Protein AF-A0A166M5W1-F1 (afdb_monomer)

Foldseek 3Di:
DDDPLVVLQVQLVVCVVVVVLVSNLVSLVVSCVRPVLDLVSLLSNLVSCVSVVVLVSSLVSLVSSCVSPVPPLSSLVSNLSSVVSVCVVVPDDDPNVVSVVVNVVVVCVVVLLVDQPRLQWHWDQPDPQGIFIFGQAKDFQLDWRHWFAFQDKDDDDQVVSLVPGDPVSVVLLLPADQLPPDPDSSVSSQLQAWDDQPPRIITGTSVNSRAAADLQFQKEWYHFVVVNIIIIFGLHIHHGGGTHHYHPPDDLQSNLAALVVVQVCCCVRNNDGDPHPLNVDDPVVSVVLNVLSVLLNVLSVCLVPDDLVCLQVNLVSLVSSVVSCVVSNHRADNLVSLVSQLLSCQLQQQLVSNLQSLVVNLVRCCSHPNCPGPSNVVSVCCNPPVCPDPNHNNGHHDHDPRDD

InterPro domains:
  IPR001214 SET domain [PF00856] (130-248)
  IPR001214 SET domain [PS50280] (119-249)
  IPR001214 SET domain [SM00317] (119-255)
  IPR011990 Tetratricopeptide-like helical domain superfamily [G3DSA:1.25.40.10] (1-96)
  IPR011990 Tetratricopeptide-like helical domain superfamily [SSF48452] (5-93)
  IPR046341 SET domain superfamily [G3DSA:2.170.270.10] (120-282)
  IPR046341 SET domain superfamily [SSF82199] (119-277)
  IPR053185 SET domain-containing protein [PTHR47332] (108-391)

pLDDT: mean 87.74, std 13.63, range [34.38, 98.0]

Secondary structure (DSSP, 8-state):
---HHHHHHHHHHHHHHTT-HHHHHHHHHHHHHH-TT-THHHHHHHHHHHHTT-HHHHHHHHHHHHHHSTT-HHHHHHHHHHHHHHHHHHT--STHHHHHHHHHHHHHHHHHTTSTTSSSEEEEE-GGGSEEEEESS-B-TT-EEEEE--SEEESS-HHHHHHTS-HHHHHHHHTS-----SS-HHHHHHHHHEEEEETTEEEE-TTGGGS-B-SS-SEEEEEETTTTEEEEEESS-B-TT-B--B-SS-STTSTTS-HHHHHHHHHHHHS----SGGGSS-HHHHHHHHHHHHHHHHHHHHGGG--GGGHHHHHHHHHHHHHHHHHTT--S-HHHHHHHHHHHHHHTT-HHHHHHHHHHHHHHHHHHH-TTSHHHHTTHHHHH-GGGSTTTT-S---------

Nearest PDB structures (foldseek):
  6q3q-assembly1_B  TM=8.457E-01  e=7.563E-05  Arabidopsis
  6hpg-assembly1_A  TM=8.171E-01  e=1.097E-04  Arabidopsis thaliana
  5lyn-assembly1_B  TM=7.325E-01  e=9.108E-05  Saccharomyces cerevisiae
  5lyp-assembly1_A  TM=7.314E-01  e=1.047E-04  Saccharomyces cerevisiae
  3fp4-assembly1_A  TM=2.334E-01  e=1.916E-04  Saccharomyces cerevisiae

Organism: NCBI:txid1759441

Sequence (404 aa):
MSSAAEIEKEKGNDAFKTADFEAAHSHYTQAMLMDPLDYRFPLNRSIANLKLKRWKEAEEDATLALTLAPGEVKAYFRRSTARKELDDFAGARAGDRIETKKMAAMIDAAEAANSTSSNGFAVEDATSKGLGAFATRPFHRGDLILAERPLYILRLNILAAVENLSEDDRGQFHSLKNGQRCGSAIISIHETNAFAAGDGEIILCPIASRFNHSCSPNARYSWHAPSGHLRIFCLRDIAVGEEICVCYIAARRVYGSPRSDRQKRLETSHGFVCACTACTLPGSLQNISDTRRSLVNKIWESIPYFPPNQTTNRLREIVRGIHLLEEDGYAADADDFTNDAAAICAGHSDWESVKYWATKTYQTRVAEFGKDSPRAAEVLPILTNPRKTEYAGVLRKQIFSIRL

Radius of gyration: 24.98 Å; Cα contacts (8 Å, |Δi|>4): 655; chains: 1; bounding box: 70×50×60 Å

Solvent-accessible surface area (backbone atoms only — not comparable to full-atom values): 21495 Å² total; per-residue (Å²): 133,80,52,74,32,53,54,29,38,50,54,12,51,53,28,43,73,72,67,37,36,67,58,13,33,52,26,15,49,52,15,33,72,69,41,77,73,54,33,65,30,35,35,54,27,16,56,27,24,52,75,70,68,36,30,68,60,7,29,53,22,10,48,51,15,36,72,63,36,80,79,50,63,69,25,55,52,47,23,52,52,19,47,51,55,50,38,74,74,64,72,77,89,72,69,64,67,60,51,51,50,52,48,47,55,48,48,50,51,57,51,42,58,73,41,96,80,65,56,45,45,45,80,43,82,50,68,94,73,42,59,23,27,25,24,72,36,72,46,46,58,38,38,79,51,44,60,40,63,47,86,43,75,56,85,87,53,71,67,63,56,56,68,72,42,53,74,67,58,39,50,53,58,70,70,45,66,64,65,70,76,50,98,42,66,69,57,15,25,46,74,61,42,51,42,76,53,56,98,86,34,36,31,34,36,78,72,67,55,30,41,38,73,22,88,47,34,45,28,34,74,46,58,39,73,95,79,55,26,43,32,29,16,21,42,38,73,39,52,62,70,39,73,45,17,24,60,82,74,77,54,104,53,45,73,23,40,34,59,70,57,52,38,54,48,36,35,76,74,69,71,44,80,68,77,32,73,76,60,60,44,58,71,72,57,36,54,50,46,30,50,39,21,42,50,36,33,54,52,60,69,45,65,90,71,70,59,89,92,45,55,72,61,50,50,52,48,42,43,49,37,48,51,42,32,54,78,65,55,39,62,68,76,59,29,65,50,25,45,50,47,14,44,54,25,20,17,17,59,19,62,67,52,21,44,55,25,34,50,52,18,32,54,44,29,23,27,53,62,34,74,86,25,70,74,23,52,68,37,48,56,52,62,76,43,46,77,75,42,96,44,36,56,78,41,76,78,51,80,75,91,83,71,128

Structure (mmCIF, N/CA/C/O backbone):
data_AF-A0A166M5W1-F1
#
_entry.id   AF-A0A166M5W1-F1
#
loop_
_atom_site.group_PDB
_atom_site.id
_atom_site.type_symbol
_atom_site.label_atom_id
_atom_site.label_alt_id
_atom_site.label_comp_id
_atom_site.label_asym_id
_atom_site.label_entity_id
_atom_site.label_seq_id
_atom_site.pdbx_PDB_ins_code
_atom_site.Cartn_x
_atom_site.Cartn_y
_atom_site.Cartn_z
_atom_site.occupancy
_atom_site.B_iso_or_equiv
_atom_site.auth_seq_id
_atom_site.auth_comp_id
_atom_site.auth_asym_id
_atom_site.auth_atom_id
_atom_site.pdbx_PDB_model_num
ATOM 1 N N . MET A 1 1 ? 4.770 23.031 -17.023 1.00 48.44 1 MET A N 1
ATOM 2 C CA . MET A 1 1 ? 3.817 23.722 -17.918 1.00 48.44 1 MET A CA 1
ATOM 3 C C . MET A 1 1 ? 2.749 22.718 -18.308 1.00 48.44 1 MET A C 1
ATOM 5 O O . MET A 1 1 ? 3.120 21.590 -18.613 1.00 48.44 1 MET A O 1
ATOM 9 N N . SER A 1 2 ? 1.467 23.080 -18.236 1.00 67.06 2 SER A N 1
ATOM 10 C CA . SER A 1 2 ? 0.364 22.202 -18.658 1.00 67.06 2 SER A CA 1
ATOM 11 C C . SER A 1 2 ? 0.471 21.891 -20.154 1.00 67.06 2 SER A C 1
ATOM 13 O O . SER A 1 2 ? 0.902 22.751 -20.924 1.00 67.06 2 SER A O 1
ATOM 15 N N . SER A 1 3 ? 0.120 20.671 -20.569 1.00 86.31 3 SER A N 1
ATOM 16 C CA . SER A 1 3 ? 0.118 20.300 -21.989 1.00 86.31 3 SER A CA 1
ATOM 17 C C . SER A 1 3 ? -0.916 21.128 -22.763 1.00 86.31 3 SER A C 1
ATOM 19 O O . SER A 1 3 ? -1.868 21.648 -22.180 1.00 86.31 3 SER A O 1
ATOM 21 N N . ALA A 1 4 ? -0.754 21.240 -24.084 1.00 87.75 4 ALA A N 1
ATOM 22 C CA . ALA A 1 4 ? -1.721 21.947 -24.929 1.00 87.75 4 ALA A CA 1
ATOM 23 C C . ALA A 1 4 ? -3.150 21.382 -24.777 1.00 87.75 4 ALA A C 1
ATOM 25 O O . ALA A 1 4 ? -4.102 22.154 -24.697 1.00 87.75 4 ALA A O 1
ATOM 26 N N . ALA A 1 5 ? -3.283 20.057 -24.627 1.00 86.81 5 ALA A N 1
ATOM 27 C CA . ALA A 1 5 ? -4.559 19.386 -24.375 1.00 86.81 5 ALA A CA 1
ATOM 28 C C . ALA A 1 5 ? -5.163 19.755 -23.006 1.00 86.81 5 ALA A C 1
ATOM 30 O O . ALA A 1 5 ? -6.360 20.017 -22.906 1.00 86.81 5 ALA A O 1
ATOM 31 N N . GLU A 1 6 ? -4.342 19.847 -21.953 1.00 87.44 6 GLU A N 1
ATOM 32 C CA . GLU A 1 6 ? -4.806 20.258 -20.621 1.00 87.44 6 GLU A CA 1
ATOM 33 C C . GLU A 1 6 ? -5.250 21.722 -20.586 1.00 87.44 6 GLU A C 1
ATOM 35 O O . GLU A 1 6 ? -6.264 22.037 -19.966 1.00 87.44 6 GLU A O 1
ATOM 40 N N . ILE A 1 7 ? -4.536 22.611 -21.285 1.00 92.12 7 ILE A N 1
ATOM 41 C CA . ILE A 1 7 ? -4.936 24.019 -21.431 1.00 92.12 7 ILE A CA 1
ATOM 42 C C . ILE A 1 7 ? -6.315 24.103 -22.088 1.00 92.12 7 ILE A C 1
ATOM 44 O O . ILE A 1 7 ? -7.175 24.863 -21.647 1.00 92.12 7 ILE A O 1
ATOM 48 N N . GLU A 1 8 ? -6.537 23.305 -23.126 1.00 95.69 8 GLU A N 1
ATOM 49 C CA . GLU A 1 8 ? -7.800 23.299 -23.847 1.00 95.69 8 GLU A CA 1
ATOM 50 C C . GLU A 1 8 ? -8.942 22.689 -23.019 1.00 95.69 8 GLU A C 1
ATOM 52 O O . GLU A 1 8 ? -10.045 23.233 -22.999 1.00 95.69 8 GLU A O 1
ATOM 57 N N . LYS A 1 9 ? -8.674 21.640 -22.228 1.00 95.44 9 LYS A N 1
ATOM 58 C CA . LYS A 1 9 ? -9.634 21.129 -21.237 1.00 95.44 9 LYS A CA 1
ATOM 59 C C . LYS A 1 9 ? -10.035 22.206 -20.232 1.00 95.44 9 LYS A C 1
ATOM 61 O O . LYS A 1 9 ? -11.218 22.299 -19.911 1.00 95.44 9 LYS A O 1
ATOM 66 N N . GLU A 1 10 ? -9.094 23.000 -19.720 1.00 96.25 10 GLU A N 1
ATOM 67 C CA . GLU A 1 10 ? -9.431 24.065 -18.767 1.00 96.25 10 GLU A CA 1
ATOM 68 C C . GLU A 1 10 ? -10.287 25.164 -19.397 1.00 96.25 10 GLU A C 1
ATOM 70 O O . GLU A 1 10 ? -11.285 25.556 -18.796 1.00 96.25 10 GLU A O 1
ATOM 75 N N . LYS A 1 11 ? -10.012 25.573 -20.644 1.00 96.19 11 LYS A N 1
ATOM 76 C CA . LYS A 1 11 ? -10.923 26.475 -21.374 1.00 96.19 11 LYS A CA 1
ATOM 77 C C . LYS A 1 11 ? -12.322 25.876 -21.514 1.00 96.19 11 LYS A C 1
ATOM 79 O O . LYS A 1 11 ? -13.314 26.575 -21.322 1.00 96.19 11 LYS A O 1
ATOM 84 N N . GLY A 1 12 ? -12.408 24.574 -21.796 1.00 96.06 12 GLY A N 1
ATOM 85 C CA . GLY A 1 12 ? -13.679 23.854 -21.834 1.00 96.06 12 GLY A CA 1
ATOM 86 C C . GLY A 1 12 ? -14.401 23.859 -20.485 1.00 96.06 12 GLY A C 1
ATOM 87 O O . GLY A 1 12 ? -15.607 24.088 -20.438 1.00 96.06 12 GLY A O 1
ATOM 88 N N . ASN A 1 13 ? -13.670 23.680 -19.381 1.00 93.75 13 ASN A N 1
ATOM 89 C CA . ASN A 1 13 ? -14.220 23.761 -18.027 1.00 93.75 13 ASN A CA 1
ATOM 90 C C . ASN A 1 13 ? -14.744 25.162 -17.705 1.00 93.75 13 ASN A C 1
ATOM 92 O O . ASN A 1 13 ? -15.800 25.286 -17.086 1.00 93.75 13 ASN A O 1
ATOM 96 N N . ASP A 1 14 ? -14.024 26.206 -18.104 1.00 96.06 14 ASP A N 1
ATOM 97 C CA . ASP A 1 14 ? -14.431 27.587 -17.858 1.00 96.06 14 ASP A CA 1
ATOM 98 C C . ASP A 1 14 ? -15.669 27.962 -18.678 1.00 96.06 14 ASP A C 1
ATOM 100 O O . ASP A 1 14 ? -16.634 28.470 -18.106 1.00 96.06 14 ASP A O 1
ATOM 104 N N . ALA A 1 15 ? -15.714 27.587 -19.960 1.00 93.94 15 ALA A N 1
ATOM 105 C CA . ALA A 1 15 ? -16.911 27.722 -20.792 1.00 93.94 15 ALA A CA 1
ATOM 106 C C . ALA A 1 15 ? -18.113 26.952 -20.209 1.00 93.94 15 ALA A C 1
ATOM 108 O O . ALA A 1 15 ? -19.237 27.457 -20.165 1.00 93.94 15 ALA A O 1
ATOM 109 N N . PHE A 1 16 ? -17.880 25.745 -19.681 1.00 94.50 16 PHE A N 1
ATOM 110 C CA . PHE A 1 16 ? -18.926 24.951 -19.040 1.00 94.50 16 PHE A CA 1
ATOM 111 C C . PHE A 1 16 ? -19.474 25.632 -17.773 1.00 94.50 16 PHE A C 1
ATOM 113 O O . PHE A 1 16 ? -20.686 25.622 -17.550 1.00 94.50 16 PHE A O 1
ATOM 120 N N . LYS A 1 17 ? -18.613 26.253 -16.949 1.00 93.81 17 LYS A N 1
ATOM 121 C CA . LYS A 1 17 ? -19.031 27.013 -15.752 1.00 93.81 17 LYS A CA 1
ATOM 122 C C . LYS A 1 17 ? -19.894 28.219 -16.115 1.00 93.81 17 LYS A C 1
ATOM 124 O O . LYS A 1 17 ? -20.832 28.524 -15.383 1.00 93.81 17 LYS A O 1
ATOM 129 N N . THR A 1 18 ? -19.605 28.881 -17.234 1.00 93.69 18 THR A N 1
ATOM 130 C CA . THR A 1 18 ? -20.403 30.005 -17.749 1.00 93.69 18 THR A CA 1
ATOM 131 C C . THR A 1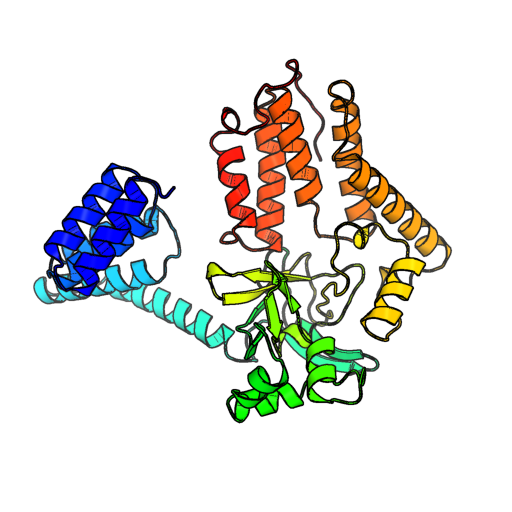 18 ? -21.629 29.559 -18.551 1.00 93.69 18 THR A C 1
ATOM 133 O O . THR A 1 18 ? -22.278 30.394 -19.172 1.00 93.69 18 THR A O 1
ATOM 136 N N . ALA A 1 19 ? -21.959 28.262 -18.534 1.00 93.94 19 ALA A N 1
ATOM 137 C CA . ALA A 1 19 ? -23.058 27.647 -19.278 1.00 93.94 19 ALA A CA 1
ATOM 138 C C . ALA A 1 19 ? -22.980 27.805 -20.813 1.00 93.94 19 ALA A C 1
ATOM 140 O O . ALA A 1 19 ? -23.973 27.581 -21.506 1.00 93.94 19 ALA A O 1
ATOM 141 N N . ASP A 1 20 ? -21.801 28.122 -21.357 1.00 96.56 20 ASP A N 1
ATOM 142 C CA . ASP A 1 20 ? -21.543 28.092 -22.797 1.00 96.56 20 ASP A CA 1
ATOM 143 C C . ASP A 1 20 ? -21.131 26.672 -23.202 1.00 96.56 20 ASP A C 1
ATOM 145 O O . ASP A 1 20 ? -19.955 26.312 -23.312 1.00 96.56 20 ASP A O 1
ATOM 149 N N . PHE A 1 21 ? -22.139 25.815 -23.346 1.00 94.50 21 PHE A N 1
ATOM 150 C CA . PHE A 1 21 ? -21.917 24.392 -23.573 1.00 94.50 21 PHE A CA 1
ATOM 151 C C . PHE A 1 21 ? -21.389 24.080 -24.982 1.00 94.50 21 PHE A C 1
ATOM 153 O O . PHE A 1 21 ? -20.732 23.053 -25.153 1.00 94.50 21 PHE A O 1
ATOM 160 N N . GLU A 1 22 ? -21.613 24.952 -25.970 1.00 97.62 22 GLU A N 1
ATOM 161 C CA . GLU A 1 22 ? -21.052 24.796 -27.322 1.00 97.62 22 GLU A CA 1
ATOM 162 C C . GLU A 1 22 ? -19.560 25.122 -27.361 1.00 97.62 22 GLU A C 1
ATOM 164 O O . GLU A 1 22 ? -18.769 24.372 -27.949 1.00 97.62 22 GLU A O 1
ATOM 169 N N . ALA A 1 23 ? -19.147 26.199 -26.687 1.00 93.62 23 ALA A N 1
ATOM 170 C CA . ALA A 1 23 ? -17.730 26.490 -26.513 1.00 93.62 23 ALA A CA 1
ATOM 171 C C . ALA A 1 23 ? -17.049 25.382 -25.694 1.00 93.62 23 ALA A C 1
ATOM 173 O O . ALA A 1 23 ? -15.986 24.894 -26.086 1.00 93.62 23 ALA A O 1
ATOM 174 N N . ALA A 1 24 ? -17.693 24.897 -24.624 1.00 96.25 24 ALA A N 1
ATOM 175 C CA . ALA A 1 24 ? -17.187 23.771 -23.841 1.00 96.25 24 ALA A CA 1
ATOM 176 C C . ALA A 1 24 ? -16.997 22.510 -24.702 1.00 96.25 24 ALA A C 1
ATOM 178 O O . ALA A 1 24 ? -15.925 21.905 -24.691 1.00 96.25 24 ALA A O 1
ATOM 179 N N . HIS A 1 25 ? -18.005 22.143 -25.500 1.00 97.88 25 HIS A N 1
ATOM 180 C CA . HIS A 1 25 ? -17.932 21.026 -26.442 1.00 97.88 25 HIS A CA 1
ATOM 181 C C . HIS A 1 25 ? -16.759 21.171 -27.424 1.00 97.88 25 HIS A C 1
ATOM 183 O O . HIS A 1 25 ? -16.014 20.214 -27.661 1.00 97.88 25 HIS A O 1
ATOM 189 N N . SER A 1 26 ? -16.579 22.369 -27.981 1.00 97.06 26 SER A N 1
ATOM 190 C CA . SER A 1 26 ? -15.521 22.664 -28.950 1.00 97.06 26 SER A CA 1
ATOM 191 C C . SER A 1 26 ? -14.133 22.517 -28.330 1.00 97.06 26 SER A C 1
ATOM 193 O O . SER A 1 26 ? -13.282 21.824 -28.888 1.00 97.06 26 SER A O 1
ATOM 195 N N . HIS A 1 27 ? -13.925 23.077 -27.139 1.00 97.56 27 HIS A N 1
ATOM 196 C CA . HIS A 1 27 ? -12.666 22.963 -26.407 1.00 97.56 27 HIS A CA 1
ATOM 197 C C . HIS A 1 27 ? -12.357 21.512 -26.008 1.00 97.56 27 HIS A C 1
ATOM 199 O O . HIS A 1 27 ? -11.257 21.020 -26.254 1.00 97.56 27 HIS A O 1
ATOM 205 N N . TYR A 1 28 ? -13.329 20.757 -25.487 1.00 97.38 28 TYR A N 1
ATOM 206 C CA . TYR A 1 28 ? -13.098 19.338 -25.194 1.00 97.38 28 TYR A CA 1
ATOM 207 C C . TYR A 1 28 ? -12.799 18.520 -26.456 1.00 97.38 28 TYR A C 1
ATOM 209 O O . TYR A 1 28 ? -11.959 17.626 -26.414 1.00 97.38 28 TYR A O 1
ATOM 217 N N . THR A 1 29 ? -13.413 18.854 -27.593 1.00 96.69 29 THR A N 1
ATOM 218 C CA . THR A 1 29 ? -13.096 18.224 -28.884 1.00 96.69 29 THR A CA 1
ATOM 219 C C . THR A 1 29 ? -11.652 18.494 -29.301 1.00 96.69 29 THR A C 1
ATOM 221 O O . THR A 1 29 ? -10.952 17.572 -29.711 1.00 96.69 29 THR A O 1
ATOM 224 N N . GLN A 1 30 ? -11.177 19.732 -29.158 1.00 95.19 30 GLN A N 1
ATOM 225 C CA . GLN A 1 30 ? -9.781 20.072 -29.437 1.00 95.19 30 GLN A CA 1
ATOM 226 C C . GLN A 1 30 ? -8.821 19.334 -28.492 1.00 95.19 30 GLN A C 1
ATOM 228 O O . GLN A 1 30 ? -7.829 18.775 -28.956 1.00 95.19 30 GLN A O 1
ATOM 233 N N . ALA A 1 31 ? -9.152 19.227 -27.201 1.00 93.38 31 ALA A N 1
ATOM 234 C CA . ALA A 1 31 ? -8.375 18.429 -26.251 1.00 93.38 31 ALA A CA 1
ATOM 235 C C . ALA A 1 31 ? -8.292 16.946 -26.670 1.00 93.38 31 ALA A C 1
ATOM 237 O O . ALA A 1 31 ? -7.205 16.374 -26.667 1.00 93.38 31 ALA A O 1
ATOM 238 N N . MET A 1 32 ? -9.403 16.354 -27.129 1.00 94.69 32 MET A N 1
ATOM 239 C CA . MET A 1 32 ? -9.446 14.976 -27.647 1.00 94.69 32 MET A CA 1
ATOM 240 C C . MET A 1 32 ? -8.608 14.772 -28.914 1.00 94.69 32 MET A C 1
ATOM 242 O O . MET A 1 32 ? -8.038 13.701 -29.100 1.00 94.69 32 MET A O 1
ATOM 246 N N . LEU A 1 33 ? -8.537 15.770 -29.800 1.00 92.75 33 LEU A N 1
ATOM 247 C CA . LEU A 1 33 ? -7.689 15.699 -30.996 1.00 92.75 33 LEU A CA 1
ATOM 248 C C . LEU A 1 33 ? -6.198 15.778 -30.643 1.00 92.75 33 LEU A C 1
ATOM 250 O O . LEU A 1 33 ? -5.373 15.172 -31.324 1.00 92.75 33 LEU A O 1
ATOM 254 N N . MET A 1 34 ? -5.854 16.526 -29.592 1.00 91.19 34 MET A N 1
ATOM 255 C CA . MET A 1 34 ? -4.475 16.704 -29.133 1.00 91.19 34 MET A CA 1
ATOM 256 C C . MET A 1 34 ? -3.960 15.503 -28.335 1.00 91.19 34 MET A C 1
ATOM 258 O O . MET A 1 34 ? -2.790 15.147 -28.469 1.00 91.19 34 MET A O 1
ATOM 262 N N . ASP A 1 35 ? -4.812 14.885 -27.518 1.00 89.81 35 ASP A N 1
ATOM 263 C CA . ASP A 1 35 ? -4.493 13.663 -26.784 1.00 89.81 35 ASP A CA 1
ATOM 264 C C . ASP A 1 35 ? -5.718 12.724 -26.733 1.00 89.81 35 ASP A C 1
ATOM 266 O O . ASP A 1 35 ? -6.586 12.853 -25.865 1.00 89.81 35 ASP A O 1
ATOM 270 N N . PRO A 1 36 ? -5.808 11.768 -27.679 1.00 88.56 36 PRO A N 1
ATOM 271 C CA . PRO A 1 36 ? -6.970 10.894 -27.824 1.00 88.56 36 PRO A CA 1
ATOM 272 C C . PRO A 1 36 ? -7.037 9.765 -26.786 1.00 88.56 36 PRO A C 1
ATOM 274 O O . PRO A 1 36 ? -8.006 9.005 -26.794 1.00 88.56 36 PRO A O 1
ATOM 277 N N . LEU A 1 37 ? -6.021 9.602 -25.928 1.00 87.38 37 LEU A N 1
ATOM 278 C CA . LEU A 1 37 ? -5.966 8.511 -24.947 1.00 87.38 37 LEU A CA 1
ATOM 279 C C . LEU A 1 37 ? -6.445 8.924 -23.551 1.00 87.38 37 LEU A C 1
ATOM 281 O O . LEU A 1 37 ? -6.677 8.055 -22.708 1.00 87.38 37 LEU A O 1
ATOM 285 N N . ASP A 1 38 ? -6.633 10.217 -23.294 1.00 88.19 38 ASP A N 1
ATOM 286 C CA . ASP A 1 38 ? -7.145 10.693 -22.013 1.00 88.19 38 ASP A CA 1
ATOM 287 C C . ASP A 1 38 ? -8.677 10.614 -21.956 1.00 88.19 38 ASP A C 1
ATOM 289 O O . ASP A 1 38 ? -9.399 11.341 -22.641 1.00 88.19 38 ASP A O 1
ATOM 293 N N . TYR A 1 39 ? -9.194 9.750 -21.080 1.00 94.00 39 TYR A N 1
ATOM 294 C CA . TYR A 1 39 ? -10.632 9.537 -20.906 1.00 94.00 39 TYR A CA 1
ATOM 295 C C . TYR A 1 39 ? -11.387 10.769 -20.377 1.00 94.00 39 TYR A C 1
ATOM 297 O O . TYR A 1 39 ? -12.610 10.849 -20.527 1.00 94.00 39 TYR A O 1
ATOM 305 N N . ARG A 1 40 ? -10.698 11.731 -19.745 1.00 95.12 40 ARG A N 1
ATOM 306 C CA . ARG A 1 40 ? -11.327 12.897 -19.105 1.00 95.12 40 ARG A CA 1
ATOM 307 C C . ARG A 1 40 ? -11.933 13.846 -20.131 1.00 95.12 40 ARG A C 1
ATOM 309 O O . ARG A 1 40 ? -12.936 14.490 -19.825 1.00 95.12 40 ARG A O 1
ATOM 316 N N . PHE A 1 41 ? -11.374 13.927 -21.338 1.00 95.31 41 PHE A N 1
ATOM 317 C CA . PHE A 1 41 ? -11.895 14.799 -22.393 1.00 95.31 41 PHE A CA 1
ATOM 318 C C . PHE A 1 41 ? -13.227 14.303 -22.978 1.00 95.31 41 PHE A C 1
ATOM 320 O O . PHE A 1 41 ? -14.189 15.071 -22.904 1.00 95.31 41 PHE A O 1
ATOM 327 N N . PRO A 1 42 ? -13.369 13.047 -23.462 1.00 95.69 42 PRO A N 1
ATOM 328 C CA . PRO A 1 42 ? -14.675 12.533 -23.868 1.00 95.69 42 PRO A CA 1
ATOM 329 C C . PRO A 1 42 ? -15.643 12.479 -22.682 1.00 95.69 42 PRO A C 1
ATOM 331 O O . PRO A 1 42 ? -16.815 12.818 -22.828 1.00 95.69 42 PRO A O 1
ATOM 334 N N . LEU A 1 43 ? -15.167 12.183 -21.465 1.00 95.81 43 LEU A N 1
ATOM 335 C CA . LEU A 1 43 ? -16.011 12.274 -20.276 1.00 95.81 43 LEU A CA 1
ATOM 336 C C . LEU A 1 43 ? -16.590 13.687 -20.125 1.00 95.81 43 LEU A C 1
ATOM 338 O O . LEU A 1 43 ? -17.804 13.832 -20.012 1.00 95.81 43 LEU A O 1
ATOM 342 N N . ASN A 1 44 ? -15.774 14.737 -20.140 1.00 96.69 44 ASN A N 1
ATOM 343 C CA . ASN A 1 44 ? -16.244 16.115 -19.993 1.00 96.69 44 ASN A CA 1
ATOM 344 C C . ASN A 1 44 ? -17.086 16.597 -21.185 1.00 96.69 44 ASN A C 1
ATOM 346 O O . ASN A 1 44 ? -18.077 17.302 -20.984 1.00 96.69 44 ASN A O 1
ATOM 350 N N . ARG A 1 45 ? -16.784 16.149 -22.406 1.00 98.00 45 ARG A N 1
ATOM 351 C CA . ARG A 1 45 ? -17.622 16.437 -23.574 1.00 98.00 45 ARG A CA 1
ATOM 352 C C . ARG A 1 45 ? -19.003 15.790 -23.469 1.00 98.00 45 ARG A C 1
ATOM 354 O O . ARG A 1 45 ? -19.992 16.456 -23.766 1.00 98.00 45 ARG A O 1
ATOM 361 N N . SER A 1 46 ? -19.104 14.578 -22.912 1.00 97.12 46 SER A N 1
ATOM 362 C CA . SER A 1 46 ? -20.401 13.908 -22.725 1.00 97.12 46 SER A CA 1
ATOM 363 C C . SER A 1 46 ? -21.376 14.716 -21.859 1.00 97.12 46 SER A C 1
ATOM 365 O O . SER A 1 46 ? -22.564 14.764 -22.163 1.00 97.12 46 SER A O 1
ATOM 367 N N . ILE A 1 47 ? -20.908 15.417 -20.814 1.00 96.50 47 ILE A N 1
ATOM 368 C CA . ILE A 1 47 ? -21.802 16.251 -19.990 1.00 96.50 47 ILE A CA 1
ATOM 369 C C . ILE A 1 47 ? -22.191 17.557 -20.687 1.00 96.50 47 ILE A C 1
ATOM 371 O O . ILE A 1 47 ? -23.319 18.012 -20.509 1.00 96.50 47 ILE A O 1
ATOM 375 N N . ALA A 1 48 ? -21.309 18.137 -21.507 1.00 96.69 48 ALA A N 1
ATOM 376 C CA . ALA A 1 48 ? -21.670 19.264 -22.368 1.00 96.69 48 ALA A CA 1
ATOM 377 C C . ALA A 1 48 ? -22.750 18.844 -23.377 1.00 96.69 48 ALA A C 1
ATOM 379 O O . ALA A 1 48 ? -23.771 19.517 -23.500 1.00 96.69 48 ALA A O 1
ATOM 380 N N . ASN A 1 49 ? -22.596 17.670 -23.995 1.00 97.19 49 ASN A N 1
ATOM 381 C CA . ASN A 1 49 ? -23.579 17.103 -24.916 1.00 97.19 49 ASN A CA 1
ATOM 382 C C . ASN A 1 49 ? -24.927 16.802 -24.241 1.00 97.19 49 ASN A C 1
ATOM 384 O O . ASN A 1 49 ? -25.969 17.124 -24.809 1.00 97.19 49 ASN A O 1
ATOM 388 N N . LEU A 1 50 ? -24.940 16.315 -22.993 1.00 93.62 50 LEU A N 1
ATOM 389 C CA . LEU A 1 50 ? -26.183 16.198 -22.216 1.00 93.62 50 LEU A CA 1
ATOM 390 C C . LEU A 1 50 ? -26.862 17.559 -21.995 1.00 93.62 50 LEU A C 1
ATOM 392 O O . LEU A 1 50 ? -28.078 17.673 -22.113 1.00 93.62 50 LEU A O 1
ATOM 396 N N . LYS A 1 51 ? -26.101 18.616 -21.688 1.00 95.81 51 LYS A N 1
ATOM 397 C CA . LYS A 1 51 ? -26.667 19.966 -21.515 1.00 95.81 51 LYS A CA 1
ATOM 398 C C . LYS A 1 51 ? -27.208 20.549 -22.822 1.00 95.81 51 LYS A C 1
ATOM 400 O O . LYS A 1 51 ? -28.211 21.257 -22.792 1.00 95.81 51 LYS A O 1
ATOM 405 N N . LEU A 1 52 ? -26.592 20.197 -23.948 1.00 96.12 52 LEU A N 1
ATOM 406 C CA . LEU A 1 52 ? -27.014 20.571 -25.301 1.00 96.12 52 LEU A CA 1
ATOM 407 C C . LEU A 1 52 ? -28.132 19.695 -25.872 1.00 96.12 52 LEU A C 1
ATOM 409 O O . LEU A 1 52 ? -28.584 19.948 -26.986 1.00 96.12 52 LEU A O 1
ATOM 413 N N . LYS A 1 53 ? -28.582 18.671 -25.138 1.00 94.69 53 LYS A N 1
ATOM 414 C CA . LYS A 1 53 ? -29.564 17.692 -25.621 1.00 94.69 53 LYS A CA 1
ATOM 415 C C . LYS A 1 53 ? -29.101 16.875 -26.837 1.00 94.69 53 LYS A C 1
ATOM 417 O O . LYS A 1 53 ? -29.913 16.360 -27.600 1.00 94.69 53 LYS A O 1
ATOM 422 N N . ARG A 1 54 ? -27.784 16.732 -26.998 1.00 95.25 54 ARG A N 1
ATOM 423 C CA . ARG A 1 54 ? -27.114 15.884 -27.995 1.00 95.25 54 ARG A CA 1
ATOM 424 C C . ARG A 1 54 ? -26.921 14.487 -27.425 1.00 95.25 54 ARG A C 1
ATOM 426 O O . ARG A 1 54 ? -25.838 14.110 -26.980 1.00 95.25 54 ARG A O 1
ATOM 433 N N . TRP A 1 55 ? -28.026 13.763 -27.307 1.00 92.00 55 TRP A N 1
ATOM 434 C CA . TRP A 1 55 ? -28.076 12.532 -26.521 1.00 92.00 55 TRP A CA 1
ATOM 435 C C . TRP A 1 55 ? -27.206 11.423 -27.103 1.00 92.00 55 TRP A C 1
ATOM 437 O O . TRP A 1 55 ? -26.490 10.752 -26.366 1.00 92.00 55 TRP A O 1
ATOM 447 N N . LYS A 1 56 ? -27.209 11.267 -28.427 1.00 92.62 56 LYS A N 1
ATOM 448 C CA . LYS A 1 56 ? -26.418 10.237 -29.100 1.00 92.62 56 LYS A CA 1
ATOM 449 C C . LYS A 1 56 ? -24.920 10.484 -28.924 1.00 92.62 56 LYS A C 1
ATOM 451 O O . LYS A 1 56 ? -24.183 9.587 -28.534 1.00 92.62 56 LYS A O 1
ATOM 456 N N . GLU A 1 57 ? -24.490 11.723 -29.107 1.00 93.75 57 GLU A N 1
ATOM 457 C CA . GLU A 1 57 ? -23.104 12.146 -28.938 1.00 93.75 57 GLU A CA 1
ATOM 458 C C . GLU A 1 57 ? -22.660 12.040 -27.472 1.00 93.75 57 GLU A C 1
ATOM 460 O O . GLU A 1 57 ? -21.532 11.643 -27.188 1.00 93.75 57 GLU A O 1
ATOM 465 N N . ALA A 1 58 ? -23.554 12.322 -26.516 1.00 95.06 58 ALA A N 1
ATOM 466 C CA . ALA A 1 58 ? -23.290 12.092 -25.098 1.00 95.06 58 ALA A CA 1
ATOM 467 C C . ALA A 1 58 ? -23.100 10.601 -24.768 1.00 95.06 58 ALA A C 1
ATOM 469 O O . ALA A 1 58 ? -22.225 10.260 -23.967 1.00 95.06 58 ALA A O 1
ATOM 470 N N . GLU A 1 59 ? -23.894 9.711 -25.373 1.00 94.00 59 GLU A N 1
ATOM 471 C CA . GLU A 1 59 ? -23.751 8.260 -25.217 1.00 94.00 59 GLU A CA 1
ATOM 472 C C . GLU A 1 59 ? -22.425 7.753 -25.803 1.00 94.00 59 GLU A C 1
ATOM 474 O O . GLU A 1 59 ? -21.718 6.970 -25.156 1.00 94.00 59 GLU A O 1
ATOM 479 N N . GLU A 1 60 ? -22.082 8.204 -27.011 1.00 93.31 60 GLU A N 1
ATOM 480 C CA . GLU A 1 60 ? -20.842 7.859 -27.712 1.00 93.31 60 GLU A CA 1
ATOM 481 C C . GLU A 1 60 ? -19.619 8.308 -26.904 1.00 93.31 60 GLU A C 1
ATOM 483 O O . GLU A 1 60 ? -18.729 7.501 -26.627 1.00 93.31 60 GLU A O 1
ATOM 488 N N . ASP A 1 61 ? -19.618 9.552 -26.425 1.00 96.38 61 ASP A N 1
ATOM 489 C CA . ASP A 1 61 ? -18.541 10.113 -25.610 1.00 96.38 61 ASP A CA 1
ATOM 490 C C . ASP A 1 61 ? -18.384 9.396 -24.265 1.00 96.38 61 ASP A C 1
ATOM 492 O O . ASP A 1 61 ? -17.273 9.069 -23.842 1.00 96.38 61 ASP A O 1
ATOM 496 N N . ALA A 1 62 ? -19.492 9.096 -23.588 1.00 90.94 62 ALA A N 1
ATOM 497 C CA . ALA A 1 62 ? -19.451 8.349 -22.338 1.00 90.94 62 ALA A CA 1
ATOM 498 C C . ALA A 1 62 ? -18.995 6.893 -22.555 1.00 90.94 62 ALA A C 1
ATOM 500 O O . ALA A 1 62 ? -18.286 6.325 -21.723 1.00 90.94 62 ALA A O 1
ATOM 501 N N . THR A 1 63 ? -19.341 6.286 -23.693 1.00 91.81 63 THR A N 1
ATOM 502 C CA . THR A 1 63 ? -18.857 4.952 -24.079 1.00 91.81 63 THR A CA 1
ATOM 503 C C . THR A 1 63 ? -17.369 4.957 -24.399 1.00 91.81 63 THR A C 1
ATOM 505 O O . THR A 1 63 ? -16.650 4.050 -23.975 1.00 91.81 63 THR A O 1
ATOM 508 N N . LEU A 1 64 ? -16.887 5.986 -25.093 1.00 91.31 64 LEU A N 1
ATOM 509 C CA . LEU A 1 64 ? -15.467 6.170 -25.357 1.00 91.31 64 LEU A CA 1
ATOM 510 C C . LEU A 1 64 ? -14.690 6.361 -24.048 1.00 91.31 64 LEU A C 1
ATOM 512 O O . LEU A 1 64 ? -13.694 5.675 -23.829 1.00 91.31 64 LEU A O 1
ATOM 516 N N . ALA A 1 65 ? -15.190 7.192 -23.129 1.00 91.06 65 ALA A N 1
ATOM 517 C CA . ALA A 1 65 ? -14.596 7.360 -21.804 1.00 91.06 65 ALA A CA 1
ATOM 518 C C . ALA A 1 65 ? -14.517 6.033 -21.026 1.00 91.06 65 ALA A C 1
ATOM 520 O O . ALA A 1 65 ? -13.497 5.754 -20.405 1.00 91.06 65 ALA A O 1
ATOM 521 N N . LEU A 1 66 ? -15.543 5.176 -21.105 1.00 84.69 66 LEU A N 1
ATOM 522 C CA . LEU A 1 66 ? -15.532 3.842 -20.483 1.00 84.69 66 LEU A CA 1
ATOM 523 C C . LEU A 1 66 ? -14.606 2.841 -21.177 1.00 84.69 66 LEU A C 1
ATOM 525 O O . LEU A 1 66 ? -14.116 1.918 -20.530 1.00 84.69 66 LEU A O 1
ATOM 529 N N . THR A 1 67 ? -14.375 3.010 -22.477 1.00 87.81 67 THR A N 1
ATOM 530 C CA . THR A 1 67 ? -13.408 2.205 -23.233 1.00 87.81 67 THR A CA 1
ATOM 531 C C . THR A 1 67 ? -11.981 2.553 -22.807 1.00 87.81 67 THR A C 1
ATOM 533 O O . THR A 1 67 ? -11.162 1.657 -22.622 1.00 87.81 67 THR A O 1
ATOM 536 N N . LEU A 1 68 ? -11.702 3.845 -22.599 1.00 78.69 68 LEU A N 1
ATOM 537 C CA . LEU A 1 68 ? -10.400 4.355 -22.158 1.00 78.69 68 LEU A CA 1
ATOM 538 C C . LEU A 1 68 ? -10.156 4.142 -20.652 1.00 78.69 68 LEU A C 1
ATOM 540 O O . LEU A 1 68 ? -9.035 3.844 -20.249 1.00 78.69 68 LEU A O 1
ATOM 544 N N . ALA A 1 69 ? -11.198 4.244 -19.821 1.00 83.62 69 ALA A N 1
ATOM 545 C CA . ALA A 1 69 ? -11.146 4.029 -18.374 1.00 83.62 69 ALA A CA 1
ATOM 546 C C . ALA A 1 69 ? -12.294 3.117 -17.886 1.00 83.62 69 ALA A C 1
ATOM 548 O O . ALA A 1 69 ? -13.324 3.596 -17.389 1.00 83.62 69 ALA A O 1
ATOM 549 N N . PRO A 1 70 ? -12.128 1.781 -17.985 1.00 81.38 70 PRO A N 1
ATOM 550 C CA . PRO A 1 70 ? -13.127 0.824 -17.515 1.00 81.38 70 PRO A CA 1
ATOM 551 C C . PRO A 1 70 ? -13.368 0.940 -16.000 1.00 81.38 70 PRO A C 1
ATOM 553 O O . PRO A 1 70 ? -12.562 0.477 -15.189 1.00 81.38 70 PRO A O 1
ATOM 556 N N . GLY A 1 71 ? -14.501 1.534 -15.612 1.00 74.38 71 GLY A N 1
ATOM 557 C CA . GLY A 1 71 ? -14.884 1.748 -14.208 1.00 74.38 71 GLY A CA 1
ATOM 558 C C . GLY A 1 71 ? -15.224 3.194 -13.838 1.00 74.38 71 GLY A C 1
ATOM 559 O O . GLY A 1 71 ? -15.63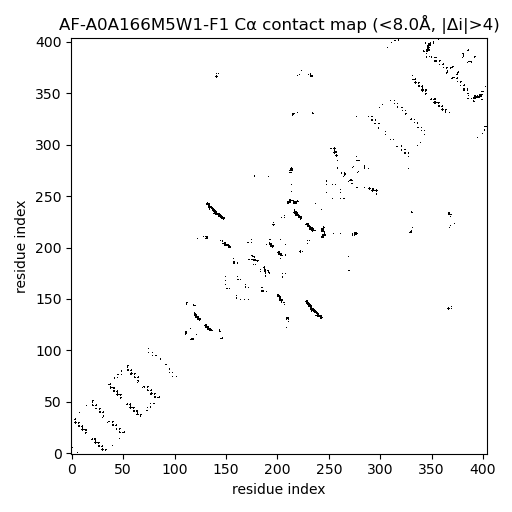3 3.428 -12.706 1.00 74.38 71 GLY A O 1
ATOM 560 N N . GLU A 1 72 ? -15.098 4.151 -14.763 1.00 84.56 72 GLU A N 1
ATOM 561 C CA . GLU A 1 72 ? -15.447 5.554 -14.508 1.00 84.56 72 GLU A CA 1
ATOM 562 C C . GLU A 1 72 ? -16.958 5.737 -14.265 1.00 84.56 72 GLU A C 1
ATOM 564 O O . GLU A 1 72 ? -17.785 5.700 -15.181 1.00 84.56 72 GLU A O 1
ATOM 569 N N . VAL A 1 73 ? -17.323 5.955 -13.001 1.00 79.31 73 VAL A N 1
ATOM 570 C CA . VAL A 1 73 ? -18.716 6.010 -12.531 1.00 79.31 73 VAL A CA 1
ATOM 571 C C . VAL A 1 73 ? -19.494 7.148 -13.198 1.00 79.31 73 VAL A C 1
ATOM 573 O O . VAL A 1 73 ? -20.653 6.967 -13.580 1.00 79.31 73 VAL A O 1
ATOM 576 N N . LYS A 1 74 ? -18.863 8.313 -13.417 1.00 81.69 74 LYS A N 1
ATOM 577 C CA . LYS A 1 74 ? -19.531 9.452 -14.070 1.00 81.69 74 LYS A CA 1
ATOM 578 C C . LYS A 1 74 ? -19.870 9.145 -15.524 1.00 81.69 74 LYS A C 1
ATOM 580 O O . LYS A 1 74 ? -20.883 9.636 -16.015 1.00 81.69 74 LYS A O 1
ATOM 585 N N . ALA A 1 75 ? -19.059 8.335 -16.204 1.00 82.88 75 ALA A N 1
ATOM 586 C CA . ALA A 1 75 ? -19.326 7.931 -17.577 1.00 82.88 75 ALA A CA 1
ATOM 587 C C . ALA A 1 75 ? -20.542 6.995 -17.649 1.00 82.88 75 ALA A C 1
ATOM 589 O O . ALA A 1 75 ? -21.420 7.212 -18.479 1.00 82.88 75 ALA A O 1
ATOM 590 N N . TYR A 1 76 ? -20.672 6.030 -16.728 1.00 80.38 76 TYR A N 1
ATOM 591 C CA . TYR A 1 76 ? -21.883 5.202 -16.632 1.00 80.38 76 TYR A CA 1
ATOM 592 C C . TYR A 1 76 ? -23.143 6.040 -16.400 1.00 80.38 76 TYR A C 1
ATOM 594 O O . TYR A 1 76 ? -24.145 5.846 -17.086 1.00 80.38 76 TYR A O 1
ATOM 602 N N . PHE A 1 77 ? -23.083 7.006 -15.479 1.00 79.81 77 PHE A N 1
ATOM 603 C CA . PHE A 1 77 ? -24.216 7.888 -15.192 1.00 79.81 77 PHE A CA 1
ATOM 604 C C . PHE A 1 77 ? -24.617 8.730 -16.410 1.00 79.81 77 PHE A C 1
ATOM 606 O O . PHE A 1 77 ? -25.794 8.807 -16.765 1.00 79.81 77 PHE A O 1
ATOM 613 N N . ARG A 1 78 ? -23.635 9.341 -17.083 1.00 89.56 78 ARG A N 1
ATOM 614 C CA . ARG A 1 78 ? -23.875 10.183 -18.263 1.00 89.56 78 ARG A CA 1
ATOM 615 C C . ARG A 1 78 ? -24.409 9.369 -19.441 1.00 89.56 78 ARG A C 1
ATOM 617 O O . ARG A 1 78 ? -25.348 9.815 -20.092 1.00 89.56 78 ARG A O 1
ATOM 624 N N . ARG A 1 79 ? -23.887 8.155 -19.655 1.00 87.25 79 ARG A N 1
ATOM 625 C CA . ARG A 1 79 ? -24.377 7.230 -20.685 1.00 87.25 79 ARG A CA 1
ATOM 626 C C . ARG A 1 79 ? -25.813 6.784 -20.431 1.00 87.25 79 ARG A C 1
ATOM 628 O O . ARG A 1 79 ? -26.620 6.821 -21.349 1.00 87.25 79 ARG A O 1
ATOM 635 N N . SER A 1 80 ? -26.139 6.394 -19.198 1.00 80.56 80 SER A N 1
ATOM 636 C CA . SER A 1 80 ? -27.506 5.996 -18.840 1.00 80.56 80 SER A CA 1
ATOM 637 C C . SER A 1 80 ? -28.482 7.168 -18.971 1.00 80.56 80 SER A C 1
ATOM 639 O O . SER A 1 80 ? -29.562 6.997 -19.521 1.00 80.56 80 SER A O 1
ATOM 641 N N . THR A 1 81 ? -28.077 8.379 -18.569 1.00 83.19 81 THR A N 1
ATOM 642 C CA . THR A 1 81 ? -28.888 9.592 -18.776 1.00 83.19 81 THR A CA 1
ATOM 643 C C . THR A 1 81 ? -29.154 9.826 -20.265 1.00 83.19 81 THR A C 1
ATOM 645 O O . THR A 1 81 ? -30.295 10.033 -20.654 1.00 83.19 81 THR A O 1
ATOM 648 N N . ALA A 1 82 ? -28.122 9.737 -21.109 1.00 86.50 82 ALA A N 1
ATOM 649 C CA . ALA A 1 82 ? -28.260 9.882 -22.556 1.00 86.50 82 ALA A CA 1
ATOM 650 C C . ALA A 1 82 ? -29.201 8.830 -23.170 1.00 86.50 82 ALA A C 1
ATOM 652 O O . ALA A 1 82 ? -30.062 9.173 -23.974 1.00 86.50 82 ALA A O 1
ATOM 653 N N . ARG A 1 83 ? -29.065 7.563 -22.762 1.00 84.00 83 ARG A N 1
ATOM 654 C CA . ARG A 1 83 ? -29.906 6.452 -23.232 1.00 84.00 83 ARG A CA 1
ATOM 655 C C . ARG A 1 83 ? -31.354 6.590 -22.818 1.00 84.00 83 ARG A C 1
ATOM 657 O O . ARG A 1 83 ? -32.221 6.361 -23.645 1.00 84.00 83 ARG A O 1
ATOM 664 N N . LYS A 1 84 ? -31.606 6.998 -21.575 1.00 81.31 84 LYS A N 1
ATOM 665 C CA . LYS A 1 84 ? -32.960 7.255 -21.096 1.00 81.31 84 LYS A CA 1
ATOM 666 C C . LYS A 1 84 ? -33.643 8.319 -21.951 1.00 81.31 84 LYS A C 1
ATOM 668 O O . LYS A 1 84 ? -34.762 8.105 -22.396 1.00 81.31 84 LYS A O 1
ATOM 673 N N . GLU A 1 85 ? -32.958 9.432 -22.214 1.00 84.38 85 GLU A N 1
ATOM 674 C CA . GLU A 1 85 ? -33.504 10.486 -23.072 1.00 84.38 85 GLU A CA 1
ATOM 675 C C . GLU A 1 85 ? -33.733 9.956 -24.500 1.00 84.38 85 GLU A C 1
ATOM 677 O O . GLU A 1 85 ? -34.805 10.164 -25.055 1.00 84.38 85 GLU A O 1
ATOM 682 N N . LEU A 1 86 ? -32.793 9.195 -25.080 1.00 82.06 86 LEU A N 1
ATOM 683 C CA . LEU A 1 86 ? -32.970 8.552 -26.394 1.00 82.06 86 LEU A CA 1
ATOM 684 C C . LEU A 1 86 ? -34.155 7.571 -26.438 1.00 82.06 86 LEU A C 1
ATOM 686 O O . LEU A 1 86 ? -34.888 7.564 -27.425 1.00 82.06 86 LEU A O 1
ATOM 690 N N . ASP A 1 87 ? -34.361 6.773 -25.389 1.00 72.44 87 ASP A N 1
ATOM 691 C CA . ASP A 1 87 ? -35.463 5.811 -25.260 1.00 72.44 87 ASP A CA 1
ATOM 692 C C . ASP A 1 87 ? -36.818 6.512 -25.054 1.00 72.44 87 ASP A C 1
ATOM 694 O O . ASP A 1 87 ? -37.826 6.055 -25.604 1.00 72.44 87 ASP A O 1
ATOM 698 N N . ASP A 1 88 ? -36.850 7.639 -24.331 1.00 61.62 88 ASP A N 1
ATOM 699 C CA . ASP A 1 88 ? -38.033 8.503 -24.197 1.00 61.62 88 ASP A CA 1
ATOM 700 C C . ASP A 1 88 ? -38.417 9.144 -25.550 1.00 61.62 88 ASP A C 1
ATOM 702 O O . ASP A 1 88 ? -39.600 9.384 -25.806 1.00 61.62 88 ASP A O 1
ATOM 706 N N . PHE A 1 89 ? -37.454 9.340 -26.464 1.00 58.28 89 PHE A N 1
ATOM 707 C CA . PHE A 1 89 ? -37.714 9.737 -27.858 1.00 58.28 89 PHE A CA 1
ATOM 708 C C . PHE A 1 89 ? -38.045 8.557 -28.795 1.00 58.28 89 PHE A C 1
ATOM 710 O O . PHE A 1 89 ? -38.720 8.769 -29.804 1.00 58.28 89 PHE A O 1
ATOM 717 N N . ALA A 1 90 ? -37.589 7.334 -28.497 1.00 52.59 90 ALA A N 1
ATOM 718 C CA . ALA A 1 90 ? -37.658 6.187 -29.413 1.00 52.59 90 ALA A CA 1
ATOM 719 C C . ALA A 1 90 ? -38.708 5.114 -29.066 1.00 52.59 90 ALA A C 1
ATOM 721 O O . ALA A 1 90 ? -38.961 4.240 -29.890 1.00 52.59 90 ALA A O 1
ATOM 722 N N . GLY A 1 91 ? -39.362 5.165 -27.903 1.00 46.56 91 GLY A N 1
ATOM 723 C CA . GLY A 1 91 ? -40.434 4.228 -27.563 1.00 46.56 91 GLY A CA 1
ATOM 724 C C . GLY A 1 91 ? -39.970 2.767 -27.413 1.00 46.56 91 GLY A C 1
ATOM 725 O O . GLY A 1 91 ? -40.251 1.930 -28.263 1.00 46.56 91 GLY A O 1
ATOM 726 N N . ALA A 1 92 ? -39.399 2.463 -26.239 1.00 40.19 92 ALA A N 1
ATOM 727 C CA . ALA A 1 92 ? -39.297 1.154 -25.558 1.00 40.19 92 ALA A CA 1
ATOM 728 C C . ALA A 1 92 ? -38.089 0.191 -25.788 1.00 40.19 92 ALA A C 1
ATOM 730 O O . ALA A 1 92 ? -38.010 -0.523 -26.781 1.00 40.19 92 ALA A O 1
ATOM 731 N N . ARG A 1 93 ? -37.376 -0.026 -24.654 1.00 51.81 93 ARG A N 1
ATOM 732 C CA . ARG A 1 93 ? -36.896 -1.277 -23.986 1.00 51.81 93 ARG A CA 1
ATOM 733 C C . ARG A 1 93 ? -35.616 -1.990 -24.474 1.00 51.81 93 ARG A C 1
ATOM 735 O O . ARG A 1 93 ? -35.634 -2.702 -25.466 1.00 51.81 93 ARG A O 1
ATOM 742 N N . ALA A 1 94 ? -34.605 -2.034 -23.586 1.00 46.22 94 ALA A N 1
ATOM 743 C CA . ALA A 1 94 ? -34.088 -3.244 -22.885 1.00 46.22 94 ALA A CA 1
ATOM 744 C C . ALA A 1 94 ? -32.695 -3.021 -22.240 1.00 46.22 94 ALA A C 1
ATOM 746 O O . ALA A 1 94 ? -32.346 -3.719 -21.284 1.00 46.22 94 ALA A O 1
ATOM 747 N N . GLY A 1 95 ? -31.917 -2.045 -22.726 1.00 49.72 95 GLY A N 1
ATOM 748 C CA . GLY A 1 95 ? -30.529 -1.796 -22.298 1.00 49.72 95 GLY A CA 1
ATOM 749 C C . GLY A 1 95 ? -30.382 -1.253 -20.871 1.00 49.72 95 GLY A C 1
ATOM 750 O O . GLY A 1 95 ? -29.503 -1.695 -20.126 1.00 49.72 95 GLY A O 1
ATOM 751 N N . ASP A 1 96 ? -31.303 -0.385 -20.444 1.00 48.47 96 ASP A N 1
ATOM 752 C CA . ASP A 1 96 ? -31.240 0.296 -19.143 1.00 48.47 96 ASP A CA 1
ATOM 753 C C . ASP A 1 96 ? -31.320 -0.652 -17.941 1.00 48.47 96 ASP A C 1
ATOM 755 O O . ASP A 1 96 ? -30.764 -0.371 -16.882 1.00 48.47 96 ASP A O 1
ATOM 759 N N . ARG A 1 97 ? -31.948 -1.826 -18.084 1.00 48.19 97 ARG A N 1
ATOM 760 C CA . ARG A 1 97 ? -32.132 -2.786 -16.979 1.00 48.19 97 ARG A CA 1
ATOM 761 C C . ARG A 1 97 ? -30.837 -3.478 -16.540 1.00 48.19 97 ARG A C 1
ATOM 763 O O . ARG A 1 97 ? -30.756 -3.952 -15.408 1.00 48.19 97 ARG A O 1
ATOM 770 N N . ILE A 1 98 ? -29.840 -3.566 -17.423 1.00 53.09 98 ILE A N 1
ATOM 771 C CA . ILE A 1 98 ? -28.533 -4.169 -17.115 1.00 53.09 98 ILE A CA 1
ATOM 772 C C . ILE A 1 98 ? -27.610 -3.123 -16.479 1.00 53.09 98 ILE A C 1
ATOM 774 O O . ILE A 1 98 ? -26.894 -3.437 -15.529 1.00 53.09 98 ILE A O 1
ATOM 778 N N . GLU A 1 99 ? -27.650 -1.877 -16.953 1.00 53.44 99 GLU A N 1
ATOM 779 C CA . GLU A 1 99 ? -26.847 -0.788 -16.388 1.00 53.44 99 GLU A CA 1
ATOM 780 C C . GLU A 1 99 ? -27.393 -0.276 -15.060 1.00 53.44 99 GLU A C 1
ATOM 782 O O . GLU A 1 99 ? -26.600 -0.065 -14.153 1.00 53.44 99 GLU A O 1
ATOM 787 N N . THR A 1 100 ? -28.713 -0.187 -14.876 1.00 52.59 100 THR A N 1
ATOM 788 C CA . THR A 1 100 ? -29.313 0.124 -13.564 1.00 52.59 100 THR A CA 1
ATOM 789 C C . THR A 1 100 ? -29.036 -0.960 -12.530 1.00 52.59 100 THR A C 1
ATOM 791 O O . THR A 1 100 ? -28.794 -0.628 -11.380 1.00 52.59 100 THR A O 1
ATOM 794 N N . LYS A 1 101 ? -28.969 -2.244 -12.916 1.00 54.41 101 LYS A N 1
ATOM 795 C CA . LYS A 1 101 ? -28.510 -3.320 -12.019 1.00 54.41 101 LYS A CA 1
ATOM 796 C C . LYS A 1 101 ? -27.019 -3.236 -11.697 1.00 54.41 101 LYS A C 1
ATOM 798 O O . LYS A 1 101 ? -26.641 -3.525 -10.570 1.00 54.41 101 LYS A O 1
ATOM 803 N N . LYS A 1 102 ? -26.171 -2.839 -12.653 1.00 55.56 102 LYS A N 1
ATOM 804 C CA . LYS A 1 102 ? -24.739 -2.593 -12.399 1.00 55.56 102 LYS A CA 1
ATOM 805 C C . LYS A 1 102 ? -24.516 -1.346 -11.541 1.00 55.56 102 LYS A C 1
ATOM 807 O O . LYS A 1 102 ? -23.653 -1.374 -10.679 1.00 55.56 102 LYS A O 1
ATOM 812 N N . MET A 1 103 ? -25.308 -0.296 -11.747 1.00 51.09 103 MET A N 1
ATOM 813 C CA . MET A 1 103 ? -25.298 0.932 -10.955 1.00 51.09 103 MET A CA 1
ATOM 814 C C . MET A 1 103 ? -25.828 0.671 -9.546 1.00 51.09 103 MET A C 1
ATOM 816 O O . MET A 1 103 ? -25.179 1.078 -8.601 1.00 51.09 103 MET A O 1
ATOM 820 N N . ALA A 1 104 ? -26.936 -0.063 -9.396 1.00 52.47 104 ALA A N 1
ATOM 821 C CA . ALA A 1 104 ? -27.442 -0.508 -8.099 1.00 52.47 104 ALA A CA 1
ATOM 822 C C . ALA A 1 104 ? -26.399 -1.371 -7.389 1.00 52.47 104 ALA A C 1
ATOM 824 O O . ALA A 1 104 ? -26.034 -1.041 -6.282 1.00 52.47 104 ALA A O 1
ATOM 825 N N . ALA A 1 105 ? -25.778 -2.347 -8.058 1.00 52.44 105 ALA A N 1
ATOM 826 C CA . ALA A 1 105 ? -24.690 -3.126 -7.461 1.00 52.44 105 ALA A CA 1
ATOM 827 C C . ALA A 1 105 ? -23.441 -2.287 -7.107 1.00 52.44 105 ALA A C 1
ATOM 829 O O . ALA A 1 105 ? -22.700 -2.654 -6.203 1.00 52.44 105 ALA A O 1
ATOM 830 N N . MET A 1 106 ? -23.181 -1.178 -7.808 1.00 52.94 106 MET A N 1
ATOM 831 C CA . MET A 1 106 ? -22.071 -0.259 -7.517 1.00 52.94 106 MET A CA 1
ATOM 832 C C . MET A 1 106 ? -22.403 0.751 -6.412 1.00 52.94 106 MET A C 1
ATOM 834 O O . MET A 1 106 ? -21.513 1.094 -5.643 1.00 52.94 106 MET A O 1
ATOM 838 N N . ILE A 1 107 ? -23.653 1.213 -6.329 1.00 49.00 107 ILE A N 1
ATOM 839 C CA . ILE A 1 107 ? -24.177 2.041 -5.237 1.00 49.00 107 ILE A CA 1
ATOM 840 C C . ILE A 1 107 ? -24.280 1.179 -3.985 1.00 49.00 107 ILE A C 1
ATOM 842 O O . ILE A 1 107 ? -23.714 1.563 -2.978 1.00 49.00 107 ILE A O 1
ATOM 846 N N . ASP A 1 108 ? -24.835 -0.028 -4.082 1.00 43.84 108 ASP A N 1
ATOM 847 C CA . ASP A 1 108 ? -24.821 -1.038 -3.028 1.00 43.84 108 ASP A CA 1
ATOM 848 C C . ASP A 1 108 ? -23.382 -1.344 -2.612 1.00 43.84 108 ASP A C 1
ATOM 850 O O . ASP A 1 108 ? -23.119 -1.404 -1.428 1.00 43.84 108 ASP A O 1
ATOM 854 N N . ALA A 1 109 ? -22.410 -1.462 -3.527 1.00 44.25 109 ALA A N 1
ATOM 855 C CA . ALA A 1 109 ? -21.000 -1.636 -3.152 1.00 44.25 109 ALA A CA 1
ATOM 856 C C . ALA A 1 109 ? -20.379 -0.388 -2.491 1.00 44.25 109 ALA A C 1
ATOM 858 O O . ALA A 1 109 ? -19.508 -0.523 -1.634 1.00 44.25 109 ALA A O 1
ATOM 859 N N . ALA A 1 110 ? -20.806 0.820 -2.868 1.00 40.81 110 ALA A N 1
ATOM 860 C CA . ALA A 1 110 ? -20.329 2.081 -2.295 1.00 40.81 110 ALA A CA 1
ATOM 861 C C . ALA A 1 110 ? -20.996 2.418 -0.946 1.00 40.81 110 ALA A C 1
ATOM 863 O O . ALA A 1 110 ? -20.361 3.019 -0.083 1.00 40.81 110 ALA A O 1
ATOM 864 N N . GLU A 1 111 ? -22.248 2.008 -0.748 1.00 36.22 111 GLU A N 1
ATOM 865 C CA . GLU A 1 111 ? -23.023 2.128 0.490 1.00 36.22 111 GLU A CA 1
ATOM 866 C C . GLU A 1 111 ? -22.689 0.981 1.456 1.00 36.22 111 GLU A C 1
ATOM 868 O O . GLU A 1 111 ? -22.529 1.213 2.653 1.00 36.22 111 GLU A O 1
ATOM 873 N N . ALA A 1 112 ? -22.448 -0.234 0.949 1.00 34.38 112 ALA A N 1
ATOM 874 C CA . ALA A 1 112 ? -21.912 -1.367 1.707 1.00 34.38 112 ALA A CA 1
ATOM 875 C C . ALA A 1 112 ? -20.498 -1.084 2.228 1.00 34.38 112 ALA A C 1
ATOM 877 O O . ALA A 1 112 ? -20.202 -1.440 3.367 1.00 34.38 112 ALA A O 1
ATOM 878 N N . ALA A 1 113 ? -19.672 -0.356 1.465 1.00 39.34 113 ALA A N 1
ATOM 879 C CA . ALA A 1 113 ? -18.381 0.151 1.934 1.00 39.34 113 ALA A CA 1
ATOM 880 C C . ALA A 1 113 ? -18.505 1.156 3.099 1.00 39.34 113 ALA A C 1
ATOM 882 O O . ALA A 1 113 ? -17.523 1.383 3.804 1.00 39.34 113 ALA A O 1
ATOM 883 N N . ASN A 1 114 ? -19.696 1.721 3.329 1.00 37.19 114 ASN A N 1
ATOM 884 C CA . ASN A 1 114 ? -19.979 2.706 4.375 1.00 37.19 114 ASN A CA 1
ATOM 885 C C . ASN A 1 114 ? -20.812 2.140 5.547 1.00 37.19 114 ASN A C 1
ATOM 887 O O . ASN A 1 114 ? -21.127 2.873 6.481 1.00 37.19 114 ASN A O 1
ATOM 891 N N . SER A 1 115 ? -21.161 0.845 5.524 1.00 35.28 115 SER A N 1
ATOM 892 C CA . SER A 1 115 ? -21.826 0.154 6.637 1.00 35.28 115 SER A CA 1
ATOM 893 C C . SER A 1 115 ? -20.909 -0.931 7.207 1.00 35.28 115 SER A C 1
ATOM 895 O O . SER A 1 115 ? -20.393 -1.799 6.503 1.00 35.28 115 SER A O 1
ATOM 897 N N . THR A 1 116 ? -20.683 -0.871 8.513 1.00 39.91 116 THR A N 1
ATOM 898 C CA . THR A 1 116 ? -19.708 -1.642 9.301 1.00 39.91 116 THR A CA 1
ATOM 899 C C . THR A 1 116 ? -19.962 -3.159 9.382 1.00 39.91 116 THR A C 1
ATOM 901 O O . THR A 1 116 ? -19.376 -3.823 10.231 1.00 39.91 116 THR A O 1
ATOM 904 N N . SER A 1 117 ? -20.782 -3.749 8.504 1.00 38.12 117 SER A N 1
ATOM 905 C CA . SER A 1 117 ? -21.165 -5.170 8.572 1.00 38.12 117 SER A CA 1
ATOM 906 C C . SER A 1 117 ? -20.974 -5.992 7.288 1.00 38.12 117 SER A C 1
ATOM 908 O O . SER A 1 117 ? -21.326 -7.170 7.289 1.00 38.12 117 SER A O 1
ATOM 910 N N . SER A 1 118 ? -20.377 -5.454 6.214 1.00 49.19 118 SER A N 1
ATOM 911 C CA . SER A 1 118 ? -20.221 -6.214 4.951 1.00 49.19 118 SER A CA 1
ATOM 912 C C . SER A 1 118 ? -18.789 -6.389 4.419 1.00 49.19 118 SER A C 1
ATOM 914 O O . SER A 1 118 ? -18.578 -7.143 3.469 1.00 49.19 118 SER A O 1
ATOM 916 N N . ASN A 1 119 ? -17.773 -5.799 5.056 1.00 67.56 119 ASN A N 1
ATOM 917 C CA . ASN A 1 119 ? -16.391 -5.808 4.545 1.00 67.56 119 ASN A CA 1
ATOM 918 C C . ASN A 1 119 ? -15.624 -7.130 4.767 1.00 67.56 119 ASN A C 1
ATOM 920 O O . ASN A 1 119 ? -14.412 -7.193 4.574 1.00 67.56 119 ASN A O 1
ATOM 924 N N . GLY A 1 120 ? -16.305 -8.210 5.159 1.00 90.12 120 GLY A N 1
ATOM 925 C CA . GLY A 1 120 ? -15.678 -9.522 5.347 1.00 90.12 120 GLY A CA 1
ATOM 926 C C . GLY A 1 120 ? -14.731 -9.615 6.547 1.00 90.12 120 GLY A C 1
ATOM 927 O O . GLY A 1 120 ? -13.957 -10.566 6.630 1.00 90.12 120 GLY A O 1
ATOM 928 N N . PHE A 1 121 ? -14.785 -8.652 7.468 1.00 95.44 121 PHE A N 1
ATOM 929 C CA . PHE A 1 121 ? -14.102 -8.692 8.758 1.00 95.44 121 PHE A CA 1
ATOM 930 C C . PHE A 1 121 ? -15.006 -8.134 9.866 1.00 95.44 121 PHE A C 1
ATOM 932 O O . PHE A 1 121 ? -15.957 -7.404 9.583 1.00 95.44 121 PHE A O 1
ATOM 939 N N . ALA A 1 122 ? -14.701 -8.472 11.115 1.00 93.19 122 ALA A N 1
ATOM 940 C CA . ALA A 1 122 ? -15.332 -7.938 12.316 1.00 93.19 122 ALA A CA 1
ATOM 941 C C . ALA A 1 122 ? -14.271 -7.324 13.235 1.00 93.19 122 ALA A C 1
ATOM 943 O O . ALA A 1 122 ? -13.116 -7.750 13.230 1.00 93.19 122 ALA A O 1
ATOM 944 N N . VAL A 1 123 ? -14.653 -6.306 14.006 1.00 92.31 123 VAL A N 1
ATOM 945 C CA . VAL A 1 123 ? -13.796 -5.748 15.057 1.00 92.31 123 VAL A CA 1
ATOM 946 C C . VAL A 1 123 ? -14.165 -6.418 16.373 1.00 92.31 123 VAL A C 1
ATOM 948 O O . VAL A 1 123 ? -15.295 -6.289 16.836 1.00 92.31 123 VAL A O 1
ATOM 951 N N . GLU A 1 124 ? -13.209 -7.118 16.968 1.00 92.62 124 GLU A N 1
ATOM 952 C CA . GLU A 1 124 ? -13.401 -7.921 18.176 1.00 92.62 124 GLU A CA 1
ATOM 953 C C . GLU A 1 124 ? -12.337 -7.583 19.227 1.00 92.62 124 GLU A C 1
ATOM 955 O O . GLU A 1 124 ? -11.356 -6.892 18.944 1.00 92.62 124 GLU A O 1
ATOM 960 N N . ASP A 1 125 ? -12.531 -8.056 20.459 1.00 89.31 125 ASP A N 1
ATOM 961 C CA . ASP A 1 125 ? -11.532 -7.935 21.520 1.00 89.31 125 ASP A CA 1
ATOM 962 C C . ASP A 1 125 ? -10.340 -8.866 21.232 1.00 89.31 125 ASP A C 1
ATOM 964 O O . ASP A 1 125 ? -10.435 -10.090 21.293 1.00 89.31 125 ASP A O 1
ATOM 968 N N . ALA A 1 126 ? -9.191 -8.268 20.929 1.00 86.06 126 ALA A N 1
ATOM 969 C CA . ALA A 1 126 ? -7.904 -8.922 20.733 1.00 86.06 126 ALA A CA 1
ATOM 970 C C . ALA A 1 126 ? -7.129 -9.083 22.056 1.00 86.06 126 ALA A C 1
ATOM 972 O O . ALA A 1 126 ? -5.893 -9.151 22.068 1.00 86.06 126 ALA A O 1
ATOM 973 N N . THR A 1 127 ? -7.839 -9.175 23.181 1.00 82.12 127 THR A N 1
ATOM 974 C CA . THR A 1 127 ? -7.332 -9.403 24.538 1.00 82.12 127 THR A CA 1
ATOM 975 C C . THR A 1 127 ? -6.353 -8.311 24.985 1.00 82.12 127 THR A C 1
ATOM 977 O O . THR A 1 127 ? -6.732 -7.174 25.251 1.00 82.12 127 THR A O 1
ATOM 980 N N . SER A 1 128 ? -5.055 -8.611 25.042 1.00 75.44 128 SER A N 1
ATOM 981 C CA . SER A 1 128 ? -4.014 -7.682 25.494 1.00 75.44 128 SER A CA 1
ATOM 982 C C . SER A 1 128 ? -3.759 -6.510 24.538 1.00 75.44 128 SER A C 1
ATOM 984 O O . SER A 1 128 ? -3.119 -5.533 24.930 1.00 75.44 128 SER A O 1
ATOM 986 N N . LYS A 1 129 ? -4.249 -6.577 23.294 1.00 79.81 129 LYS A N 1
ATOM 987 C CA . LYS A 1 129 ? -4.055 -5.522 22.285 1.00 79.81 129 LYS A CA 1
ATOM 988 C C . LYS A 1 129 ? -5.178 -4.475 22.278 1.00 79.81 129 LYS A C 1
ATOM 990 O O . LYS A 1 129 ? -5.008 -3.416 21.669 1.00 79.81 129 LYS A O 1
ATOM 995 N N . GLY A 1 130 ? -6.275 -4.716 22.998 1.00 85.81 130 GLY A N 1
ATOM 996 C CA . GLY A 1 130 ? -7.519 -3.962 22.853 1.00 85.81 130 GLY A CA 1
ATOM 997 C C . GLY A 1 130 ? -8.332 -4.527 21.694 1.00 85.81 130 GLY A C 1
ATOM 998 O O . GLY A 1 130 ? -8.424 -5.735 21.560 1.00 85.81 130 GLY A O 1
ATOM 999 N N . LEU A 1 131 ? -8.896 -3.681 20.835 1.00 91.12 131 LEU A N 1
ATOM 1000 C CA . LEU A 1 131 ? -9.658 -4.149 19.672 1.00 91.12 131 LEU A CA 1
ATOM 1001 C C . LEU A 1 131 ? -8.742 -4.569 18.510 1.00 91.12 131 LEU A C 1
ATOM 1003 O O . LEU A 1 131 ? -7.663 -4.002 18.331 1.00 91.12 131 LEU A O 1
ATOM 1007 N N . GLY A 1 132 ? -9.186 -5.539 17.714 1.00 93.50 132 GLY A N 1
ATOM 1008 C CA . GLY A 1 132 ? -8.518 -6.017 16.502 1.00 93.50 132 GLY A CA 1
ATOM 1009 C C . GLY A 1 132 ? -9.518 -6.346 15.396 1.00 93.50 132 GLY A C 1
ATOM 1010 O O . GLY A 1 132 ? -10.676 -6.644 15.677 1.00 93.50 132 GLY A O 1
ATOM 1011 N N . ALA A 1 133 ? -9.084 -6.284 14.138 1.00 96.12 133 ALA A N 1
ATOM 1012 C CA . ALA A 1 133 ? -9.880 -6.706 12.987 1.00 96.12 133 ALA A CA 1
ATOM 1013 C C . ALA A 1 133 ? -9.633 -8.192 12.681 1.00 96.12 133 ALA A C 1
ATOM 1015 O O . ALA A 1 133 ? -8.485 -8.595 12.514 1.00 96.12 133 ALA A O 1
ATOM 1016 N N . PHE A 1 134 ? -10.689 -8.994 12.561 1.00 96.31 134 PHE A N 1
ATOM 1017 C CA . PHE A 1 134 ? -10.626 -10.435 12.299 1.00 96.31 134 PHE A CA 1
ATOM 1018 C C . PHE A 1 134 ? -11.445 -10.797 11.068 1.00 96.31 134 PHE A C 1
ATOM 1020 O O . PHE A 1 134 ? -12.568 -10.326 10.897 1.00 96.31 134 PHE A O 1
ATOM 1027 N N . ALA A 1 135 ? -10.890 -11.632 10.194 1.00 97.31 135 ALA A N 1
ATOM 1028 C CA . ALA A 1 135 ? -11.555 -12.027 8.961 1.00 97.31 135 ALA A CA 1
ATOM 1029 C C . ALA A 1 135 ? -12.810 -12.876 9.241 1.00 97.31 135 ALA A C 1
ATOM 1031 O O . ALA A 1 135 ? -12.739 -13.903 9.909 1.00 97.31 135 ALA A O 1
ATOM 1032 N N . THR A 1 136 ? -13.959 -12.497 8.683 1.00 96.38 136 THR A N 1
ATOM 1033 C CA . THR A 1 136 ? -15.218 -13.270 8.756 1.00 96.38 136 THR A CA 1
ATOM 1034 C C . THR A 1 136 ? -15.487 -14.074 7.483 1.00 96.38 136 THR A C 1
ATOM 1036 O O . THR A 1 136 ? -16.428 -14.863 7.418 1.00 96.38 136 THR A O 1
ATOM 1039 N N . ARG A 1 137 ? -14.625 -13.917 6.473 1.00 95.00 137 ARG A N 1
ATOM 1040 C CA . ARG A 1 137 ? -14.560 -14.709 5.239 1.00 95.00 137 ARG A CA 1
ATOM 1041 C C . ARG A 1 137 ? -13.092 -14.910 4.834 1.00 95.00 137 ARG A C 1
ATOM 1043 O O . ARG A 1 137 ? -12.249 -14.137 5.286 1.00 95.00 137 ARG A O 1
ATOM 1050 N N . PRO A 1 138 ? -12.764 -15.884 3.969 1.00 96.75 138 PRO A N 1
ATOM 1051 C CA . PRO A 1 138 ? -11.433 -15.934 3.378 1.00 96.75 138 PRO A CA 1
ATOM 1052 C C . PRO A 1 138 ? -11.175 -14.696 2.505 1.00 96.75 138 PRO A C 1
ATOM 1054 O O . PRO A 1 138 ? -12.081 -14.216 1.813 1.00 96.75 138 PRO A O 1
ATOM 1057 N N . PHE A 1 139 ? -9.935 -14.210 2.522 1.00 97.12 139 PHE A N 1
ATOM 1058 C CA . PHE A 1 139 ? -9.424 -13.217 1.573 1.00 97.12 139 PHE A CA 1
ATOM 1059 C C . PHE A 1 139 ? -8.293 -13.816 0.751 1.00 97.12 139 PHE A C 1
ATOM 1061 O O . PHE A 1 139 ? -7.534 -14.644 1.259 1.00 97.12 139 PHE A O 1
ATOM 1068 N N . HIS A 1 140 ? -8.159 -13.347 -0.485 1.00 97.00 140 HIS A N 1
ATOM 1069 C CA . HIS A 1 140 ? -7.039 -13.675 -1.359 1.00 97.00 140 HIS A CA 1
ATOM 1070 C C . HIS A 1 140 ? -6.131 -12.468 -1.575 1.00 97.00 140 HIS A C 1
ATOM 1072 O O . HIS A 1 140 ? -6.569 -11.317 -1.491 1.00 97.00 140 HIS A O 1
ATOM 1078 N N . ARG A 1 141 ? -4.853 -12.720 -1.885 1.00 95.81 141 ARG A N 1
ATOM 1079 C CA . ARG A 1 141 ? -3.901 -11.644 -2.213 1.00 95.81 141 ARG A CA 1
ATOM 1080 C C . ARG A 1 141 ? -4.486 -10.700 -3.275 1.00 95.81 141 ARG A C 1
ATOM 1082 O O . ARG A 1 141 ? -4.846 -11.134 -4.367 1.00 95.81 141 ARG A O 1
ATOM 1089 N N . GLY A 1 142 ? -4.494 -9.403 -2.975 1.00 94.69 142 GLY A N 1
ATOM 1090 C CA . GLY A 1 142 ? -5.048 -8.356 -3.833 1.00 94.69 142 GLY A CA 1
ATOM 1091 C C . GLY A 1 142 ? -6.498 -7.973 -3.538 1.00 94.69 142 GLY A C 1
ATOM 1092 O O . GLY A 1 142 ? -6.971 -6.981 -4.093 1.00 94.69 142 GLY A O 1
ATOM 1093 N N . ASP A 1 143 ? -7.193 -8.693 -2.654 1.00 95.50 143 ASP A N 1
ATOM 1094 C CA . ASP A 1 143 ? -8.524 -8.294 -2.203 1.00 95.50 143 ASP A CA 1
ATOM 1095 C C . ASP A 1 143 ? -8.472 -6.944 -1.475 1.00 95.50 143 ASP A C 1
ATOM 1097 O O . ASP A 1 143 ? -7.621 -6.708 -0.611 1.00 95.50 143 ASP A O 1
ATOM 1101 N N . LEU A 1 144 ? -9.431 -6.070 -1.786 1.00 95.25 144 LEU A N 1
ATOM 1102 C CA . LEU A 1 144 ? -9.700 -4.869 -1.003 1.00 95.25 144 LEU A CA 1
ATOM 1103 C C . LEU A 1 144 ? -10.458 -5.268 0.271 1.00 95.25 144 LEU A C 1
ATOM 1105 O O . LEU A 1 144 ? -11.557 -5.815 0.196 1.00 95.25 144 LEU A O 1
ATOM 1109 N N . ILE A 1 145 ? -9.866 -4.983 1.429 1.00 96.31 145 ILE A N 1
ATOM 1110 C CA . ILE A 1 145 ? -10.428 -5.278 2.754 1.00 96.31 145 ILE A CA 1
ATOM 1111 C C . ILE A 1 145 ? -11.214 -4.076 3.283 1.00 96.31 145 ILE A C 1
ATOM 1113 O O . ILE A 1 145 ? -12.308 -4.232 3.814 1.00 96.31 145 ILE A O 1
ATOM 1117 N N . LEU A 1 146 ? -10.661 -2.870 3.146 1.00 96.25 146 LEU A N 1
ATOM 1118 C CA . LEU A 1 146 ? -11.274 -1.638 3.646 1.00 96.25 146 LEU A CA 1
ATOM 1119 C C . LEU A 1 146 ? -11.017 -0.495 2.669 1.00 96.25 146 LEU A C 1
ATOM 1121 O O . LEU A 1 146 ? -9.901 -0.356 2.176 1.00 96.25 146 LEU A O 1
ATOM 1125 N N . ALA A 1 147 ? -12.018 0.351 2.444 1.00 94.44 147 ALA A N 1
ATOM 1126 C CA . ALA A 1 147 ? -11.852 1.681 1.872 1.00 94.44 147 ALA A CA 1
ATOM 1127 C C . ALA A 1 147 ? -12.618 2.675 2.748 1.00 94.44 147 ALA A C 1
ATOM 1129 O O . ALA A 1 147 ? -13.841 2.647 2.787 1.00 94.44 147 ALA A O 1
ATOM 1130 N N . GLU A 1 148 ? -11.901 3.541 3.455 1.00 94.75 148 GLU A N 1
ATOM 1131 C CA . GLU A 1 148 ? -12.466 4.410 4.487 1.00 94.75 148 GLU A CA 1
ATOM 1132 C C . GLU A 1 148 ? -12.127 5.875 4.211 1.00 94.75 148 GLU A C 1
ATOM 1134 O O . GLU A 1 148 ? -10.982 6.215 3.893 1.00 94.75 148 GLU A O 1
ATOM 1139 N N . ARG A 1 149 ? -13.121 6.756 4.348 1.00 93.69 149 ARG A N 1
ATOM 1140 C CA . ARG A 1 149 ? -12.887 8.202 4.364 1.00 93.69 149 ARG A CA 1
ATOM 1141 C C . ARG A 1 149 ? -12.419 8.628 5.754 1.00 93.69 149 ARG A C 1
ATOM 1143 O O . ARG A 1 149 ? -13.007 8.186 6.736 1.00 93.69 149 ARG A O 1
ATOM 1150 N N . PRO A 1 150 ? -11.406 9.499 5.857 1.00 96.00 150 PRO A N 1
ATOM 1151 C CA . PRO A 1 150 ? -10.953 9.962 7.156 1.00 96.00 150 PRO A CA 1
ATOM 1152 C C . PRO A 1 150 ? -11.982 10.897 7.798 1.00 96.00 150 PRO A C 1
ATOM 1154 O O . PRO A 1 150 ? -12.652 11.650 7.090 1.00 96.00 150 PRO A O 1
ATOM 1157 N N . LEU A 1 151 ? -12.025 10.931 9.135 1.00 94.31 151 LEU A N 1
ATOM 1158 C CA . LEU A 1 151 ? -12.766 11.961 9.878 1.00 94.31 151 LEU A CA 1
ATOM 1159 C C . LEU A 1 151 ? -12.245 13.359 9.530 1.00 94.31 151 LEU A C 1
ATOM 1161 O O . LEU A 1 151 ? -13.004 14.317 9.421 1.00 94.31 151 LEU A O 1
ATOM 1165 N N . TYR A 1 152 ? -10.928 13.474 9.346 1.00 94.25 152 TYR A N 1
ATOM 1166 C CA . TYR A 1 152 ? -10.282 14.691 8.879 1.00 94.25 152 TYR A CA 1
ATOM 1167 C C . TYR A 1 152 ? -8.927 14.404 8.229 1.00 94.25 152 TYR A C 1
ATOM 1169 O O . TYR A 1 152 ? -8.250 13.420 8.538 1.00 94.25 152 TYR A O 1
ATOM 1177 N N . ILE A 1 153 ? -8.510 15.334 7.370 1.00 93.94 153 ILE A N 1
ATOM 1178 C CA . ILE A 1 153 ? -7.136 15.464 6.881 1.00 93.94 153 ILE A CA 1
ATOM 1179 C C . ILE A 1 153 ? -6.510 16.639 7.633 1.00 93.94 153 ILE A C 1
ATOM 1181 O O . ILE A 1 153 ? -6.955 17.783 7.513 1.00 93.94 153 ILE A O 1
ATOM 1185 N N . LEU A 1 154 ? -5.512 16.355 8.462 1.00 91.56 154 LEU A N 1
ATOM 1186 C CA . LEU A 1 154 ? -4.843 17.340 9.294 1.00 91.56 154 LEU A CA 1
ATOM 1187 C C . LEU A 1 154 ? -3.954 18.237 8.431 1.00 91.56 154 LEU A C 1
ATOM 1189 O O . LEU A 1 154 ? -3.010 17.767 7.802 1.00 91.56 154 LEU A O 1
ATOM 1193 N N . ARG A 1 155 ? -4.232 19.545 8.460 1.00 80.00 155 ARG A N 1
ATOM 1194 C CA . ARG A 1 155 ? -3.417 20.560 7.773 1.00 80.00 155 ARG A CA 1
ATOM 1195 C C . ARG A 1 155 ? -2.533 21.378 8.706 1.00 80.00 155 ARG A C 1
ATOM 1197 O O . ARG A 1 155 ? -1.422 21.719 8.327 1.00 80.00 155 ARG A O 1
ATOM 1204 N N . LEU A 1 156 ? -3.028 21.736 9.895 1.00 78.88 156 LEU A N 1
ATOM 1205 C CA . LEU A 1 156 ? -2.321 22.656 10.801 1.00 78.88 156 LEU A CA 1
ATOM 1206 C C . LEU A 1 156 ? -2.535 22.336 12.285 1.00 78.88 156 LEU A C 1
ATOM 1208 O O . LEU A 1 156 ? -1.567 22.211 13.025 1.00 78.88 156 LEU A O 1
ATOM 1212 N N . ASN A 1 157 ? -3.789 22.229 12.739 1.00 90.75 157 ASN A N 1
ATOM 1213 C CA . ASN A 1 157 ? -4.115 22.177 14.166 1.00 90.75 157 ASN A CA 1
ATOM 1214 C C . ASN A 1 157 ? -5.082 21.027 14.485 1.00 90.75 157 ASN A C 1
ATOM 1216 O O . ASN A 1 157 ? -6.192 20.978 13.956 1.00 90.75 157 ASN A O 1
ATOM 1220 N N . ILE A 1 158 ? -4.650 20.123 15.371 1.00 94.06 158 ILE A N 1
ATOM 1221 C CA . ILE A 1 158 ? -5.403 18.926 15.773 1.00 94.06 158 ILE A CA 1
ATOM 1222 C C . ILE A 1 158 ? -6.671 19.302 16.548 1.00 94.06 158 ILE A C 1
ATOM 1224 O O . ILE A 1 158 ? -7.729 18.734 16.294 1.00 94.06 158 ILE A O 1
ATOM 1228 N N . LEU A 1 159 ? -6.584 20.265 17.471 1.00 94.06 159 LEU A N 1
ATOM 1229 C CA . LEU A 1 159 ? -7.722 20.684 18.294 1.00 94.06 159 LEU A CA 1
ATOM 1230 C C . LEU A 1 159 ? -8.833 21.258 17.412 1.00 94.06 159 LEU A C 1
ATOM 1232 O O . LEU A 1 159 ? -9.966 20.797 17.483 1.00 94.06 159 LEU A O 1
ATOM 1236 N N . ALA A 1 160 ? -8.474 22.160 16.494 1.00 93.25 160 ALA A N 1
ATOM 1237 C CA . ALA A 1 160 ? -9.423 22.738 15.546 1.00 93.25 160 ALA A CA 1
ATOM 1238 C C . ALA A 1 160 ? -10.039 21.678 14.614 1.00 93.25 160 ALA A C 1
ATOM 1240 O O . ALA A 1 160 ? -11.216 21.761 14.273 1.00 93.25 160 ALA A O 1
ATOM 1241 N N . ALA A 1 161 ? -9.267 20.669 14.192 1.00 94.12 161 ALA A N 1
ATOM 1242 C CA . ALA A 1 161 ? -9.797 19.578 13.373 1.00 94.12 161 ALA A CA 1
ATOM 1243 C C . ALA A 1 161 ? -10.875 18.775 14.121 1.00 94.12 161 ALA A C 1
ATOM 1245 O O . ALA A 1 161 ? -11.908 18.465 13.537 1.00 94.12 161 ALA A O 1
ATOM 1246 N N . VAL A 1 162 ? -10.665 18.490 15.411 1.00 94.62 162 VAL A N 1
ATOM 1247 C CA . VAL A 1 162 ? -11.609 17.732 16.252 1.00 94.62 162 VAL A CA 1
ATOM 1248 C C . VAL A 1 162 ? -12.819 18.571 16.677 1.00 94.62 162 VAL A C 1
ATOM 1250 O O . VAL A 1 162 ? -13.936 18.057 16.750 1.00 94.62 162 VAL A O 1
ATOM 1253 N N . GLU A 1 163 ? -12.638 19.868 16.926 1.00 93.31 163 GLU A N 1
ATOM 1254 C CA . GLU A 1 163 ? -13.740 20.792 17.222 1.00 93.31 163 GLU A CA 1
ATOM 1255 C C . GLU A 1 163 ? -14.732 20.881 16.057 1.00 93.31 163 GLU A C 1
ATOM 1257 O O . GLU A 1 163 ? -15.939 20.845 16.288 1.00 93.31 163 GLU A O 1
ATOM 1262 N N . ASN A 1 164 ? -14.231 20.895 14.818 1.00 94.12 164 ASN A N 1
ATOM 1263 C CA . ASN A 1 164 ? -15.042 20.985 13.600 1.00 94.12 164 ASN A CA 1
ATOM 1264 C C . ASN A 1 164 ? -15.772 19.685 13.211 1.00 94.12 164 ASN A C 1
ATOM 1266 O O . ASN A 1 164 ? -16.519 19.686 12.233 1.00 94.12 164 ASN A O 1
ATOM 1270 N N . LEU A 1 165 ? -15.566 18.582 13.938 1.00 93.69 165 LEU A N 1
ATOM 1271 C CA . LEU A 1 165 ? -16.280 17.331 13.684 1.00 93.69 165 LEU A CA 1
ATOM 1272 C C . LEU A 1 165 ? -17.774 17.444 14.011 1.00 93.69 165 LEU A C 1
ATOM 1274 O O . LEU A 1 165 ? -18.190 18.210 14.887 1.00 93.69 165 LEU A O 1
ATOM 1278 N N . SER A 1 166 ? -18.586 16.629 13.336 1.00 94.00 166 SER A N 1
ATOM 1279 C CA . SER A 1 166 ? -19.966 16.399 13.764 1.00 94.00 166 SER A CA 1
ATOM 1280 C C . SER A 1 166 ? -19.995 15.746 15.155 1.00 94.00 166 SER A C 1
ATOM 1282 O O . SER A 1 166 ? -18.978 15.265 15.658 1.00 94.00 166 SER A O 1
ATOM 1284 N N . GLU A 1 167 ? -21.152 15.743 15.817 1.00 92.50 167 GLU A N 1
ATOM 1285 C CA . GLU A 1 167 ? -21.280 15.090 17.126 1.00 92.50 167 GLU A CA 1
ATOM 1286 C C . GLU A 1 167 ? -20.995 13.582 17.046 1.00 92.50 167 GLU A C 1
ATOM 1288 O O . GLU A 1 167 ? -20.266 13.061 17.891 1.00 92.50 167 GLU A O 1
ATOM 1293 N N . ASP A 1 168 ? -21.482 12.918 15.992 1.00 90.50 168 ASP A N 1
ATOM 1294 C CA . ASP A 1 168 ? -21.227 11.496 15.741 1.00 90.50 168 ASP A CA 1
ATOM 1295 C C . ASP A 1 168 ? -19.736 11.226 15.502 1.00 90.50 168 ASP A C 1
ATOM 1297 O O . ASP A 1 168 ? -19.125 10.428 16.213 1.00 90.50 168 ASP A O 1
ATOM 1301 N N . ASP A 1 169 ? -19.108 11.973 14.589 1.00 91.12 169 ASP A N 1
ATOM 1302 C CA . ASP A 1 169 ? -17.683 11.822 14.275 1.00 91.12 169 ASP A CA 1
ATOM 1303 C C . ASP A 1 169 ? -16.795 12.102 15.493 1.00 91.12 169 ASP A C 1
ATOM 1305 O O . ASP A 1 169 ? -15.770 11.448 15.703 1.00 91.12 169 ASP A O 1
ATOM 1309 N N . ARG A 1 170 ? -17.182 13.065 16.337 1.00 94.00 170 ARG A N 1
ATOM 1310 C CA . ARG A 1 170 ? -16.479 13.345 17.592 1.00 94.00 170 ARG A CA 1
ATOM 1311 C C . ARG A 1 170 ? -16.647 12.191 18.585 1.00 94.00 170 ARG A C 1
ATOM 1313 O O . ARG A 1 170 ? -15.686 11.839 19.271 1.00 94.00 170 ARG A O 1
ATOM 1320 N N . GLY A 1 171 ? -17.824 11.568 18.632 1.00 91.94 171 GLY A N 1
ATOM 1321 C CA . GLY A 1 171 ? -18.057 10.324 19.368 1.00 91.94 171 GLY A CA 1
ATOM 1322 C C . GLY A 1 171 ? -17.145 9.193 18.883 1.00 91.94 171 GLY A C 1
ATOM 1323 O O . GLY A 1 171 ? -16.459 8.561 19.692 1.00 91.94 171 GLY A O 1
ATOM 1324 N N . GLN A 1 172 ? -17.047 8.999 17.564 1.00 92.81 172 GLN A N 1
ATOM 1325 C CA . GLN A 1 172 ? -16.130 8.029 16.962 1.00 92.81 172 GLN A CA 1
ATOM 1326 C C . GLN A 1 172 ? -14.673 8.333 17.324 1.00 92.81 172 GLN A C 1
ATOM 1328 O O . GLN A 1 172 ? -13.960 7.433 17.771 1.00 92.81 172 GLN A O 1
ATOM 1333 N N . PHE A 1 173 ? -14.242 9.594 17.220 1.00 95.56 173 PHE A N 1
ATOM 1334 C CA . PHE A 1 173 ? -12.907 10.044 17.618 1.00 95.56 173 PHE A CA 1
ATOM 1335 C C . PHE A 1 173 ? -12.588 9.686 19.075 1.00 95.56 173 PHE A C 1
ATOM 1337 O O . PHE A 1 173 ? -11.547 9.093 19.356 1.00 95.56 173 PHE A O 1
ATOM 1344 N N . HIS A 1 174 ? -13.487 9.998 20.012 1.00 94.56 174 HIS A N 1
ATOM 1345 C CA . HIS A 1 174 ? -13.272 9.717 21.433 1.00 94.56 174 HIS A CA 1
ATOM 1346 C C . HIS A 1 174 ? -13.347 8.225 21.788 1.00 94.56 174 HIS A C 1
ATOM 1348 O O . HIS A 1 174 ? -12.832 7.833 22.834 1.00 94.56 174 HIS A O 1
ATOM 1354 N N . SER A 1 175 ? -13.914 7.386 20.916 1.00 92.50 175 SER A N 1
ATOM 1355 C CA . SER A 1 175 ? -13.886 5.922 21.057 1.00 92.50 175 SER A CA 1
ATOM 1356 C C . SER A 1 175 ? -12.529 5.290 20.697 1.00 92.50 175 SER A C 1
ATOM 1358 O O . SER A 1 175 ? -12.322 4.082 20.882 1.00 92.50 175 SER A O 1
ATOM 1360 N N . LEU A 1 176 ? -11.611 6.064 20.112 1.00 93.50 176 LEU A N 1
ATOM 1361 C CA . LEU A 1 176 ? -10.297 5.581 19.700 1.00 93.50 176 LEU A CA 1
ATOM 1362 C C . LEU A 1 176 ? -9.338 5.446 20.881 1.00 93.50 176 LEU A C 1
ATOM 1364 O O . LEU A 1 176 ? -9.511 6.033 21.950 1.00 93.50 176 LEU A O 1
ATOM 1368 N N . LYS A 1 177 ? -8.285 4.649 20.678 1.00 91.00 177 LYS A N 1
ATOM 1369 C CA . LYS A 1 177 ? -7.306 4.364 21.725 1.00 91.00 177 LYS A CA 1
ATOM 1370 C C . LYS A 1 177 ? -6.564 5.640 22.116 1.00 91.00 177 LYS A C 1
ATOM 1372 O O . LYS A 1 177 ? -5.872 6.233 21.294 1.00 91.00 177 LYS A O 1
ATOM 1377 N N . ASN A 1 178 ? -6.645 6.025 23.384 1.00 91.56 178 ASN A N 1
ATOM 1378 C CA . ASN A 1 178 ? -5.822 7.093 23.933 1.00 91.56 178 ASN A CA 1
ATOM 1379 C C . ASN A 1 178 ? -4.499 6.508 24.447 1.00 91.56 178 ASN A C 1
ATOM 1381 O O . ASN A 1 178 ? -4.480 5.844 25.480 1.00 91.56 178 ASN A O 1
ATOM 1385 N N . GLY A 1 179 ? -3.395 6.757 23.737 1.00 86.19 179 GLY A N 1
ATOM 1386 C CA . GLY A 1 179 ? -2.061 6.304 24.147 1.00 86.19 179 GLY A CA 1
ATOM 1387 C C . GLY A 1 179 ? -1.438 7.086 25.310 1.00 86.19 179 GLY A C 1
ATOM 1388 O O . GLY A 1 179 ? -0.322 6.760 25.694 1.00 86.19 179 GLY A O 1
ATOM 1389 N N . GLN A 1 180 ? -2.119 8.114 25.839 1.00 85.38 180 GLN A N 1
ATOM 1390 C CA . GLN A 1 180 ? -1.689 8.935 26.983 1.00 85.38 180 GLN A CA 1
ATOM 1391 C C . GLN A 1 180 ? -0.244 9.455 26.869 1.00 85.38 180 GLN A C 1
ATOM 1393 O O . GLN A 1 180 ? 0.528 9.441 27.824 1.00 85.38 180 GLN A O 1
ATOM 1398 N N . ARG A 1 181 ? 0.132 9.913 25.673 1.00 77.44 181 ARG A N 1
ATOM 1399 C CA . ARG A 1 181 ? 1.505 10.325 25.344 1.00 77.44 181 ARG A CA 1
ATOM 1400 C C . ARG A 1 181 ? 1.863 11.698 25.898 1.00 77.44 181 ARG A C 1
ATOM 1402 O O . ARG A 1 181 ? 3.031 11.990 26.132 1.00 77.44 181 ARG A O 1
ATOM 1409 N N . CYS A 1 182 ? 0.861 12.551 26.081 1.00 84.12 182 CYS A N 1
ATOM 1410 C CA . CYS A 1 182 ? 1.020 13.904 26.592 1.00 84.12 182 CYS A CA 1
ATOM 1411 C C . CYS A 1 182 ? -0.184 14.310 27.455 1.00 84.12 182 CYS A C 1
ATOM 1413 O O . CYS A 1 182 ? -1.170 13.582 27.566 1.00 84.12 182 CYS A O 1
ATOM 1415 N N . GLY A 1 183 ? -0.128 15.507 28.046 1.00 85.12 183 GLY A N 1
ATOM 1416 C CA . GLY A 1 183 ? -1.204 16.034 28.895 1.00 85.12 183 GLY A CA 1
ATOM 1417 C C . GLY A 1 183 ? -2.529 16.325 28.171 1.00 85.12 183 GLY A C 1
ATOM 1418 O O . GLY A 1 183 ? -3.514 16.639 28.830 1.00 85.12 183 GLY A O 1
ATOM 1419 N N . SER A 1 184 ? -2.580 16.224 26.836 1.00 93.25 184 SER A N 1
ATOM 1420 C CA . SER A 1 184 ? -3.801 16.405 26.045 1.00 93.25 184 SER A CA 1
ATOM 1421 C C . SER A 1 184 ? -4.330 15.066 25.535 1.00 93.25 184 SER A C 1
ATOM 1423 O O . SER A 1 184 ? -3.668 14.373 24.755 1.00 93.25 184 SER A O 1
ATOM 1425 N N . ALA A 1 185 ? -5.559 14.724 25.931 1.00 94.12 185 ALA A N 1
ATOM 1426 C CA . ALA A 1 185 ? -6.239 13.518 25.463 1.00 94.12 185 ALA A CA 1
ATOM 1427 C C . ALA A 1 185 ? -6.482 13.548 23.947 1.00 94.12 185 ALA A C 1
ATOM 1429 O O . ALA A 1 185 ? -6.275 12.540 23.280 1.00 94.12 185 ALA A O 1
ATOM 1430 N N . ILE A 1 186 ? -6.856 14.706 23.390 1.00 95.81 186 ILE A N 1
ATOM 1431 C CA . ILE A 1 186 ? -7.105 14.864 21.950 1.00 95.81 186 ILE A CA 1
ATOM 1432 C C . ILE A 1 186 ? -5.828 14.594 21.148 1.00 95.81 186 ILE A C 1
ATOM 1434 O O . ILE A 1 186 ? -5.845 13.813 20.199 1.00 95.81 186 ILE A O 1
ATOM 1438 N N . ILE A 1 187 ? -4.707 15.194 21.556 1.00 94.50 187 ILE A N 1
ATOM 1439 C CA . ILE A 1 187 ? -3.423 14.994 20.872 1.00 94.50 187 ILE A CA 1
ATOM 1440 C C . ILE A 1 187 ? -2.976 13.536 21.016 1.00 94.50 187 ILE A C 1
ATOM 1442 O O . ILE A 1 187 ? -2.609 12.909 20.029 1.00 94.50 187 ILE A O 1
ATOM 1446 N N . SER A 1 188 ? -3.093 12.960 22.214 1.00 93.44 188 SER A N 1
ATOM 1447 C CA . SER A 1 188 ? -2.701 11.568 22.463 1.00 93.44 188 SER A CA 1
ATOM 1448 C C . SER A 1 188 ? -3.531 10.556 21.664 1.00 93.44 188 SER A C 1
ATOM 1450 O O . SER A 1 188 ? -2.981 9.560 21.192 1.00 93.44 188 SER A O 1
ATOM 1452 N N . ILE A 1 189 ? -4.837 10.792 21.488 1.00 95.31 189 ILE A N 1
ATOM 1453 C CA . ILE A 1 189 ? -5.693 9.978 20.612 1.00 95.31 189 ILE A CA 1
ATOM 1454 C C . ILE A 1 189 ? -5.232 10.122 19.161 1.00 95.31 189 ILE A C 1
ATOM 1456 O O . ILE A 1 189 ? -5.007 9.113 18.496 1.00 95.31 189 ILE A O 1
ATOM 1460 N N . HIS A 1 190 ? -5.042 11.351 18.678 1.00 94.94 190 HIS A N 1
ATOM 1461 C CA . HIS A 1 190 ? -4.584 11.594 17.312 1.00 94.94 190 HIS A CA 1
ATOM 1462 C C . HIS A 1 190 ? -3.258 10.875 17.019 1.00 94.94 190 HIS A C 1
ATOM 1464 O O . HIS A 1 190 ? -3.195 10.040 16.122 1.00 94.94 190 HIS A O 1
ATOM 1470 N N . GLU A 1 191 ? -2.223 11.118 17.822 1.00 91.75 191 GLU A N 1
ATOM 1471 C CA . GLU A 1 191 ? -0.885 10.537 17.634 1.00 91.75 191 GLU A CA 1
ATOM 1472 C C . GLU A 1 191 ? -0.864 9.005 17.705 1.00 91.75 191 GLU A C 1
ATOM 1474 O O . GLU A 1 191 ? 0.051 8.369 17.187 1.00 91.75 191 GLU A O 1
ATOM 1479 N N . THR A 1 192 ? -1.852 8.401 18.366 1.00 91.56 192 THR A N 1
ATOM 1480 C CA . THR A 1 192 ? -1.945 6.944 18.501 1.00 91.56 192 THR A CA 1
ATOM 1481 C C . THR A 1 192 ? -2.623 6.284 17.301 1.00 91.56 192 THR A C 1
ATOM 1483 O O . THR A 1 192 ? -2.347 5.119 17.032 1.00 91.56 192 THR A O 1
ATOM 1486 N N . ASN A 1 193 ? -3.501 6.998 16.591 1.00 94.50 193 ASN A N 1
ATOM 1487 C CA . ASN A 1 193 ? -4.423 6.401 15.618 1.00 94.50 193 ASN A CA 1
ATOM 1488 C C . ASN A 1 193 ? -4.281 6.968 14.197 1.00 94.50 193 ASN A C 1
ATOM 1490 O O . ASN A 1 193 ? -4.886 6.426 13.274 1.00 94.50 193 ASN A O 1
ATOM 1494 N N . ALA A 1 194 ? -3.540 8.062 14.017 1.00 94.50 194 ALA A N 1
ATOM 1495 C CA . ALA A 1 194 ? -3.416 8.731 12.732 1.00 94.50 194 ALA A CA 1
ATOM 1496 C C . ALA A 1 194 ? -2.444 8.023 11.772 1.00 94.50 194 ALA A C 1
ATOM 1498 O O . ALA A 1 194 ? -1.468 7.392 12.179 1.00 94.50 194 ALA A O 1
ATOM 1499 N N . PHE A 1 195 ? -2.702 8.176 10.475 1.00 94.12 195 PHE A N 1
ATOM 1500 C CA . PHE A 1 195 ? -1.937 7.595 9.377 1.00 94.12 195 PHE A CA 1
ATOM 1501 C C . PHE A 1 195 ? -1.303 8.695 8.526 1.00 94.12 195 PHE A C 1
ATOM 1503 O O . PHE A 1 195 ? -1.879 9.766 8.344 1.00 94.12 195 PHE A O 1
ATOM 1510 N N . ALA A 1 196 ? -0.135 8.418 7.951 1.00 90.56 196 ALA A N 1
ATOM 1511 C CA . ALA A 1 196 ? 0.461 9.298 6.952 1.00 90.56 196 ALA A CA 1
ATOM 1512 C C . ALA A 1 196 ? -0.245 9.129 5.594 1.00 90.56 196 ALA A C 1
ATOM 1514 O O . ALA A 1 196 ? -0.451 8.001 5.141 1.00 90.56 196 ALA A O 1
ATOM 1515 N N . ALA A 1 197 ? -0.563 10.241 4.931 1.00 88.44 197 ALA A N 1
ATOM 1516 C CA . ALA A 1 197 ? -1.221 10.277 3.622 1.00 88.44 197 ALA A CA 1
ATOM 1517 C C . ALA A 1 197 ? -0.299 10.725 2.467 1.00 88.44 197 ALA A C 1
ATOM 1519 O O . ALA A 1 197 ? -0.734 10.802 1.323 1.00 88.44 197 ALA A O 1
ATOM 1520 N N . GLY A 1 198 ? 0.993 10.941 2.731 1.00 78.75 198 GLY A N 1
ATOM 1521 C CA . GLY A 1 198 ? 1.929 11.495 1.743 1.00 78.75 198 GLY A CA 1
ATOM 1522 C C . GLY A 1 198 ? 1.931 13.025 1.754 1.00 78.75 198 GLY A C 1
ATOM 1523 O O . GLY A 1 198 ? 1.067 13.639 2.366 1.00 78.75 198 GLY A O 1
ATOM 1524 N N . ASP A 1 199 ? 2.963 13.639 1.170 1.00 77.88 199 ASP A N 1
ATOM 1525 C CA . ASP A 1 199 ? 3.138 15.104 1.086 1.00 77.88 199 ASP A CA 1
ATOM 1526 C C . ASP A 1 199 ? 3.013 15.867 2.423 1.00 77.88 199 ASP A C 1
ATOM 1528 O O . ASP A 1 199 ? 2.684 17.050 2.468 1.00 77.88 199 ASP A O 1
ATOM 1532 N N . GLY A 1 200 ? 3.309 15.184 3.534 1.00 79.81 200 GLY A N 1
ATOM 1533 C CA . GLY A 1 200 ? 3.189 15.732 4.888 1.00 79.81 200 GLY A CA 1
ATOM 1534 C C . GLY A 1 200 ? 1.763 15.742 5.451 1.00 79.81 200 GLY A C 1
ATOM 1535 O O . GLY A 1 200 ? 1.582 16.161 6.591 1.00 79.81 200 GLY A O 1
ATOM 1536 N N . GLU A 1 201 ? 0.767 15.257 4.706 1.00 88.81 201 GLU A N 1
ATOM 1537 C CA . GLU A 1 201 ? -0.603 15.119 5.192 1.00 88.81 201 GLU A CA 1
ATOM 1538 C C . GLU A 1 201 ? -0.733 13.940 6.166 1.00 88.81 201 GLU A C 1
ATOM 1540 O O . GLU A 1 201 ? -0.141 12.866 5.994 1.00 88.81 201 GLU A O 1
ATOM 1545 N N . ILE A 1 202 ? -1.549 14.146 7.199 1.00 93.56 202 ILE A N 1
ATOM 1546 C CA . ILE A 1 202 ? -1.878 13.149 8.217 1.00 93.56 202 ILE A CA 1
ATOM 1547 C C . ILE A 1 202 ? -3.396 13.006 8.252 1.00 93.56 202 ILE A C 1
ATOM 1549 O O . ILE A 1 202 ? -4.118 13.998 8.256 1.00 93.56 202 ILE A O 1
ATOM 1553 N N . ILE A 1 203 ? -3.893 11.778 8.293 1.00 95.88 203 ILE A N 1
ATOM 1554 C CA . ILE A 1 203 ? -5.324 11.470 8.275 1.00 95.88 203 ILE A CA 1
ATOM 1555 C C . ILE A 1 203 ? -5.707 10.616 9.475 1.00 95.88 203 ILE A C 1
ATOM 1557 O O . ILE A 1 203 ? -4.875 9.894 10.020 1.00 95.88 203 ILE A O 1
ATOM 1561 N N . LEU A 1 204 ? -6.973 10.670 9.877 1.00 97.25 204 LEU A N 1
ATOM 1562 C CA . LEU A 1 204 ? -7.496 9.835 10.954 1.00 97.25 204 LEU A CA 1
ATOM 1563 C C . LEU A 1 204 ? -8.696 9.019 10.464 1.00 97.25 204 LEU A C 1
ATOM 1565 O O . LEU A 1 204 ? -9.709 9.592 10.071 1.00 97.25 204 LEU A O 1
ATOM 1569 N N . CYS A 1 205 ? -8.574 7.694 10.524 1.00 96.69 205 CYS A N 1
ATOM 1570 C CA . CYS A 1 205 ? -9.534 6.732 9.980 1.00 96.69 205 CYS A CA 1
ATOM 1571 C C . CYS A 1 205 ? -9.941 5.727 11.078 1.00 96.69 205 CYS A C 1
ATOM 1573 O O . CYS A 1 205 ? -9.163 4.812 11.361 1.00 96.69 205 CYS A O 1
ATOM 1575 N N . PRO A 1 206 ? -11.096 5.910 11.748 1.00 94.19 206 PRO A N 1
ATOM 1576 C CA . PRO A 1 206 ? -11.462 5.162 12.947 1.00 94.19 206 PRO A CA 1
ATOM 1577 C C . PRO A 1 206 ? -11.501 3.641 12.794 1.00 94.19 206 PRO A C 1
ATOM 1579 O O . PRO A 1 206 ? -11.094 2.929 13.716 1.00 94.19 206 PRO A O 1
ATOM 1582 N N . ILE A 1 207 ? -11.987 3.135 11.660 1.00 94.44 207 ILE A N 1
ATOM 1583 C CA . ILE A 1 207 ? -12.087 1.697 11.391 1.00 94.44 207 ILE A CA 1
ATOM 1584 C C . ILE A 1 207 ? -10.692 1.139 11.098 1.00 94.44 207 ILE A C 1
ATOM 1586 O O . ILE A 1 207 ? -10.295 0.134 11.687 1.00 94.44 207 ILE A O 1
ATOM 1590 N N . ALA A 1 208 ? -9.906 1.812 10.257 1.00 96.31 208 ALA A N 1
ATOM 1591 C CA . ALA A 1 208 ? -8.532 1.434 9.948 1.00 96.31 208 ALA A CA 1
ATOM 1592 C C . ALA A 1 208 ? -7.641 1.404 11.200 1.00 96.31 208 ALA A C 1
ATOM 1594 O O . ALA A 1 208 ? -6.780 0.532 11.319 1.00 96.31 208 ALA A O 1
ATOM 1595 N N . SER A 1 209 ? -7.875 2.290 12.174 1.00 95.38 209 SER A N 1
ATOM 1596 C CA . SER A 1 209 ? -7.167 2.290 13.463 1.00 95.38 209 SER A CA 1
ATOM 1597 C C . SER A 1 209 ? -7.426 1.037 14.315 1.00 95.38 209 SER A C 1
ATOM 1599 O O . SER A 1 209 ? -6.734 0.832 15.310 1.00 95.38 209 SER A O 1
ATOM 1601 N N . ARG A 1 210 ? -8.392 0.179 13.949 1.00 94.56 210 ARG A N 1
ATOM 1602 C CA . ARG A 1 210 ? -8.650 -1.117 14.610 1.00 94.56 210 ARG A CA 1
ATOM 1603 C C . ARG A 1 210 ? -7.799 -2.265 14.059 1.00 94.56 210 ARG A C 1
ATOM 1605 O O . ARG A 1 210 ? -7.836 -3.363 14.606 1.00 9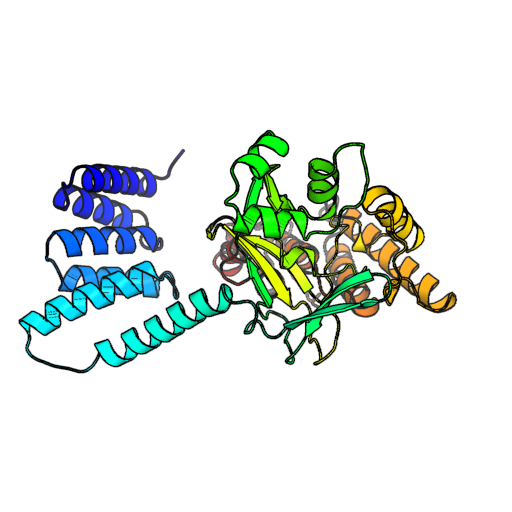4.56 210 ARG A O 1
ATOM 1612 N N . PHE A 1 211 ? -7.025 -2.042 12.998 1.00 96.56 211 PHE A N 1
ATOM 1613 C CA . PHE A 1 211 ? -6.126 -3.055 12.446 1.00 96.56 211 PHE A CA 1
ATOM 1614 C C . PHE A 1 211 ? -4.814 -3.040 13.221 1.00 96.56 211 PHE A C 1
ATOM 1616 O O . PHE A 1 211 ? -4.071 -2.059 13.174 1.00 96.56 211 PHE A O 1
ATOM 1623 N N . ASN A 1 212 ? -4.520 -4.127 13.934 1.00 95.75 212 ASN A N 1
ATOM 1624 C CA . ASN A 1 212 ? -3.342 -4.233 14.791 1.00 95.75 212 ASN A CA 1
ATOM 1625 C C . ASN A 1 212 ? -2.031 -4.375 14.004 1.00 95.75 212 ASN A C 1
ATOM 1627 O O . ASN A 1 212 ? -2.003 -4.628 12.798 1.00 95.75 212 ASN A O 1
ATOM 1631 N N . HIS A 1 213 ? -0.912 -4.217 14.711 1.00 94.75 213 HIS A N 1
ATOM 1632 C CA . HIS A 1 213 ? 0.416 -4.352 14.129 1.00 94.75 213 HIS A CA 1
ATOM 1633 C C . HIS A 1 213 ? 0.895 -5.807 14.008 1.00 94.75 213 HIS A C 1
ATOM 1635 O O . HIS A 1 213 ? 0.846 -6.570 14.974 1.00 94.75 213 HIS A O 1
ATOM 1641 N N . SER A 1 214 ? 1.533 -6.134 12.881 1.00 94.31 214 SER A N 1
ATOM 1642 C CA . SER A 1 214 ? 2.460 -7.264 12.748 1.00 94.31 214 SER A CA 1
ATOM 1643 C C . SER A 1 214 ? 3.736 -6.858 11.997 1.00 94.31 214 SER A C 1
ATOM 1645 O O . SER A 1 214 ? 3.689 -6.084 11.039 1.00 94.31 214 SER A O 1
ATOM 1647 N N . CYS A 1 215 ? 4.889 -7.405 12.408 1.00 92.31 215 CYS A N 1
ATOM 1648 C CA . CYS A 1 215 ? 6.169 -7.268 11.692 1.00 92.31 215 CYS A CA 1
ATOM 1649 C C . CYS A 1 215 ? 6.246 -8.139 10.420 1.00 92.31 215 CYS A C 1
ATOM 1651 O O . CYS A 1 215 ? 7.144 -7.935 9.598 1.00 92.31 215 CYS A O 1
ATOM 1653 N N . SER A 1 216 ? 5.313 -9.084 10.271 1.00 91.62 216 SER A N 1
ATOM 1654 C CA . SER A 1 216 ? 5.016 -9.826 9.040 1.00 91.62 216 SER A CA 1
ATOM 1655 C C . SER A 1 216 ? 3.514 -9.678 8.771 1.00 91.62 216 SER A C 1
ATOM 1657 O O . SER A 1 216 ? 2.726 -10.552 9.147 1.00 91.62 216 SER A O 1
ATOM 1659 N N . PRO A 1 217 ? 3.083 -8.504 8.275 1.00 94.50 217 PRO A N 1
ATOM 1660 C CA . PRO A 1 217 ? 1.672 -8.187 8.106 1.00 94.50 217 PRO A CA 1
ATOM 1661 C C . PRO A 1 217 ? 1.045 -9.029 6.993 1.00 94.50 217 PRO A C 1
ATOM 1663 O O . PRO A 1 217 ? 1.710 -9.406 6.028 1.00 94.50 217 PRO A O 1
ATOM 1666 N N . ASN A 1 218 ? -0.253 -9.293 7.120 1.00 96.81 218 ASN A N 1
ATOM 1667 C CA . ASN A 1 218 ? -1.063 -9.939 6.085 1.00 96.81 218 ASN A CA 1
ATOM 1668 C C . ASN A 1 218 ? -1.926 -8.932 5.308 1.00 96.81 218 ASN A C 1
ATOM 1670 O O . ASN A 1 218 ? -2.526 -9.301 4.302 1.00 96.81 218 ASN A O 1
ATOM 1674 N N . ALA A 1 219 ? -1.924 -7.659 5.710 1.00 96.75 219 ALA A N 1
ATOM 1675 C CA . ALA A 1 219 ? -2.572 -6.572 4.996 1.00 96.75 219 ALA A CA 1
ATOM 1676 C C . ALA A 1 219 ? -1.706 -5.303 4.963 1.00 96.75 219 ALA A C 1
ATOM 1678 O O . ALA A 1 219 ? -0.803 -5.100 5.779 1.00 96.75 219 ALA A O 1
ATOM 1679 N N . ARG A 1 220 ? -1.995 -4.417 4.013 1.00 94.31 220 ARG A N 1
ATOM 1680 C CA . ARG A 1 220 ? -1.308 -3.135 3.830 1.00 94.31 220 ARG A CA 1
ATOM 1681 C C . ARG A 1 220 ? -2.318 -2.020 3.696 1.00 94.31 220 ARG A C 1
ATOM 1683 O O . ARG A 1 220 ? -3.201 -2.116 2.854 1.00 94.31 220 ARG A O 1
ATOM 1690 N N . TYR A 1 221 ? -2.139 -0.951 4.468 1.00 94.19 221 TYR A N 1
ATOM 1691 C CA . TYR A 1 221 ? -2.861 0.290 4.226 1.00 94.19 221 TYR A CA 1
ATOM 1692 C C . TYR A 1 221 ? -2.107 1.179 3.228 1.00 94.19 221 TYR A C 1
ATOM 1694 O O . TYR A 1 221 ? -0.878 1.153 3.151 1.00 94.19 221 TYR A O 1
ATOM 1702 N N . SER A 1 222 ? -2.845 1.994 2.484 1.00 93.12 222 SER A N 1
ATOM 1703 C CA . SER A 1 222 ? -2.312 3.058 1.637 1.00 93.12 222 SER A CA 1
ATOM 1704 C C . SER A 1 222 ? -3.330 4.185 1.492 1.00 93.12 222 SER A C 1
ATOM 1706 O O . SER A 1 222 ? -4.539 3.951 1.518 1.00 93.12 222 SER A O 1
ATOM 1708 N N . TRP A 1 223 ? -2.852 5.418 1.343 1.00 93.31 223 TRP A N 1
ATOM 1709 C CA . TRP A 1 223 ? -3.715 6.542 0.996 1.00 93.31 223 TRP A CA 1
ATOM 1710 C C . TRP A 1 223 ? -3.918 6.606 -0.514 1.00 93.31 223 TRP A C 1
ATOM 1712 O O . TRP A 1 223 ? -2.955 6.655 -1.281 1.00 93.31 223 TRP A O 1
ATOM 1722 N N . HIS A 1 224 ? -5.178 6.638 -0.941 1.00 92.50 224 HIS A N 1
ATOM 1723 C CA . HIS A 1 224 ? -5.543 6.838 -2.333 1.00 92.50 224 HIS A CA 1
ATOM 1724 C C . HIS A 1 224 ? -6.109 8.247 -2.526 1.00 92.50 224 HIS A C 1
ATOM 1726 O O . HIS A 1 224 ? -7.324 8.462 -2.491 1.00 92.50 224 HIS A O 1
ATOM 1732 N N . ALA A 1 225 ? -5.208 9.208 -2.749 1.00 89.50 225 ALA A N 1
ATOM 1733 C CA . ALA A 1 225 ? -5.543 10.622 -2.919 1.00 89.50 225 ALA A CA 1
ATOM 1734 C C . ALA A 1 225 ? -6.639 10.891 -3.972 1.00 89.50 225 ALA A C 1
ATOM 1736 O O . ALA A 1 225 ? -7.546 11.664 -3.663 1.00 89.50 225 ALA A O 1
ATOM 1737 N N . PRO A 1 226 ? -6.661 10.233 -5.157 1.00 86.81 226 PRO A N 1
ATOM 1738 C CA . PRO A 1 226 ? -7.701 10.493 -6.154 1.00 86.81 226 PRO A CA 1
ATOM 1739 C C . PRO A 1 226 ? -9.124 10.195 -5.668 1.00 86.81 226 PRO A C 1
ATOM 1741 O O . PRO A 1 226 ? -10.059 10.876 -6.081 1.00 86.81 226 PRO A O 1
ATOM 1744 N N . SER A 1 227 ? -9.303 9.195 -4.793 1.00 85.12 227 SER A N 1
ATOM 1745 C CA . SER A 1 227 ? -10.614 8.917 -4.192 1.00 85.12 227 SER A CA 1
ATOM 1746 C C . SER A 1 227 ? -10.798 9.568 -2.824 1.00 85.12 227 SER A C 1
ATOM 1748 O O . SER A 1 227 ? -11.927 9.620 -2.350 1.00 85.12 227 SER A O 1
ATOM 1750 N N . GLY A 1 228 ? -9.732 10.010 -2.156 1.00 89.00 228 GLY A N 1
ATOM 1751 C CA . GLY A 1 228 ? -9.780 10.519 -0.784 1.00 89.00 228 GLY A CA 1
ATOM 1752 C C . GLY A 1 228 ? -10.101 9.438 0.254 1.00 89.00 228 GLY A C 1
ATOM 1753 O O . GLY A 1 228 ? -10.852 9.701 1.189 1.00 89.00 228 GLY A O 1
ATOM 1754 N N . HIS A 1 229 ? -9.610 8.210 0.052 1.00 93.06 229 HIS A N 1
ATOM 1755 C CA . HIS A 1 229 ? -9.834 7.095 0.984 1.00 93.06 229 HIS A CA 1
ATOM 1756 C C . HIS A 1 229 ? -8.509 6.464 1.416 1.00 93.06 229 HIS A C 1
ATOM 1758 O O . HIS A 1 229 ? -7.604 6.284 0.596 1.00 93.06 229 HIS A O 1
ATOM 1764 N N . LEU A 1 230 ? -8.431 6.055 2.681 1.00 95.69 230 LEU A N 1
ATOM 1765 C CA . LEU A 1 230 ? -7.462 5.065 3.134 1.00 95.69 230 LEU A CA 1
ATOM 1766 C C . LEU A 1 230 ? -7.967 3.692 2.698 1.00 95.69 230 LEU A C 1
ATOM 1768 O O . LEU A 1 230 ? -9.111 3.330 2.965 1.00 95.69 230 LEU A O 1
ATOM 1772 N N . ARG A 1 231 ? -7.122 2.931 2.009 1.00 95.69 231 ARG A N 1
ATOM 1773 C CA . ARG A 1 231 ? -7.447 1.591 1.524 1.00 95.69 231 ARG A CA 1
ATOM 1774 C C . ARG A 1 231 ? -6.563 0.557 2.187 1.00 95.69 231 ARG A C 1
ATOM 1776 O O . ARG A 1 231 ? -5.366 0.794 2.308 1.00 95.69 231 ARG A O 1
ATOM 1783 N N . ILE A 1 232 ? -7.130 -0.583 2.565 1.00 97.12 232 ILE A N 1
ATOM 1784 C CA . ILE A 1 232 ? -6.394 -1.737 3.084 1.00 97.12 232 ILE A CA 1
ATOM 1785 C C . ILE A 1 232 ? -6.540 -2.897 2.106 1.00 97.12 232 ILE A C 1
ATOM 1787 O O . ILE A 1 232 ? -7.659 -3.327 1.836 1.00 97.12 232 ILE A O 1
ATOM 1791 N N . PHE A 1 233 ? -5.420 -3.408 1.599 1.00 96.81 233 PHE A N 1
ATOM 1792 C CA . PHE A 1 233 ? -5.368 -4.555 0.695 1.00 96.81 233 PHE A CA 1
ATOM 1793 C C . PHE A 1 233 ? -4.739 -5.776 1.358 1.00 96.81 233 PHE A C 1
ATOM 1795 O O . PHE A 1 233 ? -3.831 -5.667 2.186 1.00 96.81 233 PHE A O 1
ATOM 1802 N N . CYS A 1 234 ? -5.225 -6.944 0.960 1.00 97.00 234 CYS A N 1
ATOM 1803 C CA . CYS A 1 234 ? -4.754 -8.244 1.397 1.00 97.00 234 CYS A CA 1
ATOM 1804 C C . CYS A 1 234 ? -3.413 -8.603 0.727 1.00 97.00 234 CYS A C 1
ATOM 1806 O O . CYS A 1 234 ? -3.309 -8.626 -0.500 1.00 97.00 234 CYS A O 1
ATOM 1808 N N . LEU A 1 235 ? -2.375 -8.897 1.515 1.00 96.00 235 LEU A N 1
ATOM 1809 C CA . LEU A 1 235 ? -1.027 -9.207 1.014 1.00 96.00 235 LEU A CA 1
ATOM 1810 C C . LEU A 1 235 ? -0.817 -10.700 0.736 1.00 96.00 235 LEU A C 1
ATOM 1812 O O . LEU A 1 235 ? 0.038 -11.080 -0.057 1.00 96.00 235 LEU A O 1
ATOM 1816 N N . ARG A 1 236 ? -1.575 -11.569 1.386 1.00 95.38 236 ARG A N 1
ATOM 1817 C CA . ARG A 1 236 ? -1.533 -13.024 1.211 1.00 95.38 236 ARG A CA 1
ATOM 1818 C C . ARG A 1 236 ? -2.884 -13.580 1.595 1.00 95.38 236 ARG A C 1
ATOM 1820 O O . ARG A 1 236 ? -3.625 -12.878 2.261 1.00 95.38 236 ARG A O 1
ATOM 1827 N N . ASP A 1 237 ? -3.162 -14.831 1.275 1.00 97.06 237 ASP A N 1
ATOM 1828 C CA . ASP A 1 237 ? -4.408 -15.445 1.718 1.00 97.06 237 ASP A CA 1
ATOM 1829 C C . ASP A 1 237 ? -4.565 -15.347 3.251 1.00 97.06 237 ASP A C 1
ATOM 1831 O O . ASP A 1 237 ? -3.602 -15.549 4.008 1.00 97.06 237 ASP A O 1
ATOM 1835 N N . ILE A 1 238 ? -5.771 -14.975 3.688 1.00 98.00 238 ILE A N 1
ATOM 1836 C CA . ILE A 1 238 ? -6.161 -14.816 5.097 1.00 98.00 238 ILE A CA 1
ATOM 1837 C C . ILE A 1 238 ? -7.336 -15.751 5.356 1.00 98.00 238 ILE A C 1
ATOM 1839 O O . ILE A 1 238 ? -8.348 -15.693 4.652 1.00 98.00 238 ILE A O 1
ATOM 1843 N N . ALA A 1 239 ? -7.201 -16.618 6.358 1.00 97.94 239 ALA A N 1
ATOM 1844 C CA . ALA A 1 239 ? -8.252 -17.556 6.735 1.00 97.94 239 ALA A CA 1
ATOM 1845 C C . ALA A 1 239 ? -9.339 -16.887 7.595 1.00 97.94 239 ALA A C 1
ATOM 1847 O O . ALA A 1 239 ? -9.098 -15.881 8.259 1.00 97.94 239 ALA A O 1
ATOM 1848 N N . VAL A 1 240 ? -10.537 -17.481 7.632 1.00 97.06 240 VAL A N 1
ATOM 1849 C CA . VAL A 1 240 ? -11.602 -17.062 8.562 1.00 97.06 240 VAL A CA 1
ATOM 1850 C C . VAL A 1 240 ? -11.097 -17.165 10.005 1.00 97.06 240 VAL A C 1
ATOM 1852 O O . VAL A 1 240 ? -10.500 -18.172 10.382 1.00 97.06 240 VAL A O 1
ATOM 1855 N N . GLY A 1 241 ? -11.345 -16.131 10.805 1.00 96.25 241 GLY A N 1
ATOM 1856 C CA . GLY A 1 241 ? -10.905 -16.007 12.194 1.00 96.25 241 GLY A CA 1
ATOM 1857 C C . GLY A 1 241 ? -9.462 -15.524 12.364 1.00 96.25 241 GLY A C 1
ATOM 1858 O O . GLY A 1 241 ? -9.039 -15.279 13.491 1.00 96.25 241 GLY A O 1
ATOM 1859 N N . GLU A 1 242 ? -8.689 -15.364 11.286 1.00 96.94 242 GLU A N 1
ATOM 1860 C CA . GLU A 1 242 ? -7.340 -14.803 11.376 1.00 96.94 242 GLU A CA 1
ATOM 1861 C C . GLU A 1 242 ? -7.397 -13.282 11.607 1.00 96.94 242 GLU A C 1
ATOM 1863 O O . GLU A 1 242 ? -8.170 -12.564 10.965 1.00 96.94 242 GLU A O 1
ATOM 1868 N N . GLU A 1 243 ? -6.557 -12.778 12.519 1.00 96.75 243 GLU A N 1
ATOM 1869 C CA . GLU A 1 243 ? -6.408 -11.339 12.761 1.00 96.75 243 GLU A CA 1
ATOM 1870 C C . GLU A 1 243 ? -5.760 -10.662 11.541 1.00 96.75 243 GLU A C 1
ATOM 1872 O O . GLU A 1 243 ? -4.674 -11.040 11.085 1.00 96.75 243 GLU A O 1
ATOM 1877 N N . ILE A 1 244 ? -6.404 -9.621 11.025 1.00 97.75 244 ILE A N 1
ATOM 1878 C CA . ILE A 1 244 ? -5.909 -8.818 9.915 1.00 97.75 244 ILE A CA 1
ATOM 1879 C C . ILE A 1 244 ? -5.003 -7.722 10.479 1.00 97.75 244 ILE A C 1
ATOM 1881 O O . ILE A 1 244 ? -5.447 -6.775 11.130 1.00 97.75 244 ILE A O 1
ATOM 1885 N N . CYS A 1 245 ? -3.708 -7.855 10.215 1.00 96.56 245 CYS A N 1
ATOM 1886 C CA . CYS A 1 245 ? -2.669 -6.991 10.749 1.00 96.56 245 CYS A CA 1
ATOM 1887 C C . CYS A 1 245 ? -1.971 -6.188 9.648 1.00 96.56 245 CYS A C 1
ATOM 1889 O O . CYS A 1 245 ? -1.585 -6.727 8.606 1.00 96.56 245 CYS A O 1
ATOM 1891 N N . VAL A 1 246 ? -1.695 -4.918 9.943 1.00 95.38 246 VAL A N 1
ATOM 1892 C CA . VAL A 1 246 ? -0.888 -4.014 9.111 1.00 95.38 246 VAL A CA 1
ATOM 1893 C C . VAL A 1 246 ? 0.474 -3.723 9.762 1.00 95.38 246 VAL A C 1
ATOM 1895 O O . VAL A 1 246 ? 0.751 -4.119 10.895 1.00 95.38 246 VAL A O 1
ATOM 1898 N N . CYS A 1 247 ? 1.376 -3.029 9.064 1.00 93.00 247 CYS A N 1
ATOM 1899 C CA . CYS A 1 247 ? 2.647 -2.583 9.645 1.00 93.00 247 CYS A CA 1
ATOM 1900 C C . CYS A 1 247 ? 2.573 -1.107 10.069 1.00 93.00 247 CYS A C 1
ATOM 1902 O O . CYS A 1 247 ? 2.362 -0.242 9.226 1.00 93.00 247 CYS A O 1
ATOM 1904 N N . TYR A 1 248 ? 2.785 -0.799 11.354 1.00 91.81 248 TYR A N 1
ATOM 1905 C CA . TYR A 1 248 ? 2.780 0.585 11.858 1.00 91.81 248 TYR A CA 1
ATOM 1906 C C . TYR A 1 248 ? 4.111 1.291 11.627 1.00 91.81 248 TYR A C 1
ATOM 1908 O O . TYR A 1 248 ? 4.187 2.492 11.393 1.00 91.81 248 TYR A O 1
ATOM 1916 N N . ILE A 1 249 ? 5.190 0.520 11.671 1.00 85.88 249 ILE A N 1
ATOM 1917 C CA . ILE A 1 249 ? 6.541 1.009 11.454 1.00 85.88 249 ILE A CA 1
ATOM 1918 C C . ILE A 1 249 ? 6.860 0.897 9.962 1.00 85.88 249 ILE A C 1
ATOM 1920 O O . ILE A 1 249 ? 7.643 0.064 9.530 1.00 85.88 249 ILE A O 1
ATOM 1924 N N . ALA A 1 250 ? 6.220 1.728 9.142 1.00 66.44 250 ALA A N 1
ATOM 1925 C CA . ALA A 1 250 ? 6.552 1.828 7.726 1.00 66.44 250 ALA A CA 1
ATOM 1926 C C . ALA A 1 250 ? 7.743 2.785 7.541 1.00 66.44 250 ALA A C 1
ATOM 1928 O O . ALA A 1 250 ? 7.689 3.960 7.894 1.00 66.44 250 ALA A O 1
ATOM 1929 N N . ALA A 1 251 ? 8.858 2.269 7.031 1.00 61.91 251 ALA A N 1
ATOM 1930 C CA . ALA A 1 251 ? 9.922 3.042 6.394 1.00 61.91 251 ALA A CA 1
ATOM 1931 C C . ALA A 1 251 ? 10.787 2.085 5.568 1.00 61.91 251 ALA A C 1
ATOM 1933 O O . ALA A 1 251 ? 10.822 0.888 5.853 1.00 61.91 251 ALA A O 1
ATOM 1934 N N . ARG A 1 252 ? 11.552 2.637 4.620 1.00 56.53 252 ARG A N 1
ATOM 1935 C CA . ARG A 1 252 ? 12.399 1.916 3.648 1.00 56.53 252 ARG A CA 1
ATOM 1936 C C . ARG A 1 252 ? 13.318 0.823 4.231 1.00 56.53 252 ARG A C 1
ATOM 1938 O O . ARG A 1 252 ? 13.804 -0.012 3.489 1.00 56.53 252 ARG A O 1
ATOM 1945 N N . ARG A 1 253 ? 13.576 0.817 5.544 1.00 63.16 253 ARG A N 1
ATOM 1946 C CA . ARG A 1 253 ? 14.500 -0.115 6.222 1.00 63.16 253 ARG A CA 1
ATOM 1947 C C . ARG A 1 253 ? 13.832 -1.079 7.201 1.00 63.16 253 ARG A C 1
ATOM 1949 O O . ARG A 1 253 ? 14.499 -1.936 7.772 1.00 63.16 253 ARG A O 1
ATOM 1956 N N . VAL A 1 254 ? 12.536 -0.922 7.466 1.00 68.19 254 VAL A N 1
ATOM 1957 C CA . VAL A 1 254 ? 11.933 -1.566 8.643 1.00 68.19 254 VAL A CA 1
ATOM 1958 C C . VAL A 1 254 ? 11.771 -3.061 8.464 1.00 68.19 254 VAL A C 1
ATOM 1960 O O . VAL A 1 254 ? 12.013 -3.815 9.405 1.00 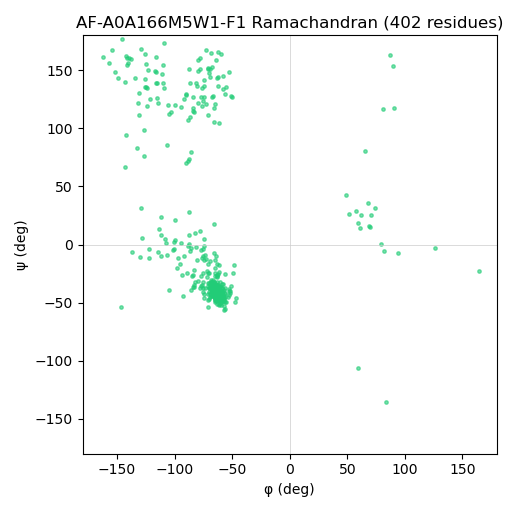68.19 254 VAL A O 1
ATOM 1963 N N . TYR A 1 255 ? 11.425 -3.503 7.257 1.00 73.94 255 TYR A N 1
ATOM 1964 C CA . TYR A 1 255 ? 11.354 -4.928 6.999 1.00 73.94 255 TYR A CA 1
ATOM 1965 C C . TYR A 1 255 ? 12.716 -5.608 7.208 1.00 73.94 255 TYR A C 1
ATOM 1967 O O . TYR A 1 255 ? 12.801 -6.608 7.921 1.00 73.94 255 TYR A O 1
ATOM 1975 N N . GLY A 1 256 ? 13.780 -5.007 6.672 1.00 83.00 256 GLY A N 1
ATOM 1976 C CA . GLY A 1 256 ? 15.142 -5.512 6.795 1.00 83.00 256 GLY A CA 1
ATOM 1977 C C . GLY A 1 256 ? 15.796 -5.304 8.173 1.00 83.00 256 GLY A C 1
ATOM 1978 O O . GLY A 1 256 ? 16.968 -5.624 8.351 1.00 83.00 256 GLY A O 1
ATOM 1979 N N . SER A 1 257 ? 15.066 -4.778 9.160 1.00 89.75 257 SER A N 1
ATOM 1980 C CA . SER A 1 257 ? 15.586 -4.558 10.514 1.00 89.75 257 SER A CA 1
ATOM 1981 C C . SER A 1 257 ? 15.436 -5.815 11.392 1.00 89.75 257 SER A C 1
ATOM 1983 O O . SER A 1 257 ? 14.366 -6.437 11.364 1.00 89.75 257 SER A O 1
ATOM 1985 N N . PRO A 1 258 ? 16.436 -6.173 12.223 1.00 93.69 258 PRO A N 1
ATOM 1986 C CA . PRO A 1 258 ? 16.336 -7.238 13.230 1.00 93.69 258 PRO A CA 1
ATOM 1987 C C . PRO A 1 258 ? 15.233 -7.009 14.273 1.00 93.69 258 PRO A C 1
ATOM 1989 O O . PRO A 1 258 ? 14.744 -5.889 14.452 1.00 93.69 258 PRO A O 1
ATOM 1992 N N . ARG A 1 259 ? 14.855 -8.058 15.016 1.00 95.12 259 ARG A N 1
ATOM 1993 C CA . ARG A 1 259 ? 13.816 -7.997 16.059 1.00 95.12 259 ARG A CA 1
ATOM 1994 C C . ARG A 1 259 ? 14.074 -6.901 17.080 1.00 95.12 259 ARG A C 1
ATOM 1996 O O . ARG A 1 259 ? 13.136 -6.183 17.413 1.00 95.12 259 ARG A O 1
ATOM 2003 N N . SER A 1 260 ? 15.306 -6.767 17.570 1.00 95.12 260 SER A N 1
ATOM 2004 C CA . SER A 1 260 ? 15.677 -5.744 18.561 1.00 95.12 260 SER A CA 1
ATOM 2005 C C . SER A 1 260 ? 15.277 -4.341 18.113 1.00 95.12 260 SER A C 1
ATOM 2007 O O . SER A 1 260 ? 14.697 -3.576 18.880 1.00 95.12 260 SER A O 1
ATOM 2009 N N . ASP A 1 261 ? 15.530 -4.032 16.846 1.00 93.81 261 ASP A N 1
ATOM 2010 C CA . ASP A 1 261 ? 15.347 -2.700 16.285 1.00 93.81 261 ASP A CA 1
ATOM 2011 C C . ASP A 1 261 ? 13.864 -2.418 16.054 1.00 93.81 261 ASP A C 1
ATOM 2013 O O . ASP A 1 261 ? 13.373 -1.333 16.377 1.00 93.81 261 ASP A O 1
ATOM 2017 N N . ARG A 1 262 ? 13.124 -3.423 15.566 1.00 94.06 262 ARG A N 1
ATOM 2018 C CA . ARG A 1 262 ? 11.665 -3.340 15.412 1.00 94.06 262 ARG A CA 1
ATOM 2019 C C . ARG A 1 262 ? 10.978 -3.150 16.765 1.00 94.06 262 ARG A C 1
ATOM 2021 O O . ARG A 1 262 ? 10.132 -2.267 16.883 1.00 94.06 262 ARG A O 1
ATOM 2028 N N . GLN A 1 263 ? 11.377 -3.917 17.785 1.00 95.38 263 GLN A N 1
ATOM 2029 C CA . GLN A 1 263 ? 10.848 -3.796 19.148 1.00 95.38 263 GLN A CA 1
ATOM 2030 C C . GLN A 1 263 ? 11.126 -2.414 19.732 1.00 95.38 263 GLN A C 1
ATOM 2032 O O . GLN A 1 263 ? 10.191 -1.722 20.119 1.00 95.38 263 GLN A O 1
ATOM 2037 N N . LYS A 1 264 ? 12.387 -1.963 19.695 1.00 94.38 264 LYS A N 1
ATOM 2038 C CA . LYS A 1 264 ? 12.776 -0.635 20.183 1.00 94.38 264 LYS A CA 1
ATOM 2039 C C . LYS A 1 264 ? 11.979 0.474 19.500 1.00 94.38 264 LYS A C 1
ATOM 2041 O O . LYS A 1 264 ? 11.537 1.418 20.155 1.00 94.38 264 LYS A O 1
ATOM 2046 N N . ARG A 1 265 ? 11.780 0.373 18.181 1.00 92.00 265 ARG A N 1
ATOM 2047 C CA . ARG A 1 265 ? 11.003 1.360 17.427 1.00 92.00 265 ARG A CA 1
ATOM 2048 C C . ARG A 1 265 ? 9.542 1.364 17.857 1.00 92.00 265 ARG A C 1
ATOM 2050 O O . ARG A 1 265 ? 9.009 2.448 18.068 1.00 92.00 265 ARG A O 1
ATOM 2057 N N . LEU A 1 266 ? 8.898 0.207 17.994 1.00 92.06 266 LEU A N 1
ATOM 2058 C CA . LEU A 1 266 ? 7.498 0.114 18.431 1.00 92.06 266 LEU A CA 1
ATOM 2059 C C . LEU A 1 266 ? 7.312 0.586 19.868 1.00 92.06 266 LEU A C 1
ATOM 2061 O O . LEU A 1 266 ? 6.381 1.334 20.134 1.00 92.06 266 LEU A O 1
ATOM 2065 N N . GLU A 1 267 ? 8.230 0.247 20.763 1.00 92.06 267 GLU A N 1
ATOM 2066 C CA . GLU A 1 267 ? 8.207 0.721 22.142 1.00 92.06 267 GLU A CA 1
ATOM 2067 C C . GLU A 1 267 ? 8.324 2.249 22.195 1.00 92.06 267 GLU A C 1
ATOM 2069 O O . GLU A 1 267 ? 7.486 2.915 22.794 1.00 92.06 267 GLU A O 1
ATOM 2074 N N . THR A 1 268 ? 9.277 2.825 21.456 1.00 88.75 268 THR A N 1
ATOM 2075 C CA . THR A 1 268 ? 9.491 4.283 21.423 1.00 88.75 268 THR A CA 1
ATOM 2076 C C . THR A 1 268 ? 8.335 5.034 20.753 1.00 88.75 268 THR A C 1
ATOM 2078 O O . THR A 1 268 ? 7.965 6.119 21.186 1.00 88.75 268 THR A O 1
ATOM 2081 N N . SER A 1 269 ? 7.779 4.495 19.662 1.00 85.81 269 SER A N 1
ATOM 2082 C CA . SER A 1 269 ? 6.798 5.212 18.829 1.00 85.81 269 SER A CA 1
ATOM 2083 C C . SER A 1 269 ? 5.342 4.863 19.116 1.00 85.81 269 SER A C 1
ATOM 2085 O O . SER A 1 269 ? 4.471 5.635 18.727 1.00 85.81 269 SER A O 1
ATOM 2087 N N . HIS A 1 270 ? 5.062 3.723 19.747 1.00 87.81 270 HIS A N 1
ATOM 2088 C CA . HIS A 1 270 ? 3.712 3.202 19.989 1.00 87.81 270 HIS A CA 1
ATOM 2089 C C . HIS A 1 270 ? 3.506 2.637 21.403 1.00 87.81 270 HIS A C 1
ATOM 2091 O O . HIS A 1 270 ? 2.372 2.307 21.746 1.00 87.81 270 HIS A O 1
ATOM 2097 N N . GLY A 1 271 ? 4.554 2.544 22.230 1.00 88.81 271 GLY A N 1
ATOM 2098 C CA . GLY A 1 271 ? 4.434 2.185 23.645 1.00 88.81 271 GLY A CA 1
ATOM 2099 C C . GLY A 1 271 ? 4.057 0.727 23.911 1.00 88.81 271 GLY A C 1
ATOM 2100 O O . GLY A 1 271 ? 3.454 0.445 24.942 1.00 88.81 271 GLY A O 1
ATOM 2101 N N . PHE A 1 272 ? 4.361 -0.205 23.000 1.00 91.44 272 PHE A N 1
ATOM 2102 C CA . PHE A 1 272 ? 4.080 -1.628 23.213 1.00 91.44 272 PHE A CA 1
ATOM 2103 C C . PHE A 1 272 ? 5.195 -2.542 22.697 1.00 91.44 272 PHE A C 1
ATOM 2105 O O . PHE A 1 272 ? 5.929 -2.200 21.769 1.00 91.44 272 PHE A O 1
ATOM 2112 N N . VAL A 1 273 ? 5.266 -3.744 23.276 1.00 94.06 273 VAL A N 1
ATOM 2113 C CA . VAL A 1 273 ? 6.142 -4.834 22.829 1.00 94.06 273 VAL A CA 1
ATOM 2114 C C . VAL A 1 273 ? 5.379 -5.717 21.846 1.00 94.06 273 VAL A C 1
ATOM 2116 O O . VAL A 1 273 ? 4.302 -6.231 22.150 1.00 94.06 273 VAL A O 1
ATOM 2119 N N . CYS A 1 274 ? 5.927 -5.915 20.651 1.00 94.25 274 CYS A N 1
ATOM 2120 C CA . CYS A 1 274 ? 5.284 -6.716 19.619 1.00 94.25 274 CYS A CA 1
ATOM 2121 C C . CYS A 1 274 ? 5.373 -8.214 19.929 1.00 94.25 274 CYS A C 1
ATOM 2123 O O . CYS A 1 274 ? 6.466 -8.758 20.084 1.00 94.25 274 CYS A O 1
ATOM 2125 N N . ALA A 1 275 ? 4.226 -8.892 19.915 1.00 94.12 275 ALA A N 1
ATOM 2126 C CA . ALA A 1 275 ? 4.116 -10.339 20.095 1.00 94.12 275 ALA A CA 1
ATOM 2127 C C . ALA A 1 275 ? 3.664 -11.074 18.814 1.00 94.12 275 ALA A C 1
ATOM 2129 O O . ALA A 1 275 ? 3.083 -12.153 18.888 1.00 94.12 275 ALA A O 1
ATOM 2130 N N . CYS A 1 276 ? 3.886 -10.488 17.629 1.00 92.94 276 CYS A N 1
ATOM 2131 C CA . CYS A 1 276 ? 3.569 -11.158 16.363 1.00 92.94 276 CYS A CA 1
ATOM 2132 C C . CYS A 1 276 ? 4.493 -12.358 16.108 1.00 92.94 276 CYS A C 1
ATOM 2134 O O . CYS A 1 276 ? 5.572 -12.452 16.697 1.00 92.94 276 CYS A O 1
ATOM 2136 N N . THR A 1 277 ? 4.107 -13.222 15.169 1.00 91.69 277 THR A N 1
ATOM 2137 C CA . THR A 1 277 ? 4.842 -14.447 14.812 1.00 91.69 277 THR A CA 1
ATOM 2138 C C . THR A 1 277 ? 6.315 -14.202 14.490 1.00 91.69 277 THR A C 1
ATOM 2140 O O . THR A 1 277 ? 7.157 -14.973 14.929 1.00 91.69 277 THR A O 1
ATOM 2143 N N . ALA A 1 278 ? 6.661 -13.097 13.822 1.00 92.12 278 ALA A N 1
ATOM 2144 C CA . ALA A 1 278 ? 8.050 -12.737 13.503 1.00 92.12 278 ALA A CA 1
ATOM 2145 C C . ALA A 1 278 ? 8.887 -12.252 14.707 1.00 92.12 278 ALA A C 1
ATOM 2147 O O . ALA A 1 278 ? 10.103 -12.082 14.597 1.00 92.12 278 ALA A O 1
ATOM 2148 N N . CYS A 1 279 ? 8.243 -11.965 15.839 1.00 94.19 279 CYS A N 1
ATOM 2149 C CA . CYS A 1 279 ? 8.871 -11.486 17.071 1.00 94.19 279 CYS A CA 1
ATOM 2150 C C . CYS A 1 279 ? 8.813 -12.507 18.217 1.00 94.19 279 CYS A C 1
ATOM 2152 O O . CYS A 1 279 ? 9.446 -12.275 19.253 1.00 94.19 279 CYS A O 1
ATOM 2154 N N . THR A 1 280 ? 8.052 -13.590 18.054 1.00 95.06 280 THR A N 1
ATOM 2155 C CA . THR A 1 280 ? 7.878 -14.673 19.034 1.00 95.06 280 THR A CA 1
ATOM 2156 C C . THR A 1 280 ? 8.464 -16.000 18.555 1.00 95.06 280 THR A C 1
ATOM 2158 O O . THR A 1 280 ? 8.217 -17.039 19.168 1.00 95.06 280 THR A O 1
ATOM 2161 N N . LEU A 1 281 ? 9.276 -15.979 17.490 1.00 94.88 281 LEU A N 1
ATOM 2162 C CA . LEU A 1 281 ? 10.005 -17.159 17.037 1.00 94.88 281 LEU A CA 1
ATOM 2163 C C . LEU A 1 281 ? 10.919 -17.700 18.155 1.00 94.88 281 LEU A C 1
ATOM 2165 O O . LEU A 1 281 ? 11.523 -16.918 18.898 1.00 94.88 281 LEU A O 1
ATOM 2169 N N . PRO A 1 282 ? 11.098 -19.031 18.246 1.00 95.25 282 PRO A N 1
ATOM 2170 C CA . PRO A 1 282 ? 12.147 -19.636 19.062 1.00 95.25 282 PRO A CA 1
ATOM 2171 C C . PRO A 1 282 ? 13.525 -19.045 18.737 1.00 95.25 282 PRO A C 1
ATOM 2173 O O . PRO A 1 282 ? 13.794 -18.710 17.587 1.00 95.25 282 PRO A O 1
ATOM 2176 N N . GLY A 1 283 ? 14.430 -18.971 19.719 1.00 93.88 283 GLY A N 1
ATOM 2177 C CA . GLY A 1 283 ? 15.694 -18.225 19.591 1.00 93.88 283 GLY A CA 1
ATOM 2178 C C . GLY A 1 283 ? 16.545 -18.563 18.357 1.00 93.88 283 GLY A C 1
ATOM 2179 O O . GLY A 1 283 ? 17.059 -17.659 17.704 1.00 93.88 283 GLY A O 1
ATOM 2180 N N . SER A 1 284 ? 16.651 -19.839 17.973 1.00 94.88 284 SER A N 1
ATOM 2181 C CA . SER A 1 284 ? 17.372 -20.239 16.754 1.00 94.88 284 SER A CA 1
ATOM 2182 C C . SER A 1 284 ? 16.693 -19.739 15.474 1.00 94.88 284 SER A C 1
ATOM 2184 O O . SER A 1 284 ? 17.365 -19.216 14.586 1.00 94.88 284 SER A O 1
ATOM 2186 N N . LEU A 1 285 ? 15.364 -19.842 15.392 1.00 95.00 285 LEU A N 1
ATOM 2187 C CA . LEU A 1 285 ? 14.575 -19.347 14.262 1.00 95.00 285 LEU A CA 1
ATOM 2188 C C . LEU A 1 285 ? 14.560 -17.815 14.211 1.00 95.00 285 LEU A C 1
ATOM 2190 O O . LEU A 1 285 ? 14.604 -17.241 13.125 1.00 95.00 285 LEU A O 1
ATOM 2194 N N . GLN A 1 286 ? 14.579 -17.149 15.368 1.00 96.06 286 GLN A N 1
ATOM 2195 C CA . GLN A 1 286 ? 14.695 -15.697 15.444 1.00 96.06 286 GLN A CA 1
ATOM 2196 C C . GLN A 1 286 ? 16.031 -15.211 14.870 1.00 96.06 286 GLN A C 1
ATOM 2198 O O . GLN A 1 286 ? 16.040 -14.272 14.079 1.00 96.06 286 GLN A O 1
ATOM 2203 N N . ASN A 1 287 ? 17.140 -15.883 15.196 1.00 96.00 287 ASN A N 1
ATOM 2204 C CA . ASN A 1 287 ? 18.458 -15.551 14.646 1.00 96.00 287 ASN A CA 1
ATOM 2205 C C . ASN A 1 287 ? 18.513 -15.733 13.121 1.00 96.00 287 ASN A C 1
ATOM 2207 O O . ASN A 1 287 ? 19.131 -14.928 12.420 1.00 96.00 287 ASN A O 1
ATOM 2211 N N . ILE A 1 288 ? 17.853 -16.773 12.596 1.00 96.19 288 ILE A N 1
ATOM 2212 C CA . ILE A 1 288 ? 17.730 -16.992 11.148 1.00 96.19 288 ILE A CA 1
ATOM 2213 C C . ILE A 1 288 ? 16.933 -15.848 10.507 1.00 96.19 288 ILE A C 1
ATOM 2215 O O . ILE A 1 288 ? 17.407 -15.256 9.539 1.00 96.19 288 ILE A O 1
ATOM 2219 N N . SER A 1 289 ? 15.774 -15.493 11.071 1.00 95.06 289 SER A N 1
ATOM 2220 C CA . SER A 1 289 ? 14.942 -14.382 10.585 1.00 95.06 289 SER A CA 1
ATOM 2221 C C . SER A 1 289 ? 15.698 -13.049 10.589 1.00 95.06 289 SER A C 1
ATOM 2223 O O . SER A 1 289 ?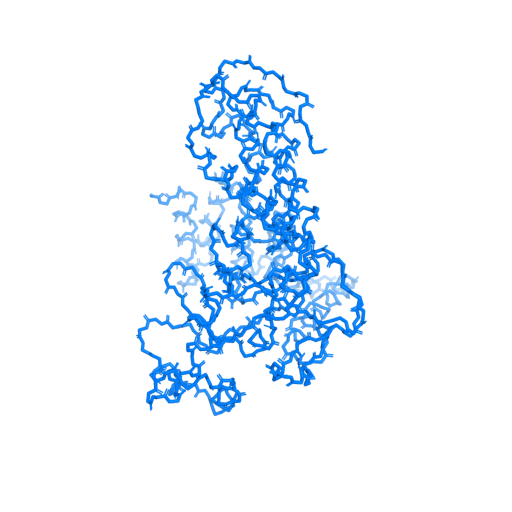 15.762 -12.353 9.574 1.00 95.06 289 SER A O 1
ATOM 2225 N N . ASP A 1 290 ? 16.371 -12.723 11.693 1.00 95.62 290 ASP A N 1
ATOM 2226 C CA . ASP A 1 290 ? 17.141 -11.484 11.821 1.00 95.62 290 ASP A CA 1
ATOM 2227 C C . ASP A 1 290 ? 18.315 -11.433 10.828 1.00 95.62 290 ASP A C 1
ATOM 2229 O O . ASP A 1 290 ? 18.600 -10.376 10.256 1.00 95.62 290 ASP A O 1
ATOM 2233 N N . THR A 1 291 ? 18.951 -12.577 10.548 1.00 95.50 291 THR A N 1
ATOM 2234 C CA . THR A 1 291 ? 19.989 -12.692 9.510 1.00 95.50 291 THR A CA 1
ATOM 2235 C C . THR A 1 291 ? 19.413 -12.431 8.120 1.00 95.50 291 THR A C 1
ATOM 2237 O O . THR A 1 291 ? 19.974 -11.632 7.367 1.00 95.50 291 THR A O 1
ATOM 2240 N N . ARG A 1 292 ? 18.277 -13.055 7.774 1.00 94.56 292 ARG A N 1
ATOM 2241 C CA . ARG A 1 292 ? 17.605 -12.848 6.480 1.00 94.56 292 ARG A CA 1
ATOM 2242 C C . ARG A 1 292 ? 17.219 -11.390 6.281 1.00 94.56 292 ARG A C 1
ATOM 2244 O O . ARG A 1 292 ? 17.580 -10.801 5.264 1.00 94.56 292 ARG A O 1
ATOM 2251 N N . ARG A 1 293 ? 16.560 -10.783 7.269 1.00 93.06 293 ARG A N 1
ATOM 2252 C CA . ARG A 1 293 ? 16.161 -9.369 7.236 1.00 93.06 293 ARG A CA 1
ATOM 2253 C C . ARG A 1 293 ? 17.366 -8.447 7.066 1.00 93.06 293 ARG A C 1
ATOM 2255 O O . ARG A 1 293 ? 17.351 -7.593 6.181 1.00 93.06 293 ARG A O 1
ATOM 2262 N N . SER A 1 294 ? 18.444 -8.684 7.813 1.00 93.25 294 SER A N 1
ATOM 2263 C CA . SER A 1 294 ? 19.682 -7.900 7.690 1.00 93.25 294 SER A CA 1
ATOM 2264 C C . SER A 1 294 ? 20.298 -7.995 6.290 1.00 93.25 294 SER A C 1
ATOM 2266 O O . SER A 1 294 ? 20.769 -6.993 5.748 1.00 93.25 294 SER A O 1
ATOM 2268 N N . LEU A 1 295 ? 20.276 -9.184 5.675 1.00 92.50 295 LEU A N 1
ATOM 2269 C CA . LEU A 1 295 ? 20.733 -9.379 4.297 1.00 92.50 295 LEU A CA 1
ATOM 2270 C C . LEU A 1 295 ? 19.839 -8.642 3.296 1.00 92.50 295 LEU A C 1
ATOM 2272 O O . LEU A 1 295 ? 20.368 -7.955 2.424 1.00 92.50 295 LEU A O 1
ATOM 2276 N N . VAL A 1 296 ? 18.514 -8.713 3.453 1.00 91.38 296 VAL A N 1
ATOM 2277 C CA . VAL A 1 296 ? 17.569 -7.951 2.621 1.00 91.38 296 VAL A CA 1
ATOM 2278 C C . VAL A 1 296 ? 17.850 -6.456 2.719 1.00 91.38 296 VAL A C 1
ATOM 2280 O O . VAL A 1 296 ? 17.961 -5.805 1.683 1.00 91.38 296 VAL A O 1
ATOM 2283 N N . ASN A 1 297 ? 18.045 -5.912 3.928 1.00 89.44 297 ASN A N 1
ATOM 2284 C CA . ASN A 1 297 ? 18.385 -4.497 4.099 1.00 89.44 297 ASN A CA 1
ATOM 2285 C C . ASN A 1 297 ? 19.674 -4.133 3.354 1.00 89.44 297 ASN A C 1
ATOM 2287 O O . ASN A 1 297 ? 19.736 -3.114 2.675 1.00 89.44 297 ASN A O 1
ATOM 2291 N N . LYS A 1 298 ? 20.699 -4.986 3.445 1.00 88.94 298 LYS A N 1
ATOM 2292 C CA . LYS A 1 298 ? 21.990 -4.756 2.790 1.00 88.94 298 LYS A CA 1
ATOM 2293 C C . LYS A 1 298 ? 21.872 -4.755 1.264 1.00 88.94 298 LYS A C 1
ATOM 2295 O O . LYS A 1 298 ? 22.463 -3.899 0.608 1.00 88.94 298 LYS A O 1
ATOM 2300 N N . ILE A 1 299 ? 21.082 -5.673 0.703 1.00 88.19 299 ILE A N 1
ATOM 2301 C CA . ILE A 1 299 ? 20.772 -5.692 -0.732 1.00 88.19 299 ILE A CA 1
ATOM 2302 C C . ILE A 1 299 ? 20.008 -4.412 -1.102 1.00 88.19 299 ILE A C 1
ATOM 2304 O O . ILE A 1 299 ? 20.376 -3.729 -2.057 1.00 88.19 299 ILE A O 1
ATOM 2308 N N . TRP A 1 300 ? 19.011 -4.020 -0.312 1.00 85.56 300 TRP A N 1
ATOM 2309 C CA . TRP A 1 300 ? 18.215 -2.820 -0.572 1.00 85.56 300 TRP A CA 1
ATOM 2310 C C . TRP A 1 300 ? 19.028 -1.526 -0.531 1.00 85.56 300 TRP A C 1
ATOM 2312 O O . TRP A 1 300 ? 18.825 -0.628 -1.339 1.00 85.56 300 TRP A O 1
ATOM 2322 N N . GLU A 1 301 ? 19.963 -1.396 0.405 1.00 83.19 301 GLU A N 1
ATOM 2323 C CA . GLU A 1 301 ? 20.811 -0.205 0.511 1.00 83.19 301 GLU A CA 1
ATOM 2324 C C . GLU A 1 301 ? 21.819 -0.099 -0.634 1.00 83.19 301 GLU A C 1
ATOM 2326 O O . GLU A 1 301 ? 22.243 1.002 -0.981 1.00 83.19 301 GLU A O 1
ATOM 2331 N N . SER A 1 302 ? 22.174 -1.224 -1.256 1.00 77.75 302 SER A N 1
ATOM 2332 C CA . SER A 1 302 ? 23.093 -1.234 -2.394 1.00 77.75 302 SER A CA 1
ATOM 2333 C C . SER A 1 302 ? 22.445 -0.751 -3.700 1.00 77.75 302 SER A C 1
ATOM 2335 O O . SER A 1 302 ? 23.139 -0.218 -4.565 1.00 77.75 302 SER A O 1
ATOM 2337 N N . ILE A 1 303 ? 21.116 -0.863 -3.825 1.00 67.38 303 ILE A N 1
ATOM 2338 C CA . ILE A 1 303 ? 20.318 -0.532 -5.022 1.00 67.38 303 ILE A CA 1
ATOM 2339 C C . ILE A 1 303 ? 20.669 0.825 -5.672 1.00 67.38 303 ILE A C 1
ATOM 2341 O O . ILE A 1 303 ? 20.861 0.869 -6.889 1.00 67.38 303 ILE A O 1
ATOM 2345 N N . PRO A 1 304 ? 20.825 1.941 -4.943 1.00 64.00 304 PRO A N 1
ATOM 2346 C CA . PRO A 1 304 ? 21.076 3.229 -5.590 1.00 64.00 304 PRO A CA 1
ATOM 2347 C C . PRO A 1 304 ? 22.494 3.401 -6.171 1.00 64.00 304 PRO A C 1
ATOM 2349 O O . PRO A 1 304 ? 22.731 4.386 -6.862 1.00 64.00 304 PRO A O 1
ATOM 2352 N N . TYR A 1 305 ? 23.443 2.486 -5.913 1.00 64.31 305 TYR A N 1
ATOM 2353 C CA . TYR A 1 305 ? 24.885 2.749 -6.083 1.00 64.31 305 TYR A CA 1
ATOM 2354 C C . TYR A 1 305 ? 25.649 1.709 -6.912 1.00 64.31 305 TYR A C 1
ATOM 2356 O O . TYR A 1 305 ? 26.831 1.461 -6.669 1.00 64.31 305 TYR A O 1
ATOM 2364 N N . PHE A 1 306 ? 25.013 1.079 -7.900 1.00 64.31 306 PHE A N 1
ATOM 2365 C CA . PHE A 1 306 ? 25.695 0.032 -8.660 1.00 64.31 306 PHE A CA 1
ATOM 2366 C C . PHE A 1 306 ? 26.441 0.543 -9.897 1.00 64.31 306 PHE A C 1
ATOM 2368 O O . PHE A 1 306 ? 25.836 1.193 -10.753 1.00 64.31 306 PHE A O 1
ATOM 2375 N N . PRO A 1 307 ? 27.727 0.180 -10.056 1.00 74.06 307 PRO A N 1
ATOM 2376 C CA . PRO A 1 307 ? 28.470 0.495 -11.261 1.00 74.06 307 PRO A CA 1
ATOM 2377 C C . PRO A 1 307 ? 27.961 -0.341 -12.455 1.00 74.06 307 PRO A C 1
ATOM 2379 O O . PRO A 1 307 ? 27.585 -1.508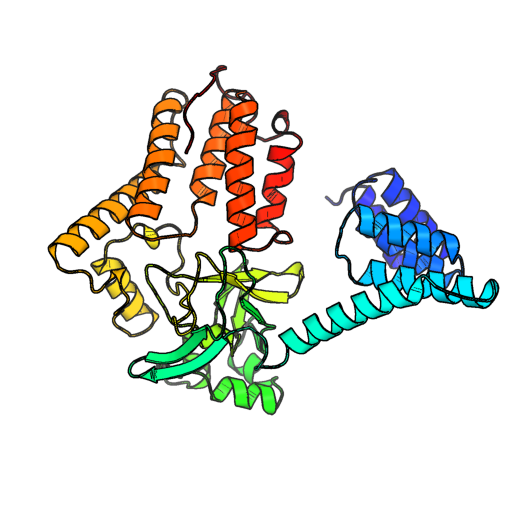 -12.285 1.00 74.06 307 PRO A O 1
ATOM 2382 N N . PRO A 1 308 ? 28.001 0.209 -13.685 1.00 74.44 308 PRO A N 1
ATOM 2383 C CA . PRO A 1 308 ? 27.541 -0.450 -14.914 1.00 74.44 308 PRO A CA 1
ATOM 2384 C C . PRO A 1 308 ? 28.051 -1.876 -15.169 1.00 74.44 308 PRO A C 1
ATOM 2386 O O . PRO A 1 308 ? 27.419 -2.640 -15.893 1.00 74.44 308 PRO A O 1
ATOM 2389 N N . ASN A 1 309 ? 29.198 -2.252 -14.602 1.00 81.25 309 ASN A N 1
ATOM 2390 C CA . ASN A 1 309 ? 29.823 -3.561 -14.791 1.00 81.25 309 ASN A CA 1
ATOM 2391 C C . ASN A 1 309 ? 29.317 -4.654 -13.827 1.00 81.25 309 ASN A C 1
ATOM 2393 O O . ASN A 1 309 ? 29.741 -5.801 -13.952 1.00 81.25 309 ASN A O 1
ATOM 2397 N N . GLN A 1 310 ? 28.431 -4.337 -12.877 1.00 87.38 310 GLN A N 1
ATOM 2398 C CA . GLN A 1 310 ? 27.946 -5.287 -11.860 1.00 87.38 310 GLN A CA 1
ATOM 2399 C C . GLN A 1 310 ? 26.465 -5.668 -12.006 1.00 87.38 310 GLN A C 1
ATOM 2401 O O . GLN A 1 310 ? 25.921 -6.383 -11.163 1.00 87.38 310 GLN A O 1
ATOM 2406 N N . THR A 1 311 ? 25.806 -5.258 -13.089 1.00 90.75 311 THR A N 1
ATOM 2407 C CA . THR A 1 311 ? 24.359 -5.446 -13.298 1.00 90.75 311 THR A CA 1
ATOM 2408 C C . THR A 1 311 ? 23.899 -6.905 -13.261 1.00 90.75 311 THR A C 1
ATOM 2410 O O . THR A 1 311 ? 22.833 -7.194 -12.725 1.00 90.75 311 THR A O 1
ATOM 2413 N N . THR A 1 312 ? 24.723 -7.851 -13.728 1.00 92.81 312 THR A N 1
ATOM 2414 C CA . THR A 1 312 ? 24.402 -9.291 -13.644 1.00 92.81 312 THR A CA 1
ATOM 2415 C C . THR A 1 312 ? 24.330 -9.769 -12.193 1.00 92.81 312 THR A C 1
ATOM 2417 O O . THR A 1 312 ? 23.379 -10.442 -11.808 1.00 92.81 312 THR A O 1
ATOM 2420 N N . ASN A 1 313 ? 25.326 -9.419 -11.373 1.00 90.69 313 ASN A N 1
ATOM 2421 C CA . ASN A 1 313 ? 25.333 -9.785 -9.955 1.00 90.69 313 ASN A CA 1
ATOM 2422 C C . ASN A 1 313 ? 24.196 -9.088 -9.210 1.00 90.69 313 ASN A C 1
ATOM 2424 O O . ASN A 1 313 ? 23.546 -9.713 -8.381 1.00 90.69 313 ASN A O 1
ATOM 2428 N N . ARG A 1 314 ? 23.896 -7.837 -9.568 1.00 89.19 314 ARG A N 1
ATOM 2429 C CA . ARG A 1 314 ? 22.768 -7.100 -9.001 1.00 89.19 314 ARG A CA 1
ATOM 2430 C C . ARG A 1 314 ? 21.431 -7.792 -9.254 1.00 89.19 314 ARG A C 1
ATOM 2432 O O . ARG A 1 314 ? 20.653 -7.931 -8.320 1.00 89.19 314 ARG A O 1
ATOM 2439 N N . LEU A 1 315 ? 21.172 -8.267 -10.474 1.00 93.06 315 LEU A N 1
ATOM 2440 C CA . LEU A 1 315 ? 19.949 -9.024 -10.767 1.00 93.06 315 LEU A CA 1
ATOM 2441 C C . LEU A 1 315 ? 19.852 -10.309 -9.930 1.00 93.06 315 LEU A C 1
ATOM 2443 O O . LEU A 1 315 ? 18.766 -10.650 -9.469 1.00 93.06 315 LEU A O 1
ATOM 2447 N N . ARG A 1 316 ? 20.976 -10.998 -9.677 1.00 94.06 316 ARG A N 1
ATOM 2448 C CA . ARG A 1 316 ? 20.995 -12.167 -8.777 1.00 94.06 316 ARG A CA 1
ATOM 2449 C C . ARG A 1 316 ? 20.679 -11.785 -7.333 1.00 94.06 316 ARG A C 1
ATOM 2451 O O . ARG A 1 316 ? 19.899 -12.477 -6.690 1.00 94.06 316 ARG A O 1
ATOM 2458 N N . GLU A 1 317 ? 21.245 -10.688 -6.837 1.00 92.38 317 GLU A N 1
ATOM 2459 C CA . GLU A 1 317 ? 20.962 -10.210 -5.480 1.00 92.38 317 GLU A CA 1
ATOM 2460 C C . GLU A 1 317 ? 19.522 -9.696 -5.338 1.00 92.38 317 GLU A C 1
ATOM 2462 O O . GLU A 1 317 ? 18.916 -9.913 -4.298 1.00 92.38 317 GLU A O 1
ATOM 2467 N N . ILE A 1 318 ? 18.927 -9.111 -6.384 1.00 92.50 318 ILE A N 1
ATOM 2468 C CA . ILE A 1 318 ? 17.493 -8.779 -6.424 1.00 92.50 318 ILE A CA 1
ATOM 2469 C C . ILE A 1 318 ? 16.638 -10.043 -6.256 1.00 92.50 318 ILE A C 1
ATOM 2471 O O . ILE A 1 318 ? 15.787 -10.091 -5.369 1.00 92.50 318 ILE A O 1
ATOM 2475 N N . VAL A 1 319 ? 16.890 -11.082 -7.063 1.00 95.31 319 VAL A N 1
ATOM 2476 C CA . VAL A 1 319 ? 16.181 -12.370 -6.950 1.00 95.31 319 VAL A CA 1
ATOM 2477 C C . VAL A 1 319 ? 16.347 -12.950 -5.549 1.00 95.31 319 VAL A C 1
ATOM 2479 O O . VAL A 1 319 ? 15.366 -13.349 -4.926 1.00 95.31 319 VAL A O 1
ATOM 2482 N N . ARG A 1 320 ? 17.576 -12.944 -5.022 1.00 94.62 320 ARG A N 1
ATOM 2483 C CA . ARG A 1 320 ? 17.877 -13.406 -3.666 1.00 94.62 320 ARG A CA 1
ATOM 2484 C C . ARG A 1 320 ? 17.126 -12.604 -2.604 1.00 94.62 320 ARG A C 1
ATOM 2486 O O . ARG A 1 320 ? 16.596 -13.198 -1.676 1.00 94.62 320 ARG A O 1
ATOM 2493 N N . GLY A 1 321 ? 17.069 -11.280 -2.732 1.00 92.88 321 GLY A N 1
ATOM 2494 C CA . GLY A 1 321 ? 16.341 -10.398 -1.822 1.00 92.88 321 GLY A CA 1
ATOM 2495 C C . GLY A 1 321 ? 14.856 -10.746 -1.755 1.00 92.88 321 GLY A C 1
ATOM 2496 O O . GLY A 1 321 ? 14.307 -10.839 -0.662 1.00 92.88 321 GLY A O 1
ATOM 2497 N N . ILE A 1 322 ? 14.237 -11.032 -2.903 1.00 93.69 322 ILE A N 1
ATOM 2498 C CA . ILE A 1 322 ? 12.831 -11.449 -2.978 1.00 93.69 322 ILE A CA 1
ATOM 2499 C C . ILE A 1 322 ? 12.615 -12.829 -2.345 1.00 93.69 322 ILE A C 1
ATOM 2501 O O . ILE A 1 322 ? 11.710 -12.982 -1.534 1.00 93.69 322 ILE A O 1
ATOM 2505 N N . HIS A 1 323 ? 13.493 -13.801 -2.595 1.00 94.94 323 HIS A N 1
ATOM 2506 C CA . HIS A 1 323 ? 13.408 -15.102 -1.918 1.00 94.94 323 HIS A CA 1
ATOM 2507 C C . HIS A 1 323 ? 13.564 -14.966 -0.394 1.00 94.94 323 HIS A C 1
ATOM 2509 O O . HIS A 1 323 ? 12.848 -15.603 0.368 1.00 94.94 323 HIS A O 1
ATOM 2515 N N . LEU A 1 324 ? 14.458 -14.089 0.075 1.00 94.25 324 LEU A N 1
ATOM 2516 C CA . LEU A 1 324 ? 14.619 -13.811 1.504 1.00 94.25 324 LEU A CA 1
ATOM 2517 C C . LEU A 1 324 ? 13.389 -13.112 2.117 1.00 94.25 324 LEU A C 1
ATOM 2519 O O . LEU A 1 324 ? 13.125 -13.315 3.302 1.00 94.25 324 LEU A O 1
ATOM 2523 N N . LEU A 1 325 ? 12.650 -12.296 1.347 1.00 91.81 325 LEU A N 1
ATOM 2524 C CA . LEU A 1 325 ? 11.345 -11.753 1.757 1.00 91.81 325 LEU A CA 1
ATOM 2525 C C . LEU A 1 325 ? 10.343 -12.895 1.996 1.00 91.81 325 LEU A C 1
ATOM 2527 O O . LEU A 1 325 ? 9.737 -12.983 3.065 1.00 91.81 325 LEU A O 1
ATOM 2531 N N . GLU A 1 326 ? 10.220 -13.795 1.021 1.00 90.81 326 GLU A N 1
ATOM 2532 C CA . GLU A 1 326 ? 9.286 -14.924 1.050 1.00 90.81 326 GLU A CA 1
ATOM 2533 C C . GLU A 1 326 ? 9.613 -15.923 2.168 1.00 90.81 326 GLU A C 1
ATOM 2535 O O . GLU A 1 326 ? 8.728 -16.313 2.930 1.00 90.81 326 GLU A O 1
ATOM 2540 N N . GLU A 1 327 ? 10.888 -16.285 2.330 1.00 92.19 327 GLU A N 1
ATOM 2541 C CA . GLU A 1 327 ? 11.354 -17.213 3.367 1.00 92.19 327 GLU A CA 1
ATOM 2542 C C . GLU A 1 327 ? 11.119 -16.709 4.801 1.00 92.19 327 GLU A C 1
ATOM 2544 O O . GLU A 1 327 ? 11.058 -17.512 5.736 1.00 92.19 327 GLU A O 1
ATOM 2549 N N . ASP A 1 328 ? 11.030 -15.393 4.999 1.00 91.00 328 ASP A N 1
ATOM 2550 C CA . ASP A 1 328 ? 10.702 -14.780 6.293 1.00 91.00 328 ASP A CA 1
ATOM 2551 C C . ASP A 1 328 ? 9.196 -14.478 6.446 1.00 91.00 328 ASP A C 1
ATOM 2553 O O . ASP A 1 328 ? 8.750 -13.935 7.461 1.00 91.00 328 ASP A O 1
ATOM 2557 N N . GLY A 1 329 ? 8.397 -14.824 5.433 1.00 89.38 329 GLY A N 1
ATOM 2558 C CA . GLY A 1 329 ? 6.950 -14.641 5.428 1.00 89.38 329 GLY A CA 1
ATOM 2559 C C . GLY A 1 329 ? 6.507 -13.189 5.245 1.00 89.38 329 GLY A C 1
ATOM 2560 O O . GLY A 1 329 ? 5.471 -12.797 5.786 1.00 89.38 329 GLY A O 1
ATOM 2561 N N . TYR A 1 330 ? 7.273 -12.376 4.514 1.00 89.75 330 TYR A N 1
ATOM 2562 C CA . TYR A 1 330 ? 6.907 -10.997 4.203 1.00 89.75 330 TYR A CA 1
ATOM 2563 C C . TYR A 1 330 ? 6.442 -10.845 2.764 1.00 89.75 330 TYR A C 1
ATOM 2565 O O . TYR A 1 330 ? 7.212 -10.967 1.818 1.00 89.75 330 TYR A O 1
ATOM 2573 N N . ALA A 1 331 ? 5.157 -10.543 2.616 1.00 89.06 331 ALA A N 1
ATOM 2574 C CA . ALA A 1 331 ? 4.473 -10.534 1.331 1.00 89.06 331 ALA A CA 1
ATOM 2575 C C . ALA A 1 331 ? 4.317 -9.125 0.723 1.00 89.06 331 ALA A C 1
ATOM 2577 O O . ALA A 1 331 ? 3.418 -8.919 -0.091 1.00 89.06 331 ALA A O 1
ATOM 2578 N N . ALA A 1 332 ? 5.134 -8.149 1.133 1.00 89.44 332 ALA A N 1
ATOM 2579 C CA . ALA A 1 332 ? 5.024 -6.762 0.675 1.00 89.44 332 ALA A CA 1
ATOM 2580 C C . ALA A 1 332 ? 6.338 -6.219 0.090 1.00 89.44 332 ALA A C 1
ATOM 2582 O O . ALA A 1 332 ? 7.407 -6.777 0.333 1.00 89.44 332 ALA A O 1
ATOM 2583 N N . ASP A 1 333 ? 6.252 -5.107 -0.643 1.00 89.12 333 ASP A N 1
ATOM 2584 C CA . ASP A 1 333 ? 7.385 -4.314 -1.158 1.00 89.12 333 ASP A CA 1
ATOM 2585 C C . ASP A 1 333 ? 8.346 -5.040 -2.122 1.00 89.12 333 ASP A C 1
ATOM 2587 O O . ASP A 1 333 ? 9.430 -4.545 -2.436 1.00 89.12 333 ASP A O 1
ATOM 2591 N N . ALA A 1 334 ? 7.965 -6.200 -2.664 1.00 90.38 334 ALA A N 1
ATOM 2592 C CA . ALA A 1 334 ? 8.740 -6.841 -3.731 1.00 90.38 334 ALA A CA 1
ATOM 2593 C C . ALA A 1 334 ? 8.758 -5.997 -5.029 1.00 90.38 334 ALA A C 1
ATOM 2595 O O . ALA A 1 334 ? 9.547 -6.256 -5.945 1.00 90.38 334 ALA A O 1
ATOM 2596 N N . ASP A 1 335 ? 7.890 -4.984 -5.139 1.00 92.25 335 ASP A N 1
ATOM 2597 C CA . ASP A 1 335 ? 7.828 -4.087 -6.288 1.00 92.25 335 ASP A CA 1
ATOM 2598 C C . ASP A 1 335 ? 9.081 -3.219 -6.420 1.00 92.25 335 ASP A C 1
ATOM 2600 O O . ASP A 1 335 ? 9.552 -3.051 -7.539 1.00 92.25 335 ASP A O 1
ATOM 2604 N N . ASP A 1 336 ? 9.678 -2.756 -5.320 1.00 89.38 336 ASP A N 1
ATOM 2605 C CA . ASP A 1 336 ? 10.916 -1.963 -5.358 1.00 89.38 336 ASP A CA 1
ATOM 2606 C C . ASP A 1 336 ? 12.067 -2.748 -6.016 1.00 89.38 336 ASP A C 1
ATOM 2608 O O . ASP A 1 336 ? 12.751 -2.249 -6.912 1.00 89.38 336 ASP A O 1
ATOM 2612 N N . PHE A 1 337 ? 12.226 -4.023 -5.651 1.00 92.19 337 PHE A N 1
ATOM 2613 C CA . PHE A 1 337 ? 13.220 -4.917 -6.248 1.00 92.19 337 PHE A CA 1
ATOM 2614 C C . PHE A 1 337 ? 12.960 -5.198 -7.734 1.00 92.19 337 PHE A C 1
ATOM 2616 O O . PHE A 1 337 ? 13.873 -5.157 -8.562 1.00 92.19 337 PHE A O 1
ATOM 2623 N N . THR A 1 338 ? 11.713 -5.509 -8.087 1.00 94.94 338 THR A N 1
ATOM 2624 C CA . THR A 1 338 ? 11.354 -5.834 -9.477 1.00 94.94 338 THR A CA 1
ATOM 2625 C C . THR A 1 338 ? 11.405 -4.605 -10.389 1.00 94.94 338 THR A C 1
ATOM 2627 O O . THR A 1 338 ? 11.802 -4.731 -11.548 1.00 94.94 338 THR A O 1
ATOM 2630 N N . ASN A 1 339 ? 11.086 -3.417 -9.866 1.00 93.44 339 ASN A N 1
ATOM 2631 C CA . ASN A 1 339 ? 11.171 -2.155 -10.596 1.00 93.44 339 ASN A CA 1
ATOM 2632 C C . ASN A 1 339 ? 12.623 -1.838 -10.981 1.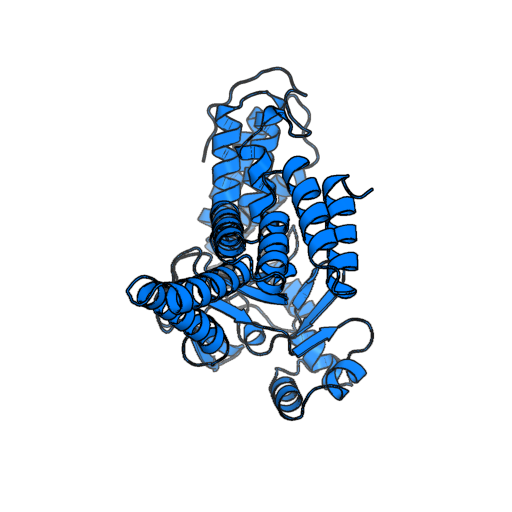00 93.44 339 ASN A C 1
ATOM 2634 O O . ASN A 1 339 ? 12.909 -1.486 -12.126 1.00 93.44 339 ASN A O 1
ATOM 2638 N N . ASP A 1 340 ? 13.562 -2.054 -10.060 1.00 91.75 340 ASP A N 1
ATOM 2639 C CA . ASP A 1 340 ? 14.986 -1.925 -10.357 1.00 91.75 340 ASP A CA 1
ATOM 2640 C C . ASP A 1 340 ? 15.470 -2.933 -11.393 1.00 91.75 340 ASP A C 1
ATOM 2642 O O . ASP A 1 340 ? 16.265 -2.589 -12.269 1.00 91.75 340 ASP A O 1
ATOM 2646 N N . ALA A 1 341 ? 15.018 -4.186 -11.301 1.00 94.62 341 ALA A N 1
ATOM 2647 C CA . ALA A 1 341 ? 15.372 -5.202 -12.283 1.00 94.62 341 ALA A CA 1
ATOM 2648 C C . ALA A 1 341 ? 14.914 -4.786 -13.689 1.00 94.62 341 ALA A C 1
ATOM 2650 O O . ALA A 1 341 ? 15.683 -4.899 -14.646 1.00 94.62 341 ALA A O 1
ATOM 2651 N N . ALA A 1 342 ? 13.711 -4.211 -13.804 1.00 95.31 342 ALA A N 1
ATOM 2652 C CA . ALA A 1 342 ? 13.222 -3.644 -15.055 1.00 95.31 342 ALA A CA 1
ATOM 2653 C C . ALA A 1 342 ? 14.116 -2.490 -15.547 1.00 95.31 342 ALA A C 1
ATOM 2655 O O . ALA A 1 342 ? 14.489 -2.474 -16.721 1.00 95.31 342 ALA A O 1
ATOM 2656 N N . ALA A 1 343 ? 14.526 -1.574 -14.664 1.00 92.94 343 ALA A N 1
ATOM 2657 C CA . ALA A 1 343 ? 15.421 -0.467 -15.010 1.00 92.94 343 ALA A CA 1
ATOM 2658 C C . ALA A 1 343 ? 16.810 -0.945 -15.483 1.00 92.94 343 ALA A C 1
ATOM 2660 O O . ALA A 1 343 ? 17.324 -0.453 -16.489 1.00 92.94 343 ALA A O 1
ATOM 2661 N N . ILE A 1 344 ? 17.399 -1.949 -14.821 1.00 93.25 344 ILE A N 1
ATOM 2662 C CA . ILE A 1 344 ? 18.674 -2.565 -15.229 1.00 93.25 344 ILE A CA 1
ATOM 2663 C C . ILE A 1 344 ? 18.554 -3.162 -16.633 1.00 93.25 344 ILE A C 1
ATOM 2665 O O . ILE A 1 344 ? 19.389 -2.894 -17.501 1.00 93.25 344 ILE A O 1
ATOM 2669 N N . CYS A 1 345 ? 17.514 -3.963 -16.874 1.00 95.38 345 CYS A N 1
ATOM 2670 C CA . CYS A 1 345 ? 17.278 -4.574 -18.178 1.00 95.38 345 CYS A CA 1
ATOM 2671 C C . CYS A 1 345 ? 17.048 -3.513 -19.266 1.00 95.38 345 CYS A C 1
ATOM 2673 O O . CYS A 1 345 ? 17.567 -3.661 -20.375 1.00 95.38 345 CYS A O 1
ATOM 2675 N N . ALA A 1 346 ? 16.352 -2.415 -18.947 1.00 95.19 346 ALA A N 1
ATOM 2676 C CA . ALA A 1 346 ? 16.153 -1.293 -19.865 1.00 95.19 346 ALA A CA 1
ATOM 2677 C C . ALA A 1 346 ? 17.490 -0.628 -20.224 1.00 95.19 346 ALA A C 1
ATOM 2679 O O . ALA A 1 346 ? 17.754 -0.397 -21.408 1.00 95.19 346 ALA A O 1
ATOM 2680 N N . GLY A 1 347 ? 18.372 -0.446 -19.233 1.00 94.38 347 GLY A N 1
ATOM 2681 C CA . GLY A 1 347 ? 19.763 -0.012 -19.400 1.00 94.38 347 GLY A CA 1
ATOM 2682 C C . GLY A 1 347 ? 20.496 -0.773 -20.493 1.00 94.38 347 GLY A C 1
ATOM 2683 O O . GLY A 1 347 ? 21.085 -0.179 -21.393 1.00 94.38 347 GLY A O 1
ATOM 2684 N N . HIS A 1 348 ? 20.403 -2.097 -20.454 1.00 95.31 348 HIS A N 1
ATOM 2685 C CA . HIS A 1 348 ? 21.077 -2.997 -21.387 1.00 95.31 348 HIS A CA 1
ATOM 2686 C C . HIS A 1 348 ? 20.286 -3.295 -22.671 1.00 95.31 348 HIS A C 1
ATOM 2688 O O . HIS A 1 348 ? 20.709 -4.135 -23.470 1.00 95.31 348 HIS A O 1
ATOM 2694 N N . SER A 1 349 ? 19.163 -2.609 -22.908 1.00 96.25 349 SER A N 1
ATOM 2695 C CA . SER A 1 349 ? 18.263 -2.866 -24.042 1.00 96.25 349 SER A CA 1
ATOM 2696 C C . SER A 1 349 ? 17.724 -4.306 -24.109 1.00 96.25 349 SER A C 1
ATOM 2698 O O . SER A 1 349 ? 17.432 -4.813 -25.197 1.00 96.25 349 SER A O 1
ATOM 2700 N N . ASP A 1 350 ? 17.588 -4.971 -22.960 1.00 96.88 350 ASP A N 1
ATOM 2701 C CA . ASP A 1 350 ? 16.985 -6.300 -22.832 1.00 96.88 350 ASP A CA 1
ATOM 2702 C C . ASP A 1 350 ? 15.466 -6.188 -22.659 1.00 96.88 350 ASP A C 1
ATOM 2704 O O . ASP A 1 350 ? 14.908 -6.343 -21.572 1.00 96.88 350 ASP A O 1
ATOM 2708 N N . TRP A 1 351 ? 14.782 -5.858 -23.752 1.00 95.69 351 TRP A N 1
ATOM 2709 C CA . TRP A 1 351 ? 13.359 -5.516 -23.728 1.00 95.69 351 TRP A CA 1
ATOM 2710 C C . TRP A 1 351 ? 12.440 -6.671 -23.319 1.00 95.69 351 TRP A C 1
ATOM 2712 O O . TRP A 1 351 ? 11.332 -6.420 -22.846 1.00 95.69 351 TRP A O 1
ATOM 2722 N N . GLU A 1 352 ? 12.865 -7.921 -23.507 1.00 95.88 352 GLU A N 1
ATOM 2723 C CA . GLU A 1 352 ? 12.091 -9.078 -23.053 1.00 95.88 352 GLU A CA 1
ATOM 2724 C C . GLU A 1 352 ? 12.122 -9.166 -21.525 1.00 95.88 352 GLU A C 1
ATOM 2726 O O . GLU A 1 352 ? 11.068 -9.244 -20.887 1.00 95.88 352 GLU A O 1
ATOM 2731 N N . SER A 1 353 ? 13.311 -9.052 -20.928 1.00 97.31 353 SER A N 1
ATOM 2732 C CA . SER A 1 353 ? 13.453 -9.033 -19.473 1.00 97.31 353 SER A CA 1
ATOM 2733 C C . SER A 1 353 ? 12.816 -7.793 -18.846 1.00 97.31 353 SER A C 1
ATOM 2735 O O . SER A 1 353 ? 12.215 -7.909 -17.781 1.00 97.31 353 SER A O 1
ATOM 2737 N N . VAL A 1 354 ? 12.839 -6.629 -19.515 1.00 96.94 354 VAL A N 1
ATOM 2738 C CA . VAL A 1 354 ? 12.081 -5.446 -19.056 1.00 96.94 354 VAL A CA 1
ATOM 2739 C C . VAL A 1 354 ? 10.601 -5.779 -18.903 1.00 96.94 354 VAL A C 1
ATOM 2741 O O . VAL A 1 354 ? 10.024 -5.504 -17.856 1.00 96.94 354 VAL A O 1
ATOM 2744 N N . LYS A 1 355 ? 9.983 -6.403 -19.915 1.00 95.75 355 LYS A N 1
ATOM 2745 C CA . LYS A 1 355 ? 8.566 -6.785 -19.849 1.00 95.75 355 LYS A CA 1
ATOM 2746 C C . LYS A 1 355 ? 8.299 -7.773 -18.720 1.00 95.75 355 LYS A C 1
ATOM 2748 O O . LYS A 1 355 ? 7.308 -7.608 -18.013 1.00 95.75 355 LYS A O 1
ATOM 2753 N N . TYR A 1 356 ? 9.169 -8.767 -18.534 1.00 97.38 356 TYR A N 1
ATOM 2754 C CA . TYR A 1 356 ? 9.050 -9.729 -17.436 1.00 97.38 356 TYR A CA 1
ATOM 2755 C C . TYR A 1 356 ? 9.039 -9.026 -16.072 1.00 97.38 356 TYR A C 1
ATOM 2757 O O . TYR A 1 356 ? 8.080 -9.159 -15.310 1.00 97.38 356 TYR A O 1
ATOM 2765 N N . TRP A 1 357 ? 10.075 -8.235 -15.793 1.00 97.50 357 TRP A N 1
ATOM 2766 C CA . TRP A 1 357 ? 10.252 -7.574 -14.504 1.00 97.50 357 TRP A CA 1
ATOM 2767 C C . TRP A 1 357 ? 9.193 -6.504 -14.246 1.00 97.50 357 TRP A C 1
ATOM 2769 O O . TRP A 1 357 ? 8.574 -6.517 -13.185 1.00 97.50 357 TRP A O 1
ATOM 2779 N N . ALA A 1 358 ? 8.883 -5.666 -15.238 1.00 96.69 358 ALA A N 1
ATOM 2780 C CA . ALA A 1 358 ? 7.826 -4.664 -15.121 1.00 96.69 358 ALA A CA 1
ATOM 2781 C C . ALA A 1 358 ? 6.440 -5.303 -14.923 1.00 96.69 358 ALA A C 1
ATOM 2783 O O . ALA A 1 358 ? 5.609 -4.758 -14.201 1.00 96.69 358 ALA A O 1
ATOM 2784 N N . THR A 1 359 ? 6.181 -6.486 -15.496 1.00 97.25 359 THR A N 1
ATOM 2785 C CA . THR A 1 359 ? 4.923 -7.212 -15.248 1.00 97.25 359 THR A CA 1
ATOM 2786 C C . THR A 1 359 ? 4.830 -7.644 -13.788 1.00 97.25 359 THR A C 1
ATOM 2788 O O . THR A 1 359 ? 3.778 -7.477 -13.174 1.00 97.25 359 THR A O 1
ATOM 2791 N N . LYS A 1 360 ? 5.928 -8.144 -13.206 1.00 96.88 360 LYS A N 1
ATOM 2792 C CA . LYS A 1 360 ? 5.986 -8.491 -11.779 1.00 96.88 360 LYS A CA 1
ATOM 2793 C C . LYS A 1 360 ? 5.788 -7.260 -10.892 1.00 96.88 360 LYS A C 1
ATOM 2795 O O . LYS A 1 360 ? 4.978 -7.319 -9.974 1.00 96.88 360 LYS A O 1
ATOM 2800 N N . THR A 1 361 ? 6.428 -6.135 -11.214 1.00 97.12 361 THR A N 1
ATOM 2801 C CA . THR A 1 361 ? 6.212 -4.858 -10.512 1.00 97.12 361 THR A CA 1
ATOM 2802 C C . THR A 1 361 ? 4.747 -4.437 -10.558 1.00 97.12 361 THR A C 1
ATOM 2804 O O . THR A 1 361 ? 4.162 -4.133 -9.520 1.00 97.12 361 THR A O 1
ATOM 2807 N N . TYR A 1 362 ? 4.125 -4.466 -11.740 1.00 96.38 362 TYR A N 1
ATOM 2808 C CA . TYR A 1 362 ? 2.720 -4.102 -11.906 1.00 96.38 362 TYR A CA 1
ATOM 2809 C C . TYR A 1 362 ? 1.798 -5.017 -11.094 1.00 96.38 362 TYR A C 1
ATOM 2811 O O . TYR A 1 362 ? 0.960 -4.525 -10.347 1.00 96.38 362 TYR A O 1
ATOM 2819 N N . GLN A 1 363 ? 1.983 -6.338 -11.177 1.00 94.62 363 GLN A N 1
ATOM 2820 C CA . GLN A 1 363 ? 1.194 -7.313 -10.416 1.00 94.62 363 GLN A CA 1
ATOM 2821 C C . GLN A 1 363 ? 1.296 -7.082 -8.905 1.00 94.62 363 GLN A C 1
ATOM 2823 O O . GLN A 1 363 ? 0.275 -7.076 -8.218 1.00 94.62 363 GLN A O 1
ATOM 2828 N N . THR A 1 364 ? 2.505 -6.845 -8.393 1.00 95.12 364 THR A N 1
ATOM 2829 C CA . THR A 1 364 ? 2.720 -6.538 -6.976 1.00 95.12 364 THR A CA 1
ATOM 2830 C C . THR A 1 364 ? 2.030 -5.236 -6.583 1.00 95.12 364 THR A C 1
ATOM 2832 O O . THR A 1 364 ? 1.264 -5.223 -5.624 1.00 95.12 364 THR A O 1
ATOM 2835 N N . ARG A 1 365 ? 2.198 -4.158 -7.357 1.00 96.12 365 ARG A N 1
ATOM 2836 C CA . ARG A 1 365 ? 1.566 -2.867 -7.049 1.00 96.12 365 ARG A CA 1
ATOM 2837 C C . ARG A 1 365 ? 0.041 -2.910 -7.141 1.00 96.12 365 ARG A C 1
ATOM 2839 O O . ARG A 1 365 ? -0.629 -2.295 -6.321 1.00 96.12 365 ARG A O 1
ATOM 2846 N N . VAL A 1 366 ? -0.520 -3.662 -8.087 1.00 92.88 366 VAL A N 1
ATOM 2847 C CA . VAL A 1 366 ? -1.971 -3.897 -8.167 1.00 92.88 366 VAL A CA 1
ATOM 2848 C C . VAL A 1 366 ? -2.466 -4.625 -6.922 1.00 92.88 366 VAL A C 1
ATOM 2850 O O . VAL A 1 366 ? -3.470 -4.211 -6.351 1.00 92.88 366 VAL A O 1
ATOM 2853 N N . ALA A 1 367 ? -1.768 -5.678 -6.489 1.00 93.44 367 ALA A N 1
ATOM 2854 C CA . ALA A 1 367 ? -2.154 -6.440 -5.305 1.00 93.44 367 ALA A CA 1
ATOM 2855 C C . ALA A 1 367 ? -2.042 -5.619 -4.008 1.00 93.44 367 ALA A C 1
ATOM 2857 O O . ALA A 1 367 ? -2.814 -5.826 -3.080 1.00 93.44 367 ALA A O 1
ATOM 2858 N N . GLU A 1 368 ? -1.089 -4.692 -3.934 1.00 94.25 368 GLU A N 1
ATOM 2859 C CA . GLU A 1 368 ? -0.796 -3.937 -2.711 1.00 94.25 368 GLU A CA 1
ATOM 2860 C C . GLU A 1 368 ? -1.518 -2.587 -2.609 1.00 94.25 368 GLU A C 1
ATOM 2862 O O . GLU A 1 368 ? -1.746 -2.099 -1.502 1.00 94.25 368 GLU A O 1
ATOM 2867 N N . PHE A 1 369 ? -1.863 -1.976 -3.745 1.00 94.19 369 PHE A N 1
ATOM 2868 C CA . PHE A 1 369 ? -2.399 -0.611 -3.809 1.00 94.19 369 PHE A CA 1
ATOM 2869 C C . PHE A 1 369 ? -3.679 -0.489 -4.648 1.00 94.19 369 PHE A C 1
ATOM 2871 O O . PHE A 1 369 ? -4.337 0.554 -4.622 1.00 94.19 369 PHE A O 1
ATOM 2878 N N . GLY A 1 370 ? -4.045 -1.530 -5.396 1.00 91.06 370 GLY A N 1
ATOM 2879 C CA . GLY A 1 370 ? -5.140 -1.507 -6.359 1.00 91.06 370 GLY A CA 1
ATOM 2880 C C . GLY A 1 370 ? -4.699 -1.075 -7.759 1.00 91.06 370 GLY A C 1
ATOM 2881 O O . GLY A 1 370 ? -3.725 -0.339 -7.951 1.00 91.06 370 GLY A O 1
ATOM 2882 N N . LYS A 1 371 ? -5.446 -1.539 -8.768 1.00 91.75 371 LYS A N 1
ATOM 2883 C CA . LYS A 1 371 ? -5.182 -1.269 -10.195 1.00 91.75 371 LYS A CA 1
ATOM 2884 C C . LYS A 1 371 ? -5.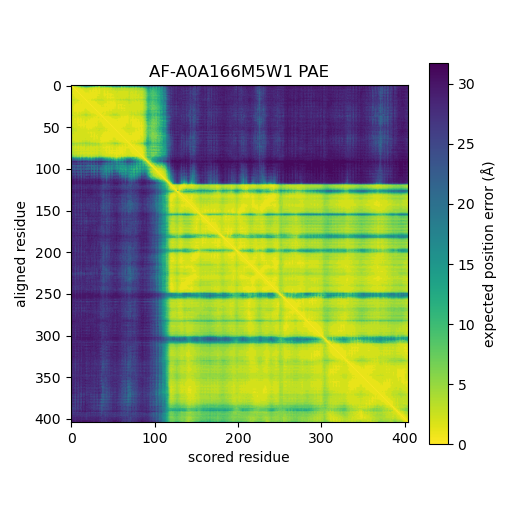280 0.205 -10.586 1.00 91.75 371 LYS A C 1
ATOM 2886 O O . LYS A 1 371 ? -4.663 0.614 -11.561 1.00 91.75 371 LYS A O 1
ATOM 2891 N N . ASP A 1 372 ? -6.087 0.963 -9.854 1.00 87.31 372 ASP A N 1
ATOM 2892 C CA . ASP A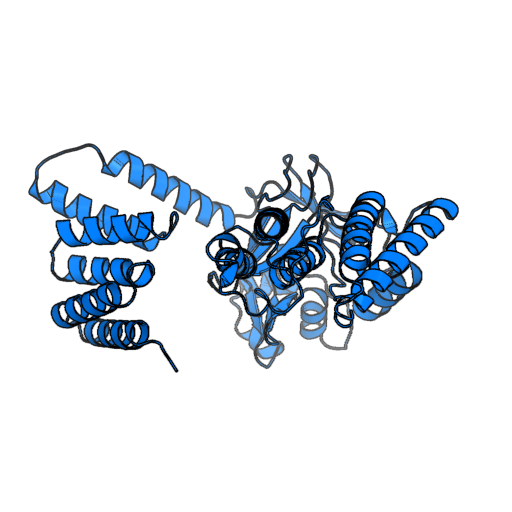 1 372 ? -6.349 2.387 -10.051 1.00 87.31 372 ASP A CA 1
ATOM 2893 C C . ASP A 1 372 ? -5.348 3.272 -9.296 1.00 87.31 372 ASP A C 1
ATOM 2895 O O . ASP A 1 372 ? -5.412 4.494 -9.405 1.00 87.31 372 ASP A O 1
ATOM 2899 N N . SER A 1 373 ? -4.406 2.677 -8.556 1.00 91.69 373 SER A N 1
ATOM 2900 C CA . SER A 1 373 ? -3.404 3.443 -7.825 1.00 91.69 373 SER A CA 1
ATOM 2901 C C . SER A 1 373 ? -2.409 4.140 -8.763 1.00 91.69 373 SER A C 1
ATOM 2903 O O . SER A 1 373 ? -1.970 3.546 -9.756 1.00 91.69 373 SER A O 1
ATOM 2905 N N . PRO A 1 374 ? -1.946 5.356 -8.408 1.00 91.25 374 PRO A N 1
ATOM 2906 C CA . PRO A 1 374 ? -0.848 6.017 -9.114 1.00 91.25 374 PRO A CA 1
ATOM 2907 C C . PRO A 1 374 ? 0.397 5.126 -9.223 1.00 91.25 374 PRO A C 1
ATOM 2909 O O . PRO A 1 374 ? 0.990 5.018 -10.293 1.00 91.25 374 PRO A O 1
ATOM 2912 N N . ARG A 1 375 ? 0.720 4.383 -8.154 1.00 91.81 375 ARG A N 1
ATOM 2913 C CA . ARG A 1 375 ? 1.824 3.415 -8.128 1.00 91.81 375 ARG A CA 1
ATOM 2914 C C . ARG A 1 375 ? 1.697 2.351 -9.221 1.00 91.81 375 ARG A C 1
ATOM 2916 O O . ARG A 1 375 ? 2.680 2.066 -9.902 1.00 91.81 375 ARG A O 1
ATOM 2923 N N . ALA A 1 376 ? 0.523 1.742 -9.400 1.00 92.69 376 ALA A N 1
ATOM 2924 C CA . ALA A 1 376 ? 0.326 0.759 -10.466 1.00 92.69 376 ALA A CA 1
ATOM 2925 C C . ALA A 1 376 ? 0.401 1.419 -11.856 1.00 92.69 376 ALA A C 1
ATOM 2927 O O . ALA A 1 376 ? 1.013 0.864 -12.771 1.00 92.69 376 ALA A O 1
ATOM 2928 N N . ALA A 1 377 ? -0.165 2.621 -12.001 1.00 92.38 377 ALA A N 1
ATOM 2929 C CA . ALA A 1 377 ? -0.167 3.371 -13.255 1.00 92.38 377 ALA A CA 1
ATOM 2930 C C . ALA A 1 377 ? 1.247 3.759 -13.737 1.00 92.38 377 ALA A C 1
ATOM 2932 O O . ALA A 1 377 ? 1.514 3.691 -14.936 1.00 92.38 377 ALA A O 1
ATOM 2933 N N . GLU A 1 378 ? 2.173 4.079 -12.826 1.00 92.81 378 GLU A N 1
ATOM 2934 C CA . GLU A 1 378 ? 3.580 4.406 -13.133 1.00 92.81 378 GLU A CA 1
ATOM 2935 C C . GLU A 1 378 ? 4.321 3.312 -13.919 1.00 92.81 378 GLU A C 1
ATOM 2937 O O . GLU A 1 378 ? 5.277 3.601 -14.637 1.00 92.81 378 GLU A O 1
ATOM 2942 N N . VAL A 1 379 ? 3.890 2.052 -13.810 1.00 93.44 379 VAL A N 1
ATOM 2943 C CA . VAL A 1 379 ? 4.540 0.920 -14.489 1.00 93.44 379 VAL A CA 1
ATOM 2944 C C . VAL A 1 379 ? 4.063 0.778 -15.942 1.00 93.44 379 VAL A C 1
ATOM 2946 O O . VAL A 1 379 ? 4.765 0.211 -16.784 1.00 93.44 379 VAL A O 1
ATOM 2949 N N . LEU A 1 380 ? 2.885 1.315 -16.278 1.00 91.19 380 LEU A N 1
ATOM 2950 C CA . LEU A 1 380 ? 2.271 1.156 -17.602 1.00 91.19 380 LEU A CA 1
ATOM 2951 C C . LEU A 1 380 ? 3.137 1.711 -18.751 1.00 91.19 380 LEU A C 1
ATOM 2953 O O . LEU A 1 380 ? 3.255 1.025 -19.772 1.00 91.19 380 LEU A O 1
ATOM 2957 N N . PRO A 1 381 ? 3.803 2.879 -18.632 1.00 90.12 381 PRO A N 1
ATOM 2958 C CA . PRO A 1 381 ? 4.737 3.354 -19.654 1.00 90.12 381 PRO A CA 1
ATOM 2959 C C . PRO A 1 381 ? 5.920 2.404 -19.887 1.00 90.12 381 PRO A C 1
ATOM 2961 O O . PRO A 1 381 ? 6.335 2.219 -21.030 1.00 90.12 381 PRO A O 1
ATOM 2964 N N . ILE A 1 382 ? 6.430 1.755 -18.833 1.00 91.38 382 ILE A N 1
ATOM 2965 C CA . ILE A 1 382 ? 7.529 0.780 -18.932 1.00 91.38 382 ILE A CA 1
ATOM 2966 C C . ILE A 1 382 ? 7.066 -0.457 -19.716 1.00 91.38 382 ILE A C 1
ATOM 2968 O O . ILE A 1 382 ? 7.792 -0.962 -20.568 1.00 91.38 382 ILE A O 1
ATOM 2972 N N . LEU A 1 383 ? 5.838 -0.927 -19.480 1.00 88.88 383 LEU A N 1
ATOM 2973 C CA . LEU A 1 383 ? 5.266 -2.086 -20.176 1.00 88.88 383 LEU A CA 1
ATOM 2974 C C . LEU A 1 383 ? 4.937 -1.803 -21.648 1.00 88.88 383 LEU A C 1
ATOM 2976 O O . LEU A 1 383 ? 5.193 -2.639 -22.519 1.00 88.88 383 LEU A O 1
ATOM 2980 N N . THR A 1 384 ? 4.363 -0.634 -21.927 1.00 89.50 384 THR A N 1
ATOM 2981 C CA . THR A 1 384 ? 3.864 -0.266 -23.262 1.00 89.50 384 THR A CA 1
ATOM 2982 C C . THR A 1 384 ? 4.958 0.286 -24.169 1.00 89.50 384 THR A C 1
ATOM 2984 O O . THR A 1 384 ? 4.965 0.004 -25.368 1.00 89.50 384 THR A O 1
ATOM 2987 N N . ASN A 1 385 ? 5.907 1.046 -23.618 1.00 91.06 385 ASN A N 1
ATOM 2988 C CA . ASN A 1 385 ? 6.983 1.664 -24.380 1.00 91.06 385 ASN A CA 1
ATOM 2989 C C . ASN A 1 385 ? 8.319 1.685 -23.612 1.00 91.06 385 ASN A C 1
ATOM 2991 O O . ASN A 1 385 ? 8.857 2.758 -23.322 1.00 91.06 385 ASN A O 1
ATOM 2995 N N . PRO A 1 386 ? 8.922 0.509 -23.348 1.00 90.38 386 PRO A N 1
ATOM 2996 C CA . PRO A 1 386 ? 10.142 0.402 -22.542 1.00 90.38 386 PRO A CA 1
ATOM 2997 C C . PRO A 1 386 ? 11.345 1.152 -23.132 1.00 90.38 386 PRO A C 1
ATOM 2999 O O . PRO A 1 386 ? 12.310 1.427 -22.433 1.00 90.38 386 PRO A O 1
ATOM 3002 N N . ARG A 1 387 ? 11.310 1.505 -24.423 1.00 92.44 387 ARG A N 1
ATOM 3003 C CA . ARG A 1 387 ? 12.396 2.230 -25.101 1.00 92.44 387 ARG A CA 1
ATOM 3004 C C . ARG A 1 387 ? 12.391 3.735 -24.838 1.00 92.44 387 ARG A C 1
ATOM 3006 O O . ARG A 1 387 ? 13.357 4.399 -25.189 1.00 92.44 387 ARG A O 1
ATOM 3013 N N . LYS A 1 388 ? 11.303 4.274 -24.281 1.00 88.62 388 LYS A N 1
ATOM 3014 C CA . LYS A 1 388 ? 11.165 5.700 -23.946 1.00 88.62 388 LYS A CA 1
ATOM 3015 C C . LYS A 1 388 ? 11.400 5.996 -22.464 1.00 88.62 388 LYS A C 1
ATOM 3017 O O . LYS A 1 388 ? 11.249 7.139 -22.050 1.00 88.62 388 LYS A O 1
ATOM 3022 N N . THR A 1 389 ? 11.741 4.987 -21.664 1.00 85.06 389 THR A N 1
ATOM 3023 C CA . THR A 1 389 ? 12.089 5.185 -20.253 1.00 85.06 389 THR A CA 1
ATOM 3024 C C . THR A 1 389 ? 13.446 5.871 -20.132 1.00 85.06 389 THR A C 1
ATOM 3026 O O . THR A 1 389 ? 14.316 5.633 -20.965 1.00 85.06 389 THR A O 1
ATOM 3029 N N . GLU A 1 390 ? 13.663 6.628 -19.058 1.00 85.19 390 GLU A N 1
ATOM 3030 C CA . GLU A 1 390 ? 14.924 7.334 -18.772 1.00 85.19 390 GLU A CA 1
ATOM 3031 C C . GLU A 1 390 ? 16.170 6.434 -18.865 1.00 85.19 390 GLU A C 1
ATOM 3033 O O . GLU A 1 390 ? 17.214 6.851 -19.358 1.00 85.19 390 GLU A O 1
ATOM 3038 N N . TYR A 1 391 ? 16.047 5.169 -18.457 1.00 83.62 391 TYR A N 1
ATOM 3039 C CA . TYR A 1 391 ? 17.157 4.215 -18.436 1.00 83.62 391 TYR A CA 1
ATOM 3040 C C . TYR A 1 391 ? 17.361 3.464 -19.757 1.00 83.62 391 TYR A C 1
ATOM 3042 O O . TYR A 1 391 ? 18.241 2.618 -19.840 1.00 83.62 391 TYR A O 1
ATOM 3050 N N . ALA A 1 392 ? 16.563 3.706 -20.796 1.00 92.75 392 ALA A N 1
ATOM 3051 C CA . ALA A 1 392 ? 16.592 2.897 -22.010 1.00 92.75 392 ALA A CA 1
ATOM 3052 C C . ALA A 1 392 ? 17.926 3.026 -22.771 1.00 92.75 392 ALA A C 1
ATOM 3054 O O . ALA A 1 392 ? 18.269 4.090 -23.277 1.00 92.75 392 ALA A O 1
ATOM 3055 N N . GLY A 1 393 ? 18.658 1.916 -22.909 1.00 92.31 393 GLY A N 1
ATOM 3056 C CA . GLY A 1 393 ? 19.845 1.825 -23.768 1.00 92.31 393 GLY A CA 1
ATOM 3057 C C . GLY A 1 393 ? 21.068 2.619 -23.304 1.00 92.31 393 GLY A C 1
ATOM 3058 O O . GLY A 1 393 ? 21.986 2.822 -24.096 1.00 92.31 393 GLY A O 1
ATOM 3059 N N . VAL A 1 394 ? 21.105 3.049 -22.040 1.00 92.38 394 VAL A N 1
ATOM 3060 C CA . VAL A 1 394 ? 22.230 3.821 -21.483 1.00 92.38 394 VAL A CA 1
ATOM 3061 C C . VAL A 1 394 ? 23.467 2.962 -21.178 1.00 92.38 394 VAL A C 1
ATOM 3063 O O . VAL A 1 394 ? 24.543 3.500 -20.927 1.00 92.38 394 VAL A O 1
ATOM 3066 N N . LEU A 1 395 ? 23.341 1.629 -21.205 1.00 91.94 395 LEU A N 1
ATOM 3067 C CA . LEU A 1 395 ? 24.415 0.669 -20.939 1.00 91.94 395 LEU A CA 1
ATOM 3068 C C . LEU A 1 395 ? 24.728 -0.185 -22.174 1.00 91.94 395 LEU A C 1
ATOM 3070 O O . LEU A 1 395 ? 23.924 -0.339 -23.094 1.00 91.94 395 LEU A O 1
ATOM 3074 N N . ARG A 1 396 ? 25.913 -0.811 -22.178 1.00 93.00 396 ARG A N 1
ATOM 3075 C CA . ARG A 1 396 ? 26.308 -1.762 -23.228 1.00 93.00 396 ARG A CA 1
ATOM 3076 C C . ARG A 1 396 ? 25.281 -2.887 -23.324 1.00 93.00 396 ARG A C 1
ATOM 3078 O O . ARG A 1 396 ? 25.009 -3.537 -22.324 1.00 93.00 396 ARG A O 1
ATOM 3085 N N . LYS A 1 397 ? 24.790 -3.183 -24.527 1.00 95.19 397 LYS A N 1
ATOM 3086 C CA . LYS A 1 397 ? 23.797 -4.244 -24.740 1.00 95.19 397 LYS A CA 1
ATOM 3087 C C . LYS A 1 397 ? 24.212 -5.578 -24.103 1.00 95.19 397 LYS A C 1
ATOM 3089 O O . LYS A 1 397 ? 25.300 -6.085 -24.377 1.00 95.19 397 LYS A O 1
ATOM 3094 N N . GLN A 1 398 ? 23.316 -6.147 -23.304 1.00 95.12 398 GLN A N 1
ATOM 3095 C CA . GLN A 1 398 ? 23.442 -7.457 -22.666 1.00 95.12 398 GLN A CA 1
ATOM 3096 C C . GLN A 1 398 ? 22.042 -8.056 -22.507 1.00 95.12 398 GLN A C 1
ATOM 3098 O O . GLN A 1 398 ? 21.103 -7.318 -22.244 1.00 95.12 398 GLN A O 1
ATOM 3103 N N . ILE A 1 399 ? 21.904 -9.372 -22.672 1.00 96.38 399 ILE A N 1
ATOM 3104 C CA . ILE A 1 399 ? 20.646 -10.096 -22.442 1.00 96.38 399 ILE A CA 1
ATOM 3105 C C . ILE A 1 399 ? 20.806 -10.951 -21.188 1.00 96.38 399 ILE A C 1
ATOM 3107 O O . ILE A 1 399 ? 21.837 -11.606 -21.012 1.00 96.38 399 ILE A O 1
ATOM 3111 N N . PHE A 1 400 ? 19.805 -10.930 -20.318 1.00 95.81 400 PHE A N 1
ATOM 3112 C CA . PHE A 1 400 ? 19.805 -11.639 -19.048 1.00 95.81 400 PHE A CA 1
ATOM 3113 C C . PHE A 1 400 ? 18.811 -12.799 -19.075 1.00 95.81 400 PHE A C 1
ATOM 3115 O O . PHE A 1 400 ? 17.685 -12.672 -19.541 1.00 95.81 400 PHE A O 1
ATOM 3122 N N . SER A 1 401 ? 19.212 -13.934 -18.505 1.00 94.62 401 SER A N 1
ATOM 3123 C CA . SER A 1 401 ? 18.328 -15.077 -18.236 1.00 94.62 401 SER A CA 1
ATOM 3124 C C . SER A 1 401 ? 17.861 -15.141 -16.776 1.00 94.62 401 SER A C 1
ATOM 3126 O O . SER A 1 401 ? 17.187 -16.089 -16.385 1.00 94.62 401 SER A O 1
ATOM 3128 N N . ILE A 1 402 ? 18.230 -14.151 -15.956 1.00 95.19 402 ILE A N 1
ATOM 3129 C CA . ILE A 1 402 ? 17.936 -14.113 -14.519 1.00 95.19 402 ILE A CA 1
ATOM 3130 C C . ILE A 1 402 ? 16.489 -13.660 -14.318 1.00 95.19 402 ILE A C 1
ATOM 3132 O O . ILE A 1 402 ? 16.118 -12.568 -14.752 1.00 95.19 402 ILE A O 1
ATOM 3136 N N . ARG A 1 403 ? 15.689 -14.499 -13.660 1.00 93.25 403 ARG A N 1
ATOM 3137 C CA . ARG A 1 403 ? 14.262 -14.304 -13.370 1.00 93.25 403 ARG A CA 1
ATOM 3138 C C . ARG A 1 403 ? 13.960 -14.829 -11.959 1.00 93.25 403 ARG A C 1
ATOM 3140 O O . ARG A 1 403 ? 14.771 -15.584 -11.425 1.00 93.25 403 ARG A O 1
ATOM 3147 N N . LEU A 1 404 ? 12.844 -14.378 -11.373 1.00 89.06 404 LEU A N 1
ATOM 3148 C CA . LEU A 1 404 ? 12.263 -14.982 -10.161 1.00 89.06 404 LEU A CA 1
ATOM 3149 C C . LEU A 1 404 ? 11.879 -16.436 -10.379 1.00 89.06 404 LEU A C 1
ATOM 3151 O O . LEU A 1 404 ? 11.328 -16.699 -11.476 1.00 89.06 404 LEU A O 1
#

Mean predicted aligned error: 13.94 Å